Protein AF-A0A023GCU2-F1 (afdb_monomer_lite)

Sequence (514 aa):
MPEIIQLCDRLMASGQPPDRYVIPALQAIVEDLFLLPSANRTDSRKELETQREVVVSVLLRLIQYPEVLELLLAVVHHSYQEGEDRWKKFSRQLIDVILPLMSRTQVHLDTRHSLCVLQRLFDSVSPSVFRPVDILLKALFVCPMDPASAEPQTGFRAERWMCLVLMSLRVLLAYTKEEVVLSRLADLMLPLRVPHALAPEALYDPLDIDSLGDNMEKAVARYLIQVVNVYGKHLCKILLQSPPAGTDTVFPFQQMSSLLLYLTHMFQSAAMQAVHAESSIGTEVCGIEEINQHFLSLAYSYPTLSVQWCNILALLNYGEQGFWSRVLWPSIGSSIGTAGMARRNLNTPSYSCNFELVSQAGLILLCDYLCENIYDAEPMTWLIVNHVSEIIRLSSEPPVFDFISVIHRNPAASGLFVQAVLTRCETKSSQPSFVSKLLRCLEGIHPAQSAALLALLVEKILVTPHLSLARTCEALAQRQLELILTEPGFAARSPQLYRTWPAFRNSCALRSCT

Structure (mmCIF, N/CA/C/O backbone):
data_AF-A0A023GCU2-F1
#
_entry.id   AF-A0A023GCU2-F1
#
loop_
_atom_site.group_PDB
_atom_site.id
_atom_site.type_symbol
_atom_site.label_atom_id
_atom_site.label_alt_id
_atom_site.label_comp_id
_atom_site.label_asym_id
_atom_site.label_entity_id
_atom_site.label_seq_id
_atom_site.pdbx_PDB_ins_code
_atom_site.Cartn_x
_atom_site.Cartn_y
_atom_site.Cartn_z
_atom_site.occupancy
_atom_site.B_iso_or_equiv
_atom_site.auth_seq_id
_atom_site.auth_comp_id
_atom_site.auth_asym_id
_atom_site.auth_atom_id
_atom_site.pdbx_PDB_model_num
ATOM 1 N N . MET A 1 1 ? -25.555 14.404 40.056 1.00 83.62 1 MET A N 1
ATOM 2 C CA . MET A 1 1 ? -24.937 13.471 39.086 1.00 83.62 1 MET A CA 1
ATOM 3 C C . MET A 1 1 ? -25.495 12.043 39.171 1.00 83.62 1 MET A C 1
ATOM 5 O O . MET A 1 1 ? -25.919 11.549 38.133 1.00 83.62 1 MET A O 1
ATOM 9 N N . PRO A 1 2 ? -25.585 11.378 40.342 1.00 84.25 2 PRO A N 1
ATOM 10 C CA . PRO A 1 2 ? -26.049 9.982 40.422 1.00 84.25 2 PRO A CA 1
ATOM 11 C C . PRO A 1 2 ? -27.431 9.726 39.797 1.00 84.25 2 PRO A C 1
ATOM 13 O O . PRO A 1 2 ? -27.610 8.747 39.078 1.00 84.25 2 PRO A O 1
ATOM 16 N N . GLU A 1 3 ? -28.391 10.634 39.996 1.00 87.69 3 GLU A N 1
ATOM 17 C CA . GLU A 1 3 ? -29.721 10.544 39.372 1.00 87.69 3 GLU A CA 1
ATOM 18 C C . GLU A 1 3 ? -29.666 10.635 37.839 1.00 87.69 3 GLU A C 1
ATOM 20 O O . GLU A 1 3 ? -30.407 9.939 37.152 1.00 87.69 3 GLU A O 1
ATOM 25 N N . ILE A 1 4 ? -28.756 11.445 37.289 1.00 87.75 4 ILE A N 1
ATOM 26 C CA . ILE A 1 4 ? -28.585 11.615 35.837 1.00 87.75 4 ILE A CA 1
ATOM 27 C C . ILE A 1 4 ? -28.060 10.315 35.216 1.00 87.75 4 ILE A C 1
ATOM 29 O O . ILE A 1 4 ? -28.576 9.868 34.191 1.00 87.75 4 ILE A O 1
ATOM 33 N N . ILE A 1 5 ? -27.085 9.672 35.869 1.00 86.50 5 ILE A N 1
ATOM 34 C CA . ILE A 1 5 ? -26.557 8.367 35.446 1.00 86.50 5 ILE A CA 1
ATOM 35 C C . ILE A 1 5 ? -27.676 7.314 35.476 1.00 86.50 5 ILE A C 1
ATOM 37 O O . ILE A 1 5 ? -27.867 6.597 34.497 1.00 86.50 5 ILE A O 1
ATOM 41 N N . GLN A 1 6 ? -28.491 7.282 36.538 1.00 87.88 6 GLN A N 1
ATOM 42 C CA . GLN A 1 6 ? -29.637 6.367 36.623 1.00 87.88 6 GLN A CA 1
ATOM 43 C C . GLN A 1 6 ? -30.682 6.606 35.524 1.00 87.88 6 GLN A C 1
ATOM 45 O O . GLN A 1 6 ? -31.276 5.651 35.023 1.00 87.88 6 GLN A O 1
ATOM 50 N N . LEU A 1 7 ? -30.933 7.860 35.137 1.00 89.38 7 LEU A N 1
ATOM 51 C CA . LEU A 1 7 ? -31.829 8.177 34.022 1.00 89.38 7 LEU A CA 1
ATOM 52 C C . LEU A 1 7 ? -31.268 7.668 32.687 1.00 89.38 7 LEU A C 1
ATOM 54 O O . LEU A 1 7 ? -32.028 7.118 31.889 1.00 89.38 7 LEU A O 1
ATOM 58 N N . CYS A 1 8 ? -29.955 7.779 32.467 1.00 87.44 8 CYS A N 1
ATOM 59 C CA . CYS A 1 8 ? -29.300 7.220 31.282 1.00 87.44 8 CYS A CA 1
ATOM 60 C C . CYS A 1 8 ? -29.357 5.687 31.255 1.00 87.44 8 CYS A C 1
ATOM 62 O O . CYS A 1 8 ? -29.653 5.110 30.210 1.00 87.44 8 CYS A O 1
ATOM 64 N N . ASP A 1 9 ? -29.175 5.023 32.399 1.00 85.94 9 ASP A N 1
ATOM 65 C CA . ASP A 1 9 ? -29.329 3.566 32.499 1.00 85.94 9 ASP A CA 1
ATOM 66 C C . ASP A 1 9 ? -30.762 3.118 32.188 1.00 85.94 9 ASP A C 1
ATOM 68 O O . ASP A 1 9 ? -30.969 2.138 31.470 1.00 85.94 9 ASP A O 1
ATOM 72 N N . ARG A 1 10 ? -31.774 3.855 32.669 1.00 86.94 10 ARG A N 1
ATOM 73 C CA . ARG A 1 10 ? -33.184 3.590 32.329 1.00 86.94 10 ARG A CA 1
ATOM 74 C C . ARG A 1 10 ? -33.460 3.794 30.842 1.00 86.94 10 ARG A C 1
ATOM 76 O O . ARG A 1 10 ? -34.207 3.016 30.254 1.00 86.94 10 ARG A O 1
ATOM 83 N N . LEU A 1 11 ? -32.853 4.811 30.232 1.00 87.38 11 LEU A N 1
ATOM 84 C CA . LEU A 1 11 ? -32.959 5.058 28.796 1.00 87.38 11 LEU A CA 1
ATOM 85 C C . LEU A 1 11 ? -32.330 3.911 27.996 1.00 87.38 11 LEU A C 1
ATOM 87 O O . LEU A 1 11 ? -32.946 3.420 27.056 1.00 87.38 11 LEU A O 1
ATOM 91 N N . MET A 1 12 ? -31.166 3.413 28.414 1.00 86.19 12 MET A N 1
ATOM 92 C CA . MET A 1 12 ? -30.532 2.241 27.806 1.00 86.19 12 MET A CA 1
ATOM 93 C C . MET A 1 12 ? -31.386 0.973 27.971 1.00 86.19 12 MET A C 1
ATOM 95 O O . MET A 1 12 ? -31.547 0.208 27.023 1.00 86.19 12 MET A O 1
ATOM 99 N N . ALA A 1 13 ? -31.994 0.769 29.143 1.00 86.75 13 ALA A N 1
ATOM 100 C CA . ALA A 1 13 ? -32.881 -0.366 29.406 1.00 86.75 13 ALA A CA 1
ATOM 101 C C . ALA A 1 13 ? -34.220 -0.300 28.645 1.00 86.75 13 ALA A C 1
ATOM 103 O O . ALA A 1 13 ? -34.907 -1.312 28.530 1.00 86.75 13 ALA A O 1
ATOM 104 N N . SER A 1 14 ? -34.597 0.867 28.112 1.00 86.62 14 SER A N 1
ATOM 105 C CA . SER A 1 14 ? -35.867 1.064 27.399 1.00 86.62 14 SER A CA 1
ATOM 106 C C . SER A 1 14 ? -35.906 0.460 25.987 1.00 86.62 14 SER A C 1
ATOM 108 O O . SER A 1 14 ? -36.969 0.433 25.369 1.00 86.62 14 SER A O 1
ATOM 110 N N . GLY A 1 15 ? -34.768 -0.012 25.461 1.00 81.19 15 GLY A N 1
ATOM 111 C CA . GLY A 1 15 ? -34.665 -0.600 24.119 1.00 81.19 15 GLY A CA 1
ATOM 112 C C . GLY A 1 15 ? -34.673 0.415 22.968 1.00 81.19 15 GLY A C 1
ATOM 113 O O . GLY A 1 15 ? -34.721 0.018 21.806 1.00 81.19 15 GLY A O 1
ATOM 114 N N . GLN A 1 16 ? -34.627 1.717 23.270 1.00 87.12 16 GLN A N 1
ATOM 115 C CA . GLN A 1 16 ? -34.468 2.777 22.271 1.00 87.12 16 GLN A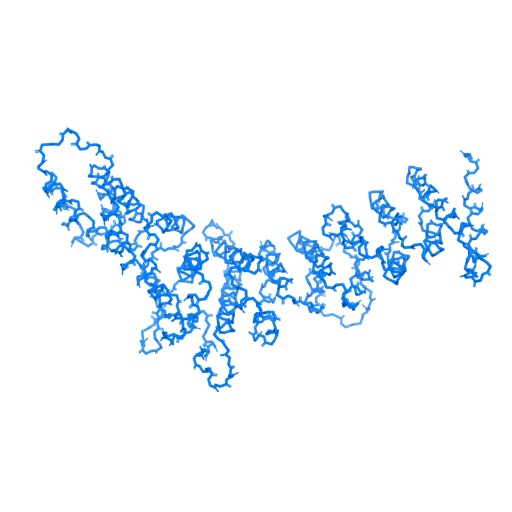 CA 1
ATOM 116 C C . GLN A 1 16 ? -33.089 2.698 21.587 1.00 87.12 16 GLN A C 1
ATOM 118 O O . GLN A 1 16 ? -32.131 2.226 22.205 1.00 87.12 16 GLN A O 1
ATOM 123 N N . PRO A 1 17 ? -32.959 3.178 20.333 1.00 86.62 17 PRO A N 1
ATOM 124 C CA . PRO A 1 17 ? -31.705 3.115 19.587 1.00 86.62 17 PRO A CA 1
ATOM 125 C C . PRO A 1 17 ? -30.579 3.866 20.333 1.00 86.62 17 PRO A C 1
ATOM 127 O O . PRO A 1 17 ? -30.714 5.073 20.586 1.00 86.62 17 PRO A O 1
ATOM 130 N N . PRO A 1 18 ? -29.486 3.175 20.724 1.00 88.31 18 PRO A N 1
ATOM 131 C CA . PRO A 1 18 ? -28.433 3.765 21.551 1.00 88.31 18 PRO A CA 1
ATOM 132 C C . PRO A 1 18 ? -27.716 4.943 20.889 1.00 88.31 18 PRO A C 1
ATOM 134 O O . PRO A 1 18 ? -27.410 5.920 21.568 1.00 88.31 18 PRO A O 1
ATOM 137 N N . ASP A 1 19 ? -27.507 4.875 19.576 1.00 87.56 19 ASP A N 1
ATOM 138 C CA . ASP A 1 19 ? -26.888 5.895 18.722 1.00 87.56 19 ASP A CA 1
ATOM 139 C C . ASP A 1 19 ? -27.613 7.240 18.783 1.00 87.56 19 ASP A C 1
ATOM 141 O O . ASP A 1 19 ? -26.979 8.291 18.835 1.00 87.56 19 ASP A O 1
ATOM 145 N N . ARG A 1 20 ? -28.946 7.221 18.848 1.00 88.56 20 ARG A N 1
ATOM 146 C CA . ARG A 1 20 ? -29.745 8.448 18.801 1.00 88.56 20 ARG A CA 1
ATOM 147 C C . ARG A 1 20 ? -30.021 9.061 20.169 1.00 88.56 20 ARG A C 1
ATOM 149 O O . ARG A 1 20 ? -30.195 10.274 20.261 1.00 88.56 20 ARG A O 1
ATOM 156 N N . TYR A 1 21 ? -30.120 8.240 21.212 1.00 89.25 21 TYR A N 1
ATOM 157 C CA . TYR A 1 21 ? -30.626 8.687 22.513 1.00 89.25 21 TYR A CA 1
ATOM 158 C C . TYR A 1 21 ? -29.620 8.507 23.650 1.00 89.25 21 TYR A C 1
ATOM 160 O O . TYR A 1 21 ? -29.412 9.431 24.432 1.00 89.25 21 TYR A O 1
ATOM 168 N N . VAL A 1 22 ? -28.988 7.336 23.749 1.00 90.69 22 VAL A N 1
ATOM 169 C CA . VAL A 1 22 ? -28.135 6.987 24.897 1.00 90.69 22 VAL A CA 1
ATOM 170 C C . VAL A 1 22 ? -26.744 7.600 24.752 1.00 90.69 22 VAL A C 1
ATOM 172 O O . VAL A 1 22 ? -26.248 8.224 25.685 1.00 90.69 22 VAL A O 1
ATOM 175 N N . ILE A 1 23 ? -26.126 7.472 23.579 1.00 92.38 23 ILE A N 1
ATOM 176 C CA . ILE A 1 23 ? -24.767 7.953 23.309 1.00 92.38 23 ILE A CA 1
ATOM 177 C C . ILE A 1 23 ? -24.663 9.485 23.424 1.00 92.38 23 ILE A C 1
ATOM 179 O O . ILE A 1 23 ? -23.769 9.945 24.137 1.00 92.38 23 ILE A O 1
ATOM 183 N N . PRO A 1 24 ? -25.581 10.293 22.853 1.00 92.75 24 PRO A N 1
ATOM 184 C CA . PRO A 1 24 ? -25.549 11.745 23.044 1.00 92.75 24 PRO A CA 1
ATOM 185 C C . PRO A 1 24 ? -25.721 12.167 24.510 1.00 92.75 24 PRO A C 1
ATOM 187 O O . PRO A 1 24 ? -25.099 13.128 24.958 1.00 92.75 24 PRO A O 1
ATOM 190 N N . ALA A 1 25 ? -26.533 11.438 25.285 1.00 91.19 25 ALA A N 1
ATOM 191 C CA . ALA A 1 25 ? -26.680 11.697 26.716 1.00 91.19 25 ALA A CA 1
ATOM 192 C C . ALA A 1 25 ? -25.388 11.367 27.487 1.00 91.19 25 ALA A C 1
ATOM 194 O O . ALA A 1 25 ? -24.966 12.136 28.353 1.00 91.19 25 ALA A O 1
ATOM 195 N N . LEU A 1 26 ? -24.723 10.260 27.135 1.00 92.31 26 LEU A N 1
ATOM 196 C CA . LEU A 1 26 ? -23.427 9.885 27.703 1.00 92.31 26 LEU A CA 1
ATOM 197 C C . LEU A 1 26 ? -22.326 10.887 27.353 1.00 92.31 26 LEU A C 1
ATOM 199 O O . LEU A 1 26 ? -21.468 11.128 28.196 1.00 92.31 26 LEU A O 1
ATOM 203 N N . GLN A 1 27 ? -22.358 11.504 26.170 1.00 92.94 27 GLN A N 1
ATOM 204 C CA . GLN A 1 27 ? -21.379 12.522 25.785 1.00 92.94 27 GLN A CA 1
ATOM 205 C C . GLN A 1 27 ? -21.349 13.684 26.787 1.00 92.94 27 GLN A C 1
ATOM 207 O O . GLN A 1 27 ? -20.284 14.006 27.309 1.00 92.94 27 GLN A O 1
ATOM 212 N N . ALA A 1 28 ? -22.511 14.245 27.137 1.00 90.56 28 ALA A N 1
ATOM 213 C CA . ALA A 1 28 ? -22.595 15.330 28.117 1.00 90.56 28 ALA A CA 1
ATOM 214 C C . ALA A 1 28 ? -22.064 14.912 29.504 1.00 90.56 28 ALA A C 1
ATOM 216 O O . ALA A 1 28 ? -21.393 15.688 30.184 1.00 90.56 28 ALA A O 1
ATOM 217 N N . ILE A 1 29 ? -22.325 13.665 29.916 1.00 92.00 29 ILE A N 1
ATOM 218 C CA . ILE A 1 29 ? -21.827 13.117 31.187 1.00 92.00 29 ILE A CA 1
ATOM 219 C C . ILE A 1 29 ? -20.303 12.945 31.150 1.00 92.00 29 ILE A C 1
ATOM 221 O O . ILE A 1 29 ? -19.625 13.254 32.130 1.00 92.00 29 ILE A O 1
ATOM 225 N N . VAL A 1 30 ? -19.751 12.458 30.036 1.00 92.88 30 VAL A N 1
ATOM 226 C CA . VAL A 1 30 ? -18.307 12.254 29.871 1.00 92.88 30 VAL A CA 1
ATOM 227 C C . VAL A 1 30 ? -17.565 13.589 29.863 1.00 92.88 30 VAL A C 1
ATOM 229 O O . VAL A 1 30 ? -16.548 13.718 30.546 1.00 92.88 30 VAL A O 1
ATOM 232 N N . GLU A 1 31 ? -18.087 14.593 29.158 1.00 89.88 31 GLU A N 1
ATOM 233 C CA . GLU A 1 31 ? -17.524 15.945 29.148 1.00 89.88 31 GLU A CA 1
ATOM 234 C C . GLU A 1 31 ? -17.459 16.530 30.572 1.00 89.88 31 GLU A C 1
ATOM 236 O O . GLU A 1 31 ? -16.402 16.997 31.004 1.00 89.88 31 GLU A O 1
ATOM 241 N N . ASP A 1 32 ? -18.536 16.410 31.355 1.00 88.88 32 ASP A N 1
ATOM 242 C CA . ASP A 1 32 ? -18.575 16.919 32.730 1.00 88.88 32 ASP A CA 1
ATOM 243 C C . ASP A 1 32 ? -17.684 16.115 33.698 1.00 88.88 32 ASP A C 1
ATOM 245 O O . ASP A 1 32 ? -17.015 16.677 34.570 1.00 88.88 32 ASP A O 1
ATOM 249 N N . LEU A 1 33 ? -17.646 14.784 33.597 1.00 88.44 33 LEU A N 1
ATOM 250 C CA . LEU A 1 33 ? -16.910 13.936 34.547 1.00 88.44 33 LEU A CA 1
ATOM 251 C C . LEU A 1 33 ? -15.405 13.834 34.268 1.00 88.44 33 LEU A C 1
ATOM 253 O O . LEU A 1 33 ? -14.636 13.656 35.223 1.00 88.44 33 LEU A O 1
ATOM 257 N N . PHE A 1 34 ? -14.987 13.921 33.004 1.00 88.00 34 PHE A N 1
ATOM 258 C CA . PHE A 1 34 ? -13.610 13.636 32.584 1.00 88.00 34 PHE A CA 1
ATOM 259 C C . PHE A 1 34 ? -12.884 14.824 31.944 1.00 88.00 34 PHE A C 1
ATOM 261 O O . PHE A 1 34 ? -11.658 14.833 31.979 1.00 88.00 34 PHE A O 1
ATOM 268 N N . LEU A 1 35 ? -13.575 15.818 31.371 1.00 85.00 35 LEU A N 1
ATOM 269 C CA . LEU A 1 35 ? -12.906 16.945 30.697 1.00 85.00 35 LEU A CA 1
ATOM 270 C C . LEU A 1 35 ? -12.920 18.239 31.517 1.00 85.00 35 LEU A C 1
ATOM 272 O O . LEU A 1 35 ? -11.964 19.013 31.443 1.00 85.00 35 LEU A O 1
ATOM 276 N N . LEU A 1 36 ? -13.970 18.487 32.305 1.00 82.00 36 LEU A N 1
ATOM 277 C CA . LEU A 1 36 ? -14.058 19.697 33.124 1.00 82.00 36 LEU A CA 1
ATOM 278 C C . LEU A 1 36 ? -13.219 19.600 34.417 1.00 82.00 36 LEU A C 1
ATOM 280 O O . LEU A 1 36 ? -13.223 18.561 35.084 1.00 82.00 36 LEU A O 1
ATOM 284 N N . PRO A 1 37 ? -12.524 20.684 34.826 1.00 68.06 37 PRO A N 1
ATOM 285 C CA . PRO A 1 37 ? -11.742 20.700 36.060 1.00 68.06 37 PRO A CA 1
ATOM 286 C C . PRO A 1 37 ? -12.601 20.448 37.308 1.00 68.06 37 PRO A C 1
ATOM 288 O O . PRO A 1 37 ? -13.554 21.175 37.583 1.00 68.06 37 PRO A O 1
ATOM 291 N N . SER A 1 38 ? -12.198 19.484 38.141 1.00 65.50 38 SER A N 1
ATOM 292 C CA . SER A 1 38 ? -12.896 19.119 39.388 1.00 65.50 38 SER A CA 1
ATOM 293 C C . SER A 1 38 ? -12.826 20.171 40.509 1.00 65.50 38 SER A C 1
ATOM 295 O O . SER A 1 38 ? -13.328 19.924 41.602 1.00 65.50 38 SER A O 1
ATOM 297 N N . ALA A 1 39 ? -12.213 21.336 40.273 1.00 56.91 39 ALA A N 1
ATOM 298 C CA . ALA A 1 39 ? -11.900 22.337 41.299 1.00 56.91 39 ALA A CA 1
ATOM 299 C C . ALA A 1 39 ? -13.133 22.934 42.011 1.00 56.91 39 ALA A C 1
ATOM 301 O O . ALA A 1 39 ? -13.003 23.416 43.132 1.00 56.91 39 ALA A O 1
ATOM 302 N N . ASN A 1 40 ? -14.321 22.860 41.397 1.00 54.50 40 ASN A N 1
ATOM 303 C CA . ASN A 1 40 ? -15.569 23.419 41.936 1.00 54.50 40 ASN A CA 1
ATOM 304 C C . ASN A 1 40 ? -16.565 22.357 42.441 1.00 54.50 40 ASN A C 1
ATOM 306 O O . ASN A 1 40 ? -17.725 22.680 42.696 1.00 54.50 40 ASN A O 1
ATOM 310 N N . ARG A 1 41 ? -16.158 21.086 42.555 1.00 65.88 41 ARG A N 1
ATOM 311 C CA . ARG A 1 41 ? -17.066 19.994 42.934 1.00 65.88 41 ARG A CA 1
ATOM 312 C C . ARG A 1 41 ? -17.125 19.805 44.448 1.00 65.88 41 ARG A C 1
ATOM 314 O O . ARG A 1 41 ? -16.099 19.672 45.105 1.00 65.88 41 ARG A O 1
ATOM 321 N N . THR A 1 42 ? -18.344 19.754 44.984 1.00 63.03 42 THR A N 1
ATOM 322 C CA . THR A 1 42 ? -18.633 19.447 46.396 1.00 63.03 42 THR A CA 1
ATOM 323 C C . THR A 1 42 ? -18.548 17.953 46.718 1.00 63.03 42 THR A C 1
ATOM 325 O O . THR A 1 42 ? -18.543 17.584 47.891 1.00 63.03 42 THR A O 1
ATOM 328 N N . ASP A 1 43 ? -18.500 17.101 45.692 1.00 67.69 43 ASP A N 1
ATOM 329 C CA . ASP A 1 43 ? -18.496 15.646 45.831 1.00 67.69 43 ASP A CA 1
ATOM 330 C C . ASP A 1 43 ? -17.167 15.146 46.404 1.00 67.69 43 ASP A C 1
ATOM 332 O O . ASP A 1 43 ? -16.080 15.628 46.066 1.00 67.69 43 ASP A O 1
ATOM 336 N N . SER A 1 44 ? -17.239 14.128 47.262 1.00 77.12 44 SER A N 1
ATOM 337 C CA . SER A 1 44 ? -16.027 13.498 47.778 1.00 77.12 44 SER A CA 1
ATOM 338 C C . SER A 1 44 ? -15.247 12.830 46.637 1.00 77.12 44 SER A C 1
ATOM 340 O O . SER A 1 44 ? -15.827 12.244 45.723 1.00 77.12 44 SER A O 1
ATOM 342 N N . ARG A 1 45 ? -13.908 12.847 46.702 1.00 80.00 45 ARG A N 1
ATOM 343 C CA . ARG A 1 45 ? -13.046 12.213 45.683 1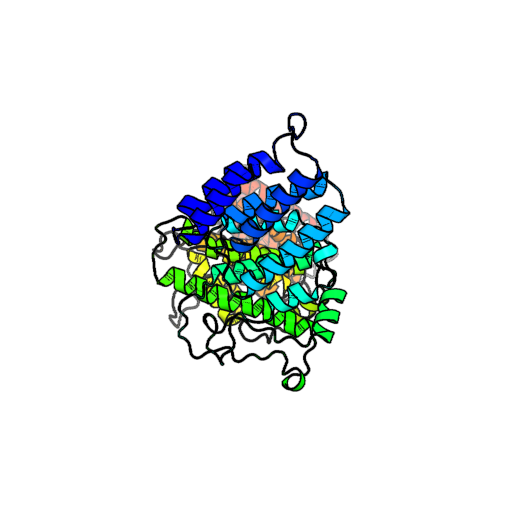.00 80.00 45 ARG A CA 1
ATOM 344 C C . ARG A 1 45 ? -13.430 10.754 45.399 1.00 80.00 45 ARG A C 1
ATOM 346 O O . ARG A 1 45 ? -13.415 10.336 44.249 1.00 80.00 45 ARG A O 1
ATOM 353 N N . LYS A 1 46 ? -13.801 10.002 46.442 1.00 82.56 46 LYS A N 1
ATOM 354 C CA . LYS A 1 46 ? -14.240 8.602 46.325 1.00 82.56 46 LYS A CA 1
ATOM 355 C C . LYS A 1 46 ? -15.557 8.467 45.564 1.00 82.56 46 LYS A C 1
ATOM 357 O O . LYS A 1 46 ? -15.720 7.538 44.789 1.00 82.56 46 LYS A O 1
ATOM 362 N N . GLU A 1 47 ? -16.495 9.382 45.778 1.00 84.56 47 GLU A N 1
ATOM 363 C CA . GLU A 1 47 ? -17.786 9.365 45.091 1.00 84.56 47 GLU A CA 1
ATOM 364 C C . GLU A 1 47 ? -17.638 9.683 43.600 1.00 84.56 47 GLU A C 1
ATOM 366 O O . GLU A 1 47 ? -18.237 9.001 42.772 1.00 84.56 47 GLU A O 1
ATOM 371 N N . LEU A 1 48 ? -16.770 10.638 43.247 1.00 86.00 48 LEU A N 1
ATOM 372 C CA . LEU A 1 48 ? -16.436 10.936 41.850 1.00 86.00 48 LEU A CA 1
ATOM 373 C C . LEU A 1 48 ? -15.765 9.752 41.144 1.00 86.00 48 LEU A C 1
ATOM 375 O O . LEU A 1 48 ? -16.058 9.489 39.980 1.00 86.00 48 LEU A O 1
ATOM 379 N N . GLU A 1 49 ? -14.886 9.022 41.834 1.00 86.44 49 GLU A N 1
ATOM 380 C CA . GLU A 1 49 ? -14.277 7.799 41.296 1.00 86.44 49 GLU A CA 1
ATOM 381 C C . GLU A 1 49 ? -15.337 6.724 41.019 1.00 86.44 49 GLU A C 1
ATOM 383 O O . GLU A 1 49 ? -15.386 6.206 39.905 1.00 86.44 49 GLU A O 1
ATOM 388 N N . THR A 1 50 ? -16.260 6.481 41.955 1.00 89.69 50 THR A N 1
ATOM 389 C CA . THR A 1 50 ? -17.379 5.546 41.751 1.00 89.69 50 THR A CA 1
ATOM 390 C C . THR A 1 50 ? -18.265 5.959 40.572 1.00 89.69 50 THR A C 1
ATOM 392 O O . THR A 1 50 ? -18.628 5.126 39.744 1.00 89.69 50 THR A O 1
ATOM 395 N N . GLN A 1 51 ? -18.605 7.248 40.455 1.00 89.94 51 GLN A N 1
ATOM 396 C CA . GLN A 1 51 ? -19.404 7.757 39.333 1.00 89.94 51 GLN A CA 1
ATOM 397 C C . GLN A 1 51 ? -18.694 7.529 37.988 1.00 89.94 51 GLN A C 1
ATOM 399 O O . GLN A 1 51 ? -19.318 7.072 37.029 1.00 89.94 51 GLN A O 1
ATOM 404 N N . ARG A 1 52 ? -17.381 7.792 37.920 1.00 91.00 52 ARG A N 1
ATOM 405 C CA . ARG A 1 52 ? -16.559 7.559 36.722 1.00 91.00 52 ARG A CA 1
ATOM 406 C C . ARG A 1 52 ? -16.510 6.077 36.344 1.00 91.00 52 ARG A C 1
ATOM 408 O O . ARG A 1 52 ? -16.679 5.760 35.171 1.00 91.00 52 ARG A O 1
ATOM 415 N N . GLU A 1 53 ? -16.331 5.173 37.308 1.00 91.81 53 GLU A N 1
ATOM 416 C CA . GLU A 1 53 ? -16.314 3.722 37.061 1.00 91.81 53 GLU A CA 1
ATOM 417 C C . GLU A 1 53 ? -17.640 3.206 36.484 1.00 91.81 53 GLU A C 1
ATOM 419 O O . GLU A 1 53 ? -17.635 2.408 35.541 1.00 91.81 53 GLU A O 1
ATOM 424 N N . VAL A 1 54 ? -18.780 3.696 36.989 1.00 91.69 54 VAL A N 1
ATOM 425 C CA . VAL A 1 54 ? -20.106 3.339 36.455 1.00 91.69 54 VAL A CA 1
ATOM 426 C C . VAL A 1 54 ? -20.239 3.783 35.000 1.00 91.69 54 VAL A C 1
ATOM 428 O O . VAL A 1 54 ? -20.623 2.982 34.149 1.00 91.69 54 VAL A O 1
ATOM 431 N N . VAL A 1 55 ? -19.861 5.025 34.686 1.00 93.00 55 VAL A N 1
ATOM 432 C CA . VAL A 1 55 ? -19.934 5.548 33.313 1.00 93.00 55 VAL A CA 1
ATOM 433 C C . VAL A 1 55 ? -19.013 4.770 32.375 1.00 93.00 55 VAL A C 1
ATOM 435 O O . VAL A 1 55 ? -19.437 4.391 31.286 1.00 93.00 55 VAL A O 1
ATOM 438 N N . VAL A 1 56 ? -17.791 4.443 32.806 1.00 94.38 56 VAL A N 1
ATOM 439 C CA . VAL A 1 56 ? -16.870 3.596 32.032 1.00 94.38 56 VAL A CA 1
ATOM 440 C C . VAL A 1 56 ? -17.476 2.223 31.741 1.00 94.38 56 VAL A C 1
ATOM 442 O O . VAL A 1 56 ? -17.401 1.754 30.608 1.00 94.38 56 VAL A O 1
ATOM 445 N N . SER A 1 57 ? -18.123 1.590 32.721 1.00 93.12 57 SER A N 1
ATOM 446 C CA . SER A 1 57 ? -18.803 0.301 32.532 1.00 93.12 57 SER A CA 1
ATOM 447 C C . SER A 1 57 ? -19.917 0.371 31.478 1.00 93.12 57 SER A C 1
ATOM 449 O O . SER A 1 57 ? -20.051 -0.534 30.650 1.00 93.12 57 SER A O 1
ATOM 451 N N . VAL A 1 58 ? -20.690 1.463 31.457 1.00 91.81 58 VAL A N 1
ATOM 452 C CA . VAL A 1 58 ? -21.727 1.694 30.438 1.00 91.81 58 VAL A CA 1
ATOM 453 C C . VAL A 1 58 ? -21.103 1.924 29.058 1.00 91.81 58 VAL A C 1
ATOM 455 O O . VAL A 1 58 ? -21.541 1.307 28.087 1.00 91.81 58 VAL A O 1
ATOM 458 N N . LEU A 1 59 ? -20.045 2.738 28.961 1.00 94.94 59 LEU A N 1
ATOM 459 C CA . LEU A 1 59 ? -19.331 2.973 27.700 1.00 94.94 59 LEU A CA 1
ATOM 460 C C . LEU A 1 59 ? -18.749 1.672 27.129 1.00 94.94 59 LEU A C 1
ATOM 462 O O . LEU A 1 59 ? -18.934 1.384 25.952 1.00 94.94 59 LEU A O 1
ATOM 466 N N . LEU A 1 60 ? -18.113 0.836 27.955 1.00 94.88 60 LEU A N 1
ATOM 467 C CA . LEU A 1 60 ? -17.570 -0.453 27.510 1.00 94.88 60 LEU A CA 1
ATOM 468 C C . LEU A 1 60 ? -18.661 -1.412 27.007 1.00 94.88 60 LEU A C 1
ATOM 470 O O . LEU A 1 60 ? -18.405 -2.205 26.105 1.00 94.88 60 LEU A O 1
ATOM 474 N N . ARG A 1 61 ? -19.891 -1.319 27.528 1.00 92.44 61 ARG A N 1
ATOM 475 C CA . ARG A 1 61 ? -21.044 -2.093 27.034 1.00 92.44 61 ARG A CA 1
ATOM 476 C C . ARG A 1 61 ? -21.519 -1.638 25.652 1.00 92.44 61 ARG A C 1
ATOM 478 O O . ARG A 1 61 ? -22.083 -2.435 24.911 1.00 92.44 61 ARG A O 1
ATOM 485 N N . LEU A 1 62 ? -21.291 -0.371 25.312 1.00 93.50 62 LEU A N 1
ATOM 486 C CA . LEU A 1 62 ? -21.683 0.253 24.044 1.00 93.50 62 LEU A CA 1
ATOM 487 C C . LEU A 1 62 ? -20.493 0.462 23.094 1.00 93.50 62 LEU A C 1
ATOM 489 O O . LEU A 1 62 ? -20.612 1.162 22.094 1.00 93.50 62 LEU A O 1
ATOM 493 N N . ILE A 1 63 ? -19.349 -0.168 23.364 1.00 94.62 63 ILE A N 1
ATOM 494 C CA . ILE A 1 63 ? -18.095 0.025 22.617 1.00 94.62 63 ILE A CA 1
ATOM 495 C C . ILE A 1 63 ? -18.189 -0.323 21.121 1.00 94.62 63 ILE A C 1
ATOM 497 O O . ILE A 1 63 ? -17.336 0.067 20.331 1.00 94.62 63 ILE A O 1
ATOM 501 N N . GLN A 1 64 ? -19.230 -1.052 20.715 1.00 92.56 64 GLN A N 1
ATOM 502 C CA . GLN A 1 64 ? -19.505 -1.372 19.315 1.00 92.56 64 GLN A CA 1
ATOM 503 C C . GLN A 1 64 ? -19.809 -0.136 18.446 1.00 92.56 64 GLN A C 1
ATOM 505 O O . GLN A 1 64 ? -19.685 -0.224 17.225 1.00 92.56 64 GLN A O 1
ATOM 510 N N . TYR A 1 65 ? -20.183 0.999 19.048 1.00 93.75 65 TYR A N 1
ATOM 511 C CA . TYR A 1 65 ? -20.502 2.244 18.343 1.00 93.75 65 TYR A CA 1
ATOM 512 C C . TYR A 1 65 ? -19.269 3.166 18.212 1.00 93.75 65 TYR A C 1
ATOM 514 O O . TYR A 1 65 ? -18.583 3.396 19.211 1.00 93.75 65 TYR A O 1
ATOM 522 N N . PRO A 1 66 ? -18.975 3.738 17.026 1.00 91.62 66 PRO A N 1
ATOM 523 C CA . PRO A 1 66 ? -17.793 4.579 16.806 1.00 91.62 66 PRO A CA 1
ATOM 524 C C . PRO A 1 66 ? -17.745 5.832 17.679 1.00 91.62 66 PRO A C 1
ATOM 526 O O . PRO A 1 66 ? -16.677 6.221 18.138 1.00 91.62 66 PRO A O 1
ATOM 529 N N . GLU A 1 67 ? -18.896 6.437 17.953 1.00 93.81 67 GLU A N 1
ATOM 530 C CA . GLU A 1 67 ? -19.028 7.616 18.810 1.00 93.81 67 GLU A CA 1
ATOM 531 C C . GLU A 1 67 ? -18.570 7.302 20.241 1.00 93.81 67 GLU A C 1
ATOM 533 O O . GLU A 1 67 ? -17.927 8.113 20.901 1.00 93.81 67 GLU A O 1
ATOM 538 N N . VAL A 1 68 ? -18.825 6.079 20.714 1.00 96.12 68 VAL A N 1
ATOM 539 C CA . VAL A 1 68 ? -18.364 5.620 22.029 1.00 96.12 68 VAL A CA 1
ATOM 540 C C . VAL A 1 68 ? -16.846 5.446 22.051 1.00 96.12 68 VAL A C 1
ATOM 542 O O . VAL A 1 68 ? -16.229 5.711 23.080 1.00 96.12 68 VAL A O 1
ATOM 545 N N . LEU A 1 69 ? -16.217 5.075 20.931 1.00 95.12 69 LEU A N 1
ATOM 546 C CA . LEU A 1 69 ? -14.753 5.028 20.832 1.00 95.12 69 LEU A CA 1
ATOM 547 C C . LEU A 1 69 ? -14.129 6.423 21.005 1.00 95.12 69 LEU A C 1
ATOM 549 O O . LEU A 1 69 ? -13.073 6.539 21.626 1.00 95.12 69 LEU A O 1
ATOM 553 N N . GLU A 1 70 ? -14.788 7.484 20.525 1.00 94.38 70 GLU A N 1
ATOM 554 C CA . GLU A 1 70 ? -14.351 8.869 20.761 1.00 94.38 70 GLU A CA 1
ATOM 555 C C . GLU A 1 70 ? -14.478 9.269 22.233 1.00 94.38 70 GLU A C 1
ATOM 557 O O . GLU A 1 70 ? -13.558 9.864 22.800 1.00 94.38 70 GLU A O 1
ATOM 562 N N . LEU A 1 71 ? -15.583 8.893 22.884 1.00 95.50 71 LEU A N 1
ATOM 563 C CA . LEU A 1 71 ? -15.756 9.121 24.321 1.00 95.50 71 LEU A CA 1
ATOM 564 C C . LEU A 1 71 ? -14.703 8.356 25.133 1.00 95.50 71 LEU A C 1
ATOM 566 O O . LEU A 1 71 ? -14.097 8.910 26.050 1.00 95.50 71 LEU A O 1
ATOM 570 N N . LEU A 1 72 ? -14.420 7.103 24.769 1.00 96.56 72 LEU A N 1
ATOM 571 C CA . LEU A 1 72 ? -13.386 6.292 25.410 1.00 96.56 72 LEU A CA 1
ATOM 572 C C . LEU A 1 72 ? -11.987 6.879 25.195 1.00 96.56 72 LEU A C 1
ATOM 574 O O . LEU A 1 72 ? -11.174 6.820 26.113 1.00 96.56 72 LEU A O 1
ATOM 578 N N . LEU A 1 73 ? -11.711 7.519 24.054 1.00 95.12 73 LEU A N 1
ATOM 579 C CA . LEU A 1 73 ? -10.456 8.244 23.827 1.00 95.12 73 LEU A CA 1
ATOM 580 C C . LEU A 1 73 ? -10.263 9.381 24.848 1.00 95.12 73 LEU A C 1
ATOM 582 O O . LEU A 1 73 ? -9.163 9.548 25.380 1.00 95.12 73 LEU A O 1
ATOM 586 N N . ALA A 1 74 ? -11.321 10.132 25.174 1.00 93.62 74 ALA A N 1
ATOM 587 C CA . ALA A 1 74 ? -11.274 11.138 26.239 1.00 93.62 74 ALA A CA 1
ATOM 588 C C . ALA A 1 74 ? -10.986 10.503 27.611 1.00 93.62 74 ALA A C 1
ATOM 590 O O . ALA A 1 74 ? -10.147 11.007 28.363 1.00 93.62 74 ALA A O 1
ATOM 591 N N . VAL A 1 75 ? -11.610 9.358 27.911 1.00 95.06 75 VAL A N 1
ATOM 592 C CA . VAL A 1 75 ? -11.363 8.609 29.156 1.00 95.06 75 VAL A CA 1
ATOM 593 C C . VAL A 1 75 ? -9.916 8.107 29.234 1.00 95.06 75 VAL A C 1
ATOM 595 O O . VAL A 1 75 ? -9.296 8.224 30.292 1.00 95.06 75 VAL A O 1
ATOM 598 N N . VAL A 1 76 ? -9.337 7.605 28.134 1.00 95.50 76 VAL A N 1
ATOM 599 C CA . VAL A 1 76 ? -7.926 7.175 28.095 1.00 95.50 76 VAL A CA 1
ATOM 600 C C . VAL A 1 76 ? -7.006 8.354 28.416 1.00 95.50 76 VAL A C 1
ATOM 602 O O . VAL A 1 76 ? -6.156 8.228 29.300 1.00 95.50 76 VAL A O 1
ATOM 605 N N . HIS A 1 77 ? -7.200 9.514 27.782 1.00 93.50 77 HIS A N 1
ATOM 606 C CA . HIS A 1 77 ? -6.388 10.703 28.065 1.00 93.50 77 HIS A CA 1
ATOM 607 C C . HIS A 1 77 ? -6.522 11.181 29.513 1.00 93.50 77 HIS A C 1
ATOM 609 O O . HIS A 1 77 ? -5.518 11.500 30.148 1.00 93.50 77 HIS A O 1
ATOM 615 N N . HIS A 1 78 ? -7.733 11.177 30.066 1.00 92.19 78 HIS A N 1
ATOM 616 C CA . HIS A 1 78 ? -7.936 11.510 31.471 1.00 92.19 78 HIS A CA 1
ATOM 617 C C . HIS A 1 78 ? -7.240 10.494 32.399 1.00 92.19 78 HIS A C 1
ATOM 619 O O . HIS A 1 78 ? -6.581 10.876 33.365 1.00 92.19 78 HIS A O 1
ATOM 625 N N . SER A 1 79 ? -7.313 9.192 32.094 1.00 93.31 79 SER A N 1
ATOM 626 C CA . SER A 1 79 ? -6.625 8.153 32.877 1.00 93.31 79 SER A CA 1
ATOM 627 C C . SER A 1 79 ? -5.100 8.314 32.866 1.00 93.31 79 SER A C 1
ATOM 629 O O . SER A 1 79 ? -4.457 8.051 33.880 1.00 93.31 79 SER A O 1
ATOM 631 N N . TYR A 1 80 ? -4.536 8.802 31.755 1.00 92.88 80 TYR A N 1
ATOM 632 C CA . TYR A 1 80 ? -3.117 9.141 31.628 1.00 92.88 80 TYR A CA 1
ATOM 633 C C . TYR A 1 80 ? -2.716 10.302 32.543 1.00 92.88 80 TYR A C 1
ATOM 635 O O . TYR A 1 80 ? -1.687 10.227 33.210 1.00 92.88 80 TYR A O 1
ATOM 643 N N . GLN A 1 81 ? -3.551 11.341 32.636 1.00 91.19 81 GLN A N 1
ATOM 644 C CA . GLN A 1 81 ? -3.313 12.489 33.520 1.00 91.19 81 GLN A CA 1
ATOM 645 C C . GLN A 1 81 ? -3.415 12.131 35.011 1.00 91.19 81 GLN A C 1
ATOM 647 O O . GLN A 1 81 ? -2.704 12.704 35.832 1.00 91.19 81 GLN A O 1
ATOM 652 N N . GLU A 1 82 ? -4.280 11.182 35.368 1.00 88.81 82 GLU A N 1
ATOM 653 C CA . GLU A 1 82 ? -4.468 10.730 36.754 1.00 88.81 82 GLU A CA 1
ATOM 654 C C . GLU A 1 82 ? -3.319 9.849 37.274 1.00 88.81 82 GLU A C 1
ATOM 656 O O . GLU A 1 82 ? -3.111 9.763 38.487 1.00 88.81 82 GLU A O 1
ATOM 661 N N . GLY A 1 83 ? -2.582 9.180 36.383 1.00 91.56 83 GLY A N 1
ATOM 662 C CA . GLY A 1 83 ? -1.380 8.422 36.727 1.00 91.56 83 GLY A CA 1
ATOM 663 C C . GLY A 1 83 ? -1.171 7.160 35.890 1.00 91.56 83 GLY A C 1
ATOM 664 O O . GLY A 1 83 ? -2.114 6.523 35.418 1.00 91.56 83 GLY A O 1
ATOM 665 N N . GLU A 1 84 ? 0.094 6.752 35.767 1.00 94.38 84 GLU A N 1
ATOM 666 C CA . GLU A 1 84 ? 0.524 5.652 34.895 1.00 94.38 84 GLU A CA 1
ATOM 667 C C . GLU A 1 84 ? -0.171 4.314 35.215 1.00 94.38 84 GLU A C 1
ATOM 669 O O . GLU A 1 84 ? -0.585 3.595 34.304 1.00 94.38 84 GLU A O 1
ATOM 674 N N . ASP A 1 85 ? -0.368 3.994 36.497 1.00 94.06 85 ASP A N 1
ATOM 675 C CA . ASP A 1 85 ? -1.023 2.748 36.914 1.00 94.06 85 ASP A CA 1
ATOM 676 C C . ASP A 1 85 ? -2.503 2.695 36.515 1.00 94.06 85 ASP A C 1
ATOM 678 O O . ASP A 1 85 ? -3.002 1.641 36.110 1.00 94.06 85 ASP A O 1
ATOM 682 N N . ARG A 1 86 ? -3.219 3.825 36.611 1.00 92.69 86 ARG A N 1
ATOM 683 C CA . ARG A 1 86 ? -4.627 3.916 36.188 1.00 92.69 86 ARG A CA 1
ATOM 684 C C . ARG A 1 86 ? -4.728 3.794 34.675 1.00 92.69 86 ARG A C 1
ATOM 686 O O . ARG A 1 86 ? -5.541 3.011 34.187 1.00 92.69 86 ARG A O 1
ATOM 693 N N . TRP A 1 87 ? -3.858 4.494 33.951 1.00 96.50 87 TRP A N 1
ATOM 694 C CA . TRP A 1 87 ? -3.782 4.417 32.496 1.00 96.50 87 TRP A CA 1
ATOM 695 C C . TRP A 1 87 ? -3.509 3.003 31.990 1.00 96.50 87 TRP A C 1
ATOM 697 O O . TRP A 1 87 ? -4.220 2.532 31.104 1.00 96.50 87 TRP A O 1
ATOM 707 N N . LYS A 1 88 ? -2.544 2.282 32.576 1.00 96.25 88 LYS A N 1
ATOM 708 C CA . LYS A 1 88 ? -2.249 0.885 32.213 1.00 96.25 88 LYS A CA 1
ATOM 709 C C . LYS A 1 88 ? -3.437 -0.041 32.464 1.00 96.25 88 LYS A C 1
ATOM 711 O O . LYS A 1 88 ? -3.793 -0.824 31.584 1.00 96.25 88 LYS A O 1
ATOM 716 N N . LYS A 1 89 ? -4.075 0.063 33.637 1.00 95.50 89 LYS A N 1
ATOM 717 C CA . LYS A 1 89 ? -5.245 -0.759 33.993 1.00 95.50 89 LYS A CA 1
ATOM 718 C C . LYS A 1 89 ? -6.417 -0.518 33.047 1.00 95.50 89 LYS A C 1
ATOM 720 O O . LYS A 1 89 ? -6.978 -1.479 32.528 1.00 95.50 89 LYS A O 1
ATOM 725 N N . PHE A 1 90 ? -6.747 0.747 32.789 1.00 96.38 90 PHE A N 1
ATOM 726 C CA . PHE A 1 90 ? -7.845 1.089 31.891 1.00 96.38 90 PHE A CA 1
ATOM 727 C C . PHE A 1 90 ? -7.538 0.706 30.441 1.00 96.38 90 PHE A C 1
ATOM 729 O O . PHE A 1 90 ? -8.379 0.108 29.777 1.00 96.38 90 PHE A O 1
ATOM 736 N N . SER A 1 91 ? -6.310 0.952 29.975 1.00 96.62 91 SER A N 1
ATOM 737 C CA . SER A 1 91 ? -5.850 0.506 28.655 1.00 96.62 91 SER A CA 1
ATOM 738 C C . SER A 1 91 ? -6.044 -1.001 28.478 1.00 96.62 91 SER A C 1
ATOM 740 O O . SER A 1 91 ? -6.532 -1.442 27.441 1.00 96.62 91 SER A O 1
ATOM 742 N N . ARG A 1 92 ? -5.692 -1.804 29.492 1.00 95.81 92 ARG A N 1
ATOM 743 C CA . ARG A 1 92 ? -5.855 -3.261 29.441 1.00 95.81 92 ARG A CA 1
ATOM 744 C C . ARG A 1 92 ? -7.327 -3.657 29.388 1.00 95.81 92 ARG A C 1
ATOM 746 O O . ARG A 1 92 ? -7.704 -4.421 28.509 1.00 95.81 92 ARG A O 1
ATOM 753 N N . GLN A 1 93 ? -8.150 -3.081 30.264 1.00 95.69 93 GLN A N 1
ATOM 754 C CA . GLN A 1 93 ? -9.596 -3.312 30.280 1.00 95.69 93 GLN A CA 1
ATOM 755 C C . GLN A 1 93 ? -10.244 -2.984 28.927 1.00 95.69 93 GLN A C 1
ATOM 757 O O . GLN A 1 93 ? -11.062 -3.752 28.433 1.00 95.69 93 GLN A O 1
ATOM 762 N N . LEU A 1 94 ? -9.862 -1.861 28.318 1.00 96.44 94 LEU A N 1
ATOM 763 C CA . LEU A 1 94 ? -10.365 -1.433 27.019 1.00 96.44 94 LEU A CA 1
ATOM 764 C C . LEU A 1 94 ? -10.010 -2.440 25.915 1.00 96.44 94 LEU A C 1
ATOM 766 O O . LEU A 1 94 ? -10.893 -2.858 25.165 1.00 96.44 94 LEU A O 1
ATOM 770 N N . ILE A 1 95 ? -8.737 -2.842 25.826 1.00 94.94 95 ILE A N 1
ATOM 771 C CA . ILE A 1 95 ? -8.260 -3.778 24.797 1.00 94.94 95 ILE A CA 1
ATOM 772 C C . ILE A 1 95 ? -8.872 -5.173 24.974 1.00 94.94 95 ILE A C 1
ATOM 774 O O . ILE A 1 95 ? -9.303 -5.772 23.988 1.00 94.94 95 ILE A O 1
ATOM 778 N N . ASP A 1 96 ? -8.992 -5.651 26.214 1.00 93.69 96 ASP A N 1
ATOM 779 C CA . ASP A 1 96 ? -9.588 -6.954 26.530 1.00 93.69 96 ASP A CA 1
ATOM 780 C C . ASP A 1 96 ? -11.080 -7.028 26.137 1.00 93.69 96 ASP A C 1
ATOM 782 O O . ASP A 1 96 ? -11.591 -8.117 25.877 1.00 93.69 96 ASP A O 1
ATOM 786 N N . VAL A 1 97 ? -11.778 -5.887 26.044 1.00 94.38 97 VAL A N 1
ATOM 787 C CA . VAL A 1 97 ? -13.183 -5.811 25.605 1.00 94.38 97 VAL A CA 1
ATOM 788 C C . VAL A 1 97 ? -13.308 -5.581 24.096 1.00 94.38 97 VAL A C 1
ATOM 790 O O . VAL A 1 97 ? -14.085 -6.269 23.435 1.00 94.38 97 VAL A O 1
ATOM 793 N N . ILE A 1 98 ? -12.571 -4.621 23.527 1.00 94.56 98 ILE A N 1
ATOM 794 C CA . ILE A 1 98 ? -12.751 -4.234 22.118 1.00 94.56 98 ILE A CA 1
ATOM 795 C C . ILE A 1 98 ? -12.241 -5.303 21.151 1.00 94.56 98 ILE A C 1
ATOM 797 O O . ILE A 1 98 ? -12.866 -5.557 20.121 1.00 94.56 98 ILE A O 1
ATOM 801 N N . LEU A 1 99 ? -11.121 -5.953 21.472 1.00 92.38 99 LEU A N 1
ATOM 802 C CA . LEU A 1 99 ? -10.433 -6.830 20.533 1.00 92.38 99 LEU A CA 1
ATOM 803 C C . LEU A 1 99 ? -11.237 -8.108 20.214 1.00 92.38 99 LEU A C 1
ATOM 805 O O . LEU A 1 99 ? -11.362 -8.432 19.031 1.00 92.38 99 LEU A O 1
ATOM 809 N N . PRO A 1 100 ? -11.880 -8.783 21.193 1.00 90.25 100 PRO A N 1
ATOM 810 C CA . PRO A 1 100 ? -12.805 -9.884 20.905 1.00 90.25 100 PRO A CA 1
ATOM 811 C C . PRO A 1 100 ? -14.053 -9.465 20.111 1.00 90.25 100 PRO A C 1
ATOM 813 O O . PRO A 1 100 ? -14.593 -10.253 19.336 1.00 90.25 100 PRO A O 1
ATOM 816 N N . LEU A 1 101 ? -14.540 -8.233 20.285 1.00 90.56 101 LEU A N 1
ATOM 817 C CA . LEU A 1 101 ? -15.678 -7.726 19.507 1.00 90.56 101 LEU A CA 1
ATOM 818 C C . LEU A 1 101 ? -15.272 -7.436 18.059 1.00 90.56 101 LEU A C 1
ATOM 820 O O . LEU A 1 101 ? -16.040 -7.701 17.131 1.00 90.56 101 LEU A O 1
ATOM 824 N N . MET A 1 102 ? -14.051 -6.937 17.850 1.00 90.94 102 MET A N 1
ATOM 825 C CA . MET A 1 102 ? -13.479 -6.757 16.518 1.00 90.94 102 MET A CA 1
ATOM 826 C C . MET A 1 102 ? -13.253 -8.096 15.811 1.00 90.94 102 MET A C 1
ATOM 828 O O . MET A 1 102 ? -13.607 -8.207 14.638 1.00 90.94 102 MET A O 1
ATOM 832 N N . SER A 1 103 ? -12.744 -9.122 16.508 1.00 88.12 103 SER A N 1
ATOM 833 C CA . SER A 1 103 ? -12.567 -10.461 15.922 1.00 88.12 103 SER A CA 1
ATOM 834 C C . SER A 1 103 ? -13.886 -11.110 15.514 1.00 88.12 103 SER A C 1
ATOM 836 O O . SER A 1 103 ? -13.909 -11.883 14.569 1.00 88.12 103 SER A O 1
ATOM 838 N N . ARG A 1 104 ? -15.006 -10.735 16.141 1.00 86.81 104 ARG A N 1
ATOM 839 C CA . ARG A 1 104 ? -16.364 -11.148 15.743 1.00 86.81 104 ARG A CA 1
ATOM 840 C C . ARG A 1 104 ? -17.036 -10.199 14.748 1.00 86.81 104 ARG A C 1
ATOM 842 O O . ARG A 1 104 ? -18.201 -10.392 14.412 1.00 86.81 104 ARG A O 1
ATOM 849 N N . THR A 1 105 ? -16.343 -9.163 14.273 1.00 88.00 105 THR A N 1
ATOM 850 C CA . THR A 1 105 ? -16.873 -8.114 13.372 1.00 88.00 105 THR A CA 1
ATOM 851 C C . THR A 1 105 ? -18.086 -7.338 13.924 1.00 88.00 105 THR A C 1
ATOM 853 O O . THR A 1 105 ? -18.880 -6.768 13.171 1.00 88.00 105 THR A O 1
ATOM 856 N N . GLN A 1 106 ? -18.225 -7.281 15.253 1.00 89.19 106 GLN A N 1
ATOM 857 C CA . GLN A 1 106 ? -19.369 -6.666 15.943 1.00 89.19 106 GLN A CA 1
ATOM 858 C C . GLN A 1 106 ? -19.226 -5.149 16.133 1.00 89.19 106 GLN A C 1
ATOM 860 O O . GLN A 1 106 ? -20.223 -4.465 16.332 1.00 89.19 106 GLN A O 1
ATOM 865 N N . VAL A 1 107 ? -18.012 -4.601 16.025 1.00 91.81 107 VAL A N 1
ATOM 866 C CA . VAL A 1 107 ? -17.774 -3.148 16.090 1.00 91.81 107 VAL A CA 1
ATOM 867 C C . VAL A 1 107 ? -18.128 -2.500 14.747 1.00 91.81 107 VAL A C 1
ATOM 869 O O . VAL A 1 107 ? -17.682 -2.968 13.698 1.00 91.81 107 VAL A O 1
ATOM 872 N N . HIS A 1 108 ? -18.918 -1.424 14.761 1.00 91.56 108 HIS A N 1
ATOM 873 C CA . HIS A 1 108 ? -19.452 -0.744 13.573 1.00 91.56 108 HIS A CA 1
ATOM 874 C C . HIS A 1 108 ? -18.397 0.119 12.852 1.00 91.56 108 HIS A C 1
ATOM 876 O O . HIS A 1 108 ? -18.474 1.343 12.800 1.00 91.56 108 HIS A O 1
ATOM 882 N N . LEU A 1 109 ? -17.380 -0.532 12.289 1.00 90.56 109 LEU A N 1
ATOM 883 C CA . LEU A 1 109 ? -16.244 0.097 11.607 1.00 90.56 109 LEU A CA 1
ATOM 884 C C . LEU A 1 109 ? -16.475 0.196 10.092 1.00 90.56 109 LEU A C 1
ATOM 886 O O . LEU A 1 109 ? -15.684 -0.313 9.302 1.00 90.56 109 LEU A O 1
ATOM 890 N N . ASP A 1 110 ? -17.584 0.821 9.698 1.00 88.75 110 ASP A N 1
ATOM 891 C CA . ASP A 1 110 ? -18.032 0.865 8.297 1.00 88.75 110 ASP A CA 1
ATOM 892 C C . ASP A 1 110 ? -17.529 2.101 7.528 1.00 88.75 110 ASP A C 1
ATOM 894 O O . ASP A 1 110 ? -17.737 2.206 6.323 1.00 88.75 110 ASP A O 1
ATOM 898 N N . THR A 1 111 ? -16.873 3.048 8.209 1.00 90.69 111 THR A N 1
ATOM 899 C CA . THR A 1 111 ? -16.426 4.311 7.606 1.00 90.69 111 THR A CA 1
ATOM 900 C C . THR A 1 111 ? -14.955 4.606 7.883 1.00 90.69 111 THR A C 1
ATOM 902 O O . THR A 1 111 ? -14.367 4.150 8.870 1.00 90.69 111 THR A O 1
ATOM 905 N N . ARG A 1 112 ? -14.370 5.477 7.048 1.00 91.00 112 ARG A N 1
ATOM 906 C CA . ARG A 1 112 ? -13.009 6.000 7.249 1.00 91.00 112 ARG A CA 1
ATOM 907 C C . ARG A 1 112 ? -12.857 6.712 8.591 1.00 91.00 112 ARG A C 1
ATOM 909 O O . ARG A 1 112 ? -11.811 6.603 9.228 1.00 91.00 112 ARG A O 1
ATOM 916 N N . HIS A 1 113 ? -13.889 7.444 9.007 1.00 91.31 113 HIS A N 1
ATOM 917 C CA . HIS A 1 113 ? -13.895 8.159 10.279 1.00 91.31 113 HIS A CA 1
ATOM 918 C C . HIS A 1 113 ? -13.784 7.184 11.453 1.00 91.31 113 HIS A C 1
ATOM 920 O O . HIS A 1 113 ? -12.883 7.322 12.277 1.00 91.31 113 HIS A O 1
ATOM 926 N N . SER A 1 114 ? -14.600 6.127 11.457 1.00 92.50 114 SER A N 1
ATOM 927 C CA . SER A 1 114 ? -14.573 5.082 12.489 1.00 92.50 114 SER A CA 1
ATOM 928 C C . SER A 1 114 ? -13.198 4.411 12.603 1.00 92.50 114 SER A C 1
ATOM 930 O O . SER A 1 114 ? -12.698 4.214 13.709 1.00 92.50 114 SER A O 1
ATOM 932 N N . LEU A 1 115 ? -12.544 4.113 11.471 1.00 93.75 115 LEU A N 1
ATOM 933 C CA . LEU A 1 115 ? -11.179 3.574 11.465 1.00 93.75 115 LEU A CA 1
ATOM 934 C C . LEU A 1 115 ? -10.156 4.577 12.028 1.00 93.75 115 LEU A C 1
ATOM 936 O O . LEU A 1 115 ? -9.270 4.183 12.780 1.00 93.75 115 LEU A O 1
ATOM 940 N N . CYS A 1 116 ? -10.274 5.866 11.702 1.00 94.25 116 CYS A N 1
ATOM 941 C CA . CYS A 1 116 ? -9.392 6.912 12.231 1.00 94.25 116 CYS A CA 1
ATOM 942 C C . CYS A 1 116 ? -9.517 7.048 13.758 1.00 94.25 116 CYS A C 1
ATOM 944 O O . CYS A 1 116 ? -8.510 7.112 14.464 1.00 94.25 116 CYS A O 1
ATOM 946 N N . VAL A 1 117 ? -10.745 7.042 14.284 1.00 94.69 117 VAL A N 1
ATOM 947 C CA . VAL A 1 117 ? -10.999 7.071 15.733 1.00 94.69 117 VAL A CA 1
ATOM 948 C C . VAL A 1 117 ? -10.389 5.847 16.411 1.00 94.69 117 VAL A C 1
ATOM 950 O O . VAL A 1 117 ? -9.689 5.987 17.413 1.00 94.69 117 VAL A O 1
ATOM 953 N N . LEU A 1 118 ? -10.587 4.659 15.837 1.00 95.44 118 LEU A N 1
ATOM 954 C CA . LEU A 1 118 ? -10.010 3.419 16.349 1.00 95.44 118 LEU A CA 1
ATOM 955 C C . LEU A 1 118 ? -8.476 3.456 16.365 1.00 95.44 118 LEU A C 1
ATOM 957 O O . LEU A 1 118 ? -7.860 3.054 17.349 1.00 95.44 118 LEU A O 1
ATOM 961 N N . GLN A 1 119 ? -7.860 3.976 15.302 1.00 94.94 119 GLN A N 1
ATOM 962 C CA . GLN A 1 119 ? -6.412 4.168 15.228 1.00 94.94 119 GLN A CA 1
ATOM 963 C C . GLN A 1 119 ? -5.908 5.069 16.353 1.00 94.94 119 GLN A C 1
ATOM 965 O O . GLN A 1 119 ? -5.003 4.679 17.084 1.00 94.94 119 GLN A O 1
ATOM 970 N N . ARG A 1 120 ? -6.549 6.226 16.548 1.00 95.56 120 ARG A N 1
ATOM 971 C CA . ARG A 1 120 ? -6.206 7.156 17.632 1.00 95.56 120 ARG A CA 1
ATOM 972 C C . ARG A 1 120 ? -6.372 6.516 19.007 1.00 95.56 120 ARG A C 1
ATOM 974 O O . ARG A 1 120 ? -5.535 6.726 19.874 1.00 95.56 120 ARG A O 1
ATOM 981 N N . LEU A 1 121 ? -7.423 5.720 19.205 1.00 95.56 121 LEU A N 1
ATOM 982 C CA . LEU A 1 121 ? -7.649 5.000 20.456 1.00 95.56 121 LEU A CA 1
ATOM 983 C C . LEU A 1 121 ? -6.506 4.023 20.760 1.00 95.56 121 LEU A C 1
ATOM 985 O O . LEU A 1 121 ? -5.996 4.016 21.877 1.00 95.56 121 LEU A O 1
ATOM 989 N N . PHE A 1 122 ? -6.072 3.246 19.766 1.00 94.62 122 PHE A N 1
ATOM 990 C CA . PHE A 1 122 ? -4.953 2.310 19.905 1.00 94.62 122 PHE A CA 1
ATOM 991 C C . PHE A 1 122 ? -3.597 3.011 20.078 1.00 94.62 122 PHE A C 1
ATOM 993 O O . PHE A 1 122 ? -2.741 2.492 20.787 1.00 94.62 122 PHE A O 1
ATOM 1000 N N . ASP A 1 123 ? -3.404 4.186 19.478 1.00 93.81 123 ASP A N 1
ATOM 1001 C CA . ASP A 1 123 ? -2.194 4.990 19.685 1.00 93.81 123 ASP A CA 1
ATOM 1002 C C . ASP A 1 123 ? -2.134 5.586 21.111 1.00 93.81 123 ASP A C 1
ATOM 1004 O O . ASP A 1 123 ? -1.047 5.808 21.645 1.00 93.81 123 ASP A O 1
ATOM 1008 N N . SER A 1 124 ? -3.288 5.845 21.741 1.00 94.81 124 SER A N 1
ATOM 1009 C CA . SER A 1 124 ? -3.383 6.459 23.078 1.00 94.81 124 SER A CA 1
ATOM 1010 C C . SER A 1 124 ? -3.298 5.466 24.249 1.00 94.81 124 SER A C 1
ATOM 1012 O O . SER A 1 124 ? -3.079 5.886 25.392 1.00 94.81 124 SER A O 1
ATOM 1014 N N . VAL A 1 125 ? -3.499 4.163 24.025 1.00 95.44 125 VAL A N 1
ATOM 1015 C CA . VAL A 1 125 ? -3.392 3.147 25.091 1.00 95.44 125 VAL A CA 1
ATOM 1016 C C . VAL A 1 125 ? -1.939 2.826 25.438 1.00 95.44 125 VAL A C 1
ATOM 1018 O O . VAL A 1 125 ? -1.021 3.013 24.645 1.00 95.44 125 VAL A O 1
ATOM 1021 N N . SER A 1 126 ? -1.714 2.291 26.640 1.00 94.62 126 SER A N 1
ATOM 1022 C CA . SER A 1 126 ? -0.378 1.846 27.044 1.00 94.62 126 SER A CA 1
ATOM 1023 C C . SER A 1 126 ? 0.128 0.705 26.153 1.00 94.62 126 SER A C 1
ATOM 1025 O O . SER A 1 126 ? -0.513 -0.342 26.128 1.00 94.62 126 SER A O 1
ATOM 1027 N N . PRO A 1 127 ? 1.322 0.802 25.531 1.00 91.50 127 PRO A N 1
ATOM 1028 C CA . PRO A 1 127 ? 1.878 -0.279 24.705 1.00 91.50 127 PRO A CA 1
ATOM 1029 C C . PRO A 1 127 ? 2.076 -1.603 25.458 1.00 91.50 127 PRO A C 1
ATOM 1031 O O . PRO A 1 127 ? 2.153 -2.672 24.854 1.00 91.50 127 PRO A O 1
ATOM 1034 N N . SER A 1 128 ? 2.147 -1.545 26.795 1.00 91.94 128 SER A N 1
ATOM 1035 C CA . SER A 1 128 ? 2.267 -2.725 27.657 1.00 91.94 128 SER A CA 1
ATOM 1036 C C . SER A 1 128 ? 1.093 -3.701 27.526 1.00 91.94 128 SER A C 1
ATOM 1038 O O . SER A 1 128 ? 1.276 -4.891 27.761 1.00 91.94 128 SER A O 1
ATOM 1040 N N . VAL A 1 129 ? -0.083 -3.238 27.087 1.00 92.12 129 VAL A N 1
ATOM 1041 C CA . VAL A 1 129 ? -1.275 -4.088 26.922 1.00 92.12 129 VAL A CA 1
ATOM 1042 C C . VAL A 1 129 ? -1.127 -5.126 25.815 1.00 92.12 129 VAL A C 1
ATOM 1044 O O . VAL A 1 129 ? -1.805 -6.148 25.859 1.00 92.12 129 VAL A O 1
ATOM 1047 N N . PHE A 1 130 ? -0.224 -4.895 24.860 1.00 89.81 130 PHE A N 1
ATOM 1048 C CA . PHE A 1 130 ? 0.071 -5.817 23.764 1.00 89.81 130 PHE A CA 1
ATOM 1049 C C . PHE A 1 130 ? 1.187 -6.811 24.117 1.00 89.81 130 PHE A C 1
ATOM 1051 O O . PHE A 1 130 ? 1.682 -7.523 23.248 1.00 89.81 130 PHE A O 1
ATOM 1058 N N . ARG A 1 131 ? 1.610 -6.865 25.389 1.00 89.00 131 ARG A N 1
ATOM 1059 C CA . ARG A 1 131 ? 2.579 -7.838 25.902 1.00 89.00 131 ARG A CA 1
ATOM 1060 C C . ARG A 1 131 ? 1.909 -8.702 26.983 1.00 89.00 131 ARG A C 1
ATOM 1062 O O . ARG A 1 131 ? 1.537 -8.166 28.025 1.00 89.00 131 ARG A O 1
ATOM 1069 N N . PRO A 1 132 ? 1.749 -10.023 26.776 1.00 86.75 132 PRO A N 1
ATOM 1070 C CA . PRO A 1 132 ? 2.121 -10.792 25.584 1.00 86.75 132 PRO A CA 1
ATOM 1071 C C . PRO A 1 132 ? 1.233 -10.473 24.366 1.00 86.75 132 PRO A C 1
ATOM 1073 O O . PRO A 1 132 ? 0.078 -10.074 24.518 1.00 86.75 132 PRO A O 1
ATOM 1076 N N . VAL A 1 133 ? 1.779 -10.674 23.163 1.00 90.44 133 VAL A N 1
ATOM 1077 C CA . VAL A 1 133 ? 1.123 -10.363 21.873 1.00 90.44 133 VAL A CA 1
ATOM 1078 C C . VAL A 1 133 ? -0.012 -11.337 21.523 1.00 90.44 133 VAL A C 1
ATOM 1080 O O . VAL A 1 133 ? -0.819 -11.081 20.635 1.00 90.44 133 VAL A O 1
ATOM 1083 N N . ASP A 1 134 ? -0.136 -12.428 22.275 1.00 90.94 134 ASP A N 1
ATOM 1084 C CA . ASP A 1 134 ? -1.094 -13.515 22.084 1.00 90.94 134 ASP A CA 1
ATOM 1085 C C . ASP A 1 134 ? -2.537 -13.067 21.857 1.00 90.94 134 ASP A C 1
ATOM 1087 O O . ASP A 1 134 ? -3.224 -13.646 21.020 1.00 90.94 134 ASP A O 1
ATOM 1091 N N . ILE A 1 135 ? -3.021 -12.068 22.606 1.00 87.94 135 ILE A N 1
ATOM 1092 C CA . ILE A 1 135 ? -4.409 -11.602 22.481 1.00 87.94 135 ILE A CA 1
ATOM 1093 C C . ILE A 1 135 ? -4.662 -11.013 21.086 1.00 87.94 135 ILE A C 1
ATOM 1095 O O . ILE A 1 135 ? -5.716 -11.247 20.499 1.00 87.94 135 ILE A O 1
ATOM 1099 N N . LEU A 1 136 ? -3.656 -10.334 20.525 1.00 91.06 136 LEU A N 1
ATOM 1100 C CA . LEU A 1 136 ? -3.691 -9.754 19.190 1.00 91.06 136 LEU A CA 1
ATOM 1101 C C . LEU A 1 136 ? -3.569 -10.819 18.105 1.00 91.06 136 LEU A C 1
ATOM 1103 O O . LEU A 1 136 ? -4.350 -10.797 17.160 1.00 91.06 136 LEU A O 1
ATOM 1107 N N . LEU A 1 137 ? -2.653 -11.780 18.264 1.00 90.31 137 LEU A N 1
ATOM 1108 C CA . LEU A 1 137 ? -2.509 -12.887 17.310 1.00 90.31 137 LEU A CA 1
ATOM 1109 C C . LEU A 1 137 ? -3.776 -13.745 17.267 1.00 90.31 137 LEU A C 1
ATOM 1111 O O . LEU A 1 137 ? -4.263 -14.072 16.190 1.00 90.31 137 LEU A O 1
ATOM 1115 N N . LYS A 1 138 ? -4.361 -14.049 18.431 1.00 88.75 138 LYS A N 1
ATOM 1116 C CA . LYS A 1 138 ? -5.637 -14.766 18.513 1.00 88.75 138 LYS A CA 1
ATOM 1117 C C . LYS A 1 138 ? -6.748 -13.983 17.831 1.00 88.75 138 LYS A C 1
ATOM 1119 O O . LYS A 1 138 ? -7.475 -14.562 17.043 1.00 88.75 138 LYS A O 1
ATOM 1124 N N . ALA A 1 139 ? -6.866 -12.681 18.081 1.00 87.75 139 ALA A N 1
ATOM 1125 C CA . ALA A 1 139 ? -7.885 -11.877 17.417 1.00 87.75 139 ALA A CA 1
ATOM 1126 C C . ALA A 1 139 ? -7.694 -11.816 15.893 1.00 87.75 139 ALA A C 1
ATOM 1128 O O . ALA A 1 139 ? -8.678 -11.893 15.167 1.00 87.75 139 ALA A O 1
ATOM 1129 N N . LEU A 1 140 ? -6.451 -11.693 15.416 1.00 87.69 140 LEU A N 1
ATOM 1130 C CA . LEU A 1 140 ? -6.126 -11.583 13.994 1.00 87.69 140 LEU A CA 1
ATOM 1131 C C . LEU A 1 140 ? -6.353 -12.894 13.228 1.00 87.69 140 LEU A C 1
ATOM 1133 O O . LEU A 1 140 ? -6.912 -12.860 12.136 1.00 87.69 140 LEU A O 1
ATOM 1137 N N . PHE A 1 141 ? -5.898 -14.023 13.779 1.00 82.25 141 PHE A N 1
ATOM 1138 C CA . PHE A 1 141 ? -5.860 -15.306 13.067 1.00 82.25 141 PHE A CA 1
ATOM 1139 C C . PHE A 1 141 ? -7.039 -16.227 13.385 1.00 82.25 141 PHE A C 1
ATOM 1141 O O . PHE A 1 141 ? -7.422 -17.037 12.542 1.00 82.25 141 PHE A O 1
ATOM 1148 N N . VAL A 1 142 ? -7.656 -16.111 14.567 1.00 71.00 142 VAL A N 1
ATOM 1149 C CA . VAL A 1 142 ? -8.864 -16.884 14.881 1.00 71.00 142 VAL A CA 1
ATOM 1150 C C . VAL A 1 142 ? -10.033 -16.246 14.140 1.00 71.00 142 VAL A C 1
ATOM 1152 O O . VAL A 1 142 ? -10.571 -15.214 14.542 1.00 71.00 142 VAL A O 1
ATOM 1155 N N . CYS A 1 143 ? -10.378 -16.861 13.010 1.00 63.47 143 CYS A N 1
ATOM 1156 C CA . CYS A 1 143 ? -11.432 -16.408 12.116 1.00 63.47 143 CYS A CA 1
ATOM 1157 C C . CYS A 1 143 ? -12.768 -16.218 12.872 1.00 63.47 143 CYS A C 1
ATOM 1159 O O . CYS A 1 143 ? -13.132 -17.081 13.672 1.00 63.47 143 CYS A O 1
ATOM 1161 N N . PRO A 1 144 ? -13.526 -15.137 12.587 1.00 55.84 144 PRO A N 1
ATOM 1162 C CA . PRO A 1 144 ? -14.770 -14.793 13.274 1.00 55.84 144 PRO A CA 1
ATOM 1163 C C . PRO A 1 144 ? -15.846 -15.881 13.370 1.00 55.84 144 PRO A C 1
ATOM 1165 O O . PRO A 1 144 ? -16.765 -15.702 14.160 1.00 55.84 144 PRO A O 1
ATOM 1168 N N . MET A 1 145 ? -15.809 -16.951 12.571 1.00 54.50 145 MET A N 1
ATOM 1169 C CA . MET A 1 145 ? -16.895 -17.930 12.506 1.00 54.50 145 MET A CA 1
ATOM 1170 C C . MET A 1 145 ? -16.355 -19.325 12.184 1.00 54.50 145 MET A C 1
ATOM 1172 O O . MET A 1 145 ? -15.769 -19.538 11.120 1.00 54.50 145 MET A O 1
ATOM 1176 N N . ASP A 1 146 ? -16.574 -20.259 13.107 1.00 47.22 146 ASP A N 1
ATOM 1177 C CA . ASP A 1 146 ? -16.397 -21.693 12.886 1.00 47.22 146 ASP A CA 1
ATOM 1178 C C . ASP A 1 146 ? -17.400 -22.189 11.823 1.00 47.22 146 ASP A C 1
ATOM 1180 O O . ASP A 1 146 ? -18.562 -21.776 11.838 1.00 47.22 146 ASP A O 1
ATOM 1184 N N . PRO A 1 147 ? -17.032 -23.146 10.955 1.00 46.00 147 PRO A N 1
ATOM 1185 C CA . PRO A 1 147 ? -17.966 -23.797 10.029 1.00 46.00 147 PRO A CA 1
ATOM 1186 C C . PRO A 1 147 ? -19.059 -24.628 10.736 1.00 46.00 147 PRO A C 1
ATOM 1188 O O . PRO A 1 147 ? -19.962 -25.141 10.079 1.00 46.00 147 PRO A O 1
ATOM 1191 N N . ALA A 1 148 ? -18.988 -24.777 12.065 1.00 46.66 148 ALA A N 1
ATOM 1192 C CA . ALA A 1 148 ? -19.925 -25.559 12.871 1.00 46.66 148 ALA A CA 1
ATOM 1193 C C . ALA A 1 148 ? -21.214 -24.801 13.248 1.00 46.66 148 ALA A C 1
ATOM 1195 O O . ALA A 1 148 ? -22.200 -25.431 13.634 1.00 46.66 148 ALA A O 1
ATOM 1196 N N . SER A 1 149 ? -21.247 -23.467 13.135 1.00 42.59 149 SER A N 1
ATOM 1197 C CA . SER A 1 149 ? -22.472 -22.690 13.348 1.00 42.59 149 SER A CA 1
ATOM 1198 C C . SER A 1 149 ? -23.290 -22.640 12.056 1.00 42.59 149 SER A C 1
ATOM 1200 O O . SER A 1 149 ? -23.058 -21.797 11.193 1.00 42.59 149 SER A O 1
ATOM 1202 N N . ALA A 1 150 ? -24.254 -23.551 11.923 1.00 38.12 150 ALA A N 1
ATOM 1203 C CA . ALA A 1 150 ? -25.178 -23.671 10.791 1.00 38.12 150 ALA A CA 1
ATOM 1204 C C . ALA A 1 150 ? -26.225 -22.533 10.705 1.00 38.12 150 ALA A C 1
ATOM 1206 O O . ALA A 1 150 ? -27.360 -22.769 10.290 1.00 38.12 150 ALA A O 1
ATOM 1207 N N . GLU A 1 151 ? -25.877 -21.306 11.103 1.00 40.12 151 GLU A N 1
ATOM 1208 C CA . GLU A 1 151 ? -26.747 -20.140 10.936 1.00 40.12 151 GLU A CA 1
ATOM 1209 C C . GLU A 1 151 ? -26.321 -19.318 9.706 1.00 40.12 151 GLU A C 1
ATOM 1211 O O . GLU A 1 151 ? -25.128 -19.077 9.495 1.00 40.12 151 GLU A O 1
ATOM 1216 N N . PRO A 1 152 ? -27.275 -18.909 8.848 1.00 41.31 152 PRO A N 1
ATOM 1217 C CA . PRO A 1 152 ? -26.985 -18.158 7.633 1.00 41.31 152 PRO A CA 1
ATOM 1218 C C . PRO A 1 152 ? -26.254 -16.846 7.948 1.00 41.31 152 PRO A C 1
ATOM 1220 O O . PRO A 1 152 ? -26.557 -16.161 8.919 1.00 41.31 152 PRO A O 1
ATOM 1223 N N . GLN A 1 153 ? -25.293 -16.508 7.082 1.00 52.09 153 GLN A N 1
ATOM 1224 C CA . GLN A 1 153 ? -24.305 -15.421 7.164 1.00 52.09 153 GLN A CA 1
ATOM 1225 C C . GLN A 1 153 ? -24.903 -13.995 7.123 1.00 52.09 153 GLN A C 1
ATOM 1227 O O . GLN A 1 153 ? -24.487 -13.143 6.338 1.00 52.09 153 GLN A O 1
ATOM 1232 N N . THR A 1 154 ? -25.886 -13.688 7.961 1.00 46.16 154 THR A N 1
ATOM 1233 C CA . THR A 1 154 ? -26.489 -12.358 8.063 1.00 46.16 154 THR A CA 1
ATOM 1234 C C . THR A 1 154 ? -25.682 -11.495 9.031 1.00 46.16 154 THR A C 1
ATOM 1236 O O . THR A 1 154 ? -26.024 -11.385 10.203 1.00 46.16 154 THR A O 1
ATOM 1239 N N . GLY A 1 155 ? -24.583 -10.893 8.565 1.00 62.72 155 GLY A N 1
ATOM 1240 C CA . GLY A 1 155 ? -23.884 -9.864 9.352 1.00 62.72 155 GLY A CA 1
ATOM 1241 C C . GLY A 1 155 ? -22.394 -9.668 9.085 1.00 62.72 155 GLY A C 1
ATOM 1242 O O . GLY A 1 155 ? -21.854 -8.645 9.502 1.00 62.72 155 GLY A O 1
ATOM 1243 N N . PHE A 1 156 ? -21.723 -10.588 8.383 1.00 78.62 156 PHE A N 1
ATOM 1244 C CA . PHE A 1 156 ? -20.305 -10.411 8.060 1.00 78.62 156 PHE A CA 1
ATOM 1245 C C . PHE A 1 156 ? -20.111 -9.230 7.098 1.00 78.62 156 PHE A C 1
ATOM 1247 O O . PHE A 1 156 ? -20.733 -9.174 6.036 1.00 78.62 156 PHE A O 1
ATOM 1254 N N . ARG A 1 157 ? -19.217 -8.305 7.460 1.00 85.56 157 ARG A N 1
ATOM 1255 C CA . ARG A 1 157 ? -18.791 -7.188 6.608 1.00 85.56 157 ARG A CA 1
ATOM 1256 C C . ARG A 1 157 ? -17.282 -7.218 6.417 1.00 85.56 157 ARG A C 1
ATOM 1258 O O . ARG A 1 157 ? -16.530 -7.219 7.395 1.00 85.56 157 ARG A O 1
ATOM 1265 N N . ALA A 1 158 ? -16.857 -7.233 5.157 1.00 89.31 158 ALA A N 1
ATOM 1266 C CA . ALA A 1 158 ? -15.455 -7.355 4.771 1.00 89.31 158 ALA A CA 1
ATOM 1267 C C . ALA A 1 158 ? -14.618 -6.186 5.304 1.00 89.31 158 ALA A C 1
ATOM 1269 O O . ALA A 1 158 ? -13.497 -6.377 5.769 1.00 89.31 158 ALA A O 1
ATOM 1270 N N . GLU A 1 159 ? -15.196 -4.989 5.295 1.00 91.25 159 GLU A N 1
ATOM 1271 C CA . GLU A 1 159 ? -14.586 -3.736 5.721 1.00 91.25 159 GLU A CA 1
ATOM 1272 C C . GLU A 1 159 ? -14.272 -3.753 7.221 1.00 91.25 159 GLU A C 1
ATOM 1274 O O . GLU A 1 159 ? -13.202 -3.312 7.643 1.00 91.25 159 GLU A O 1
ATOM 1279 N N . ARG A 1 160 ? -15.164 -4.322 8.043 1.00 92.25 160 ARG A N 1
ATOM 1280 C CA . ARG A 1 160 ? -14.960 -4.443 9.497 1.00 92.25 160 ARG A CA 1
ATOM 1281 C C . ARG A 1 160 ? -13.846 -5.429 9.830 1.00 92.25 160 ARG A C 1
ATOM 1283 O O . ARG A 1 160 ? -13.010 -5.141 10.685 1.00 92.25 160 ARG A O 1
ATOM 1290 N N . TRP A 1 161 ? -13.805 -6.566 9.134 1.00 92.69 161 TRP A N 1
ATOM 1291 C CA . TRP A 1 161 ? -12.699 -7.518 9.254 1.00 92.69 161 TRP A CA 1
ATOM 1292 C C . TRP A 1 161 ? -11.373 -6.891 8.804 1.00 92.69 161 TRP A C 1
ATOM 1294 O O . TRP A 1 161 ? -10.367 -7.001 9.501 1.00 92.69 161 TRP A O 1
ATOM 1304 N N . MET A 1 162 ? -11.376 -6.148 7.697 1.00 94.38 162 MET A N 1
ATOM 1305 C CA . MET A 1 162 ? -10.180 -5.465 7.214 1.00 94.38 162 MET A CA 1
ATOM 1306 C C . MET A 1 162 ? -9.675 -4.409 8.209 1.00 94.38 162 MET A C 1
ATOM 1308 O O . MET A 1 162 ? -8.467 -4.271 8.389 1.00 94.38 162 MET A O 1
ATOM 1312 N N . CYS A 1 163 ? -10.561 -3.711 8.930 1.00 94.88 163 CYS A N 1
ATOM 1313 C CA . CYS A 1 163 ? -10.157 -2.828 10.030 1.00 94.88 163 CYS A CA 1
ATOM 1314 C C . CYS A 1 163 ? -9.371 -3.574 11.121 1.00 94.88 163 CYS A C 1
ATOM 1316 O O . CYS A 1 163 ? -8.361 -3.056 11.592 1.00 94.88 163 CYS A O 1
ATOM 1318 N N . LEU A 1 164 ? -9.783 -4.788 11.501 1.00 94.12 164 LEU A N 1
ATOM 1319 C CA . LEU A 1 164 ? -9.036 -5.615 12.456 1.00 94.12 164 LEU A CA 1
ATOM 1320 C C . LEU A 1 164 ? -7.655 -5.996 11.924 1.00 94.12 164 LEU A C 1
ATOM 1322 O O . LEU A 1 164 ? -6.676 -5.883 12.664 1.00 94.12 164 LEU A O 1
ATOM 1326 N N . VAL A 1 165 ? -7.564 -6.403 10.656 1.00 94.56 165 VAL A N 1
ATOM 1327 C CA . VAL A 1 165 ? -6.283 -6.734 10.017 1.00 94.56 165 VAL A CA 1
ATOM 1328 C C . VAL A 1 165 ? -5.351 -5.524 10.027 1.00 94.56 165 VAL A C 1
ATOM 1330 O O . VAL A 1 165 ? -4.230 -5.617 10.522 1.00 94.56 165 VAL A O 1
ATOM 1333 N N . LEU A 1 166 ? -5.828 -4.369 9.556 1.00 95.69 166 LEU A N 1
ATOM 1334 C CA . LEU A 1 166 ? -5.050 -3.130 9.512 1.00 95.69 166 LEU A CA 1
ATOM 1335 C C . LEU A 1 166 ? -4.578 -2.701 10.904 1.00 95.69 166 LEU A C 1
ATOM 1337 O O . LEU A 1 166 ? -3.402 -2.385 11.081 1.00 95.69 166 LEU A O 1
ATOM 1341 N N . MET A 1 167 ? -5.470 -2.712 11.896 1.00 94.50 167 MET A N 1
ATOM 1342 C CA . MET A 1 167 ? -5.119 -2.340 13.266 1.00 94.50 167 MET A CA 1
ATOM 1343 C C . MET A 1 167 ? -4.101 -3.294 13.877 1.00 94.50 167 MET A C 1
ATOM 1345 O O . MET A 1 167 ? -3.135 -2.845 14.490 1.00 94.50 167 MET A O 1
ATOM 1349 N N . SER A 1 168 ? -4.279 -4.598 13.671 1.00 93.31 168 SER A N 1
ATOM 1350 C CA . SER A 1 168 ? -3.363 -5.602 14.208 1.00 93.31 168 SER A CA 1
ATOM 1351 C C . SER A 1 168 ? -1.984 -5.481 13.575 1.00 93.31 168 SER A C 1
ATOM 1353 O O . SER A 1 168 ? -0.996 -5.397 14.297 1.00 93.31 168 SER A O 1
ATOM 1355 N N . LEU A 1 169 ? -1.902 -5.377 12.245 1.00 93.44 169 LEU A N 1
ATOM 1356 C CA . LEU A 1 169 ? -0.628 -5.194 11.548 1.00 93.44 169 LEU A CA 1
ATOM 1357 C C . LEU A 1 169 ? 0.074 -3.906 11.970 1.00 93.44 169 LEU A C 1
ATOM 1359 O O . LEU A 1 169 ? 1.275 -3.926 12.219 1.00 93.44 169 LEU A O 1
ATOM 1363 N N . ARG A 1 170 ? -0.664 -2.803 12.123 1.00 92.94 170 ARG A N 1
ATOM 1364 C CA . ARG A 1 170 ? -0.095 -1.539 12.597 1.00 92.94 170 ARG A CA 1
ATOM 1365 C C . ARG A 1 170 ? 0.512 -1.674 13.996 1.00 92.94 170 ARG A C 1
ATOM 1367 O O . ARG A 1 170 ? 1.628 -1.213 14.210 1.00 92.94 170 ARG A O 1
ATOM 1374 N N . VAL A 1 171 ? -0.188 -2.318 14.932 1.00 92.44 171 VAL A N 1
ATOM 1375 C CA . VAL A 1 171 ? 0.318 -2.550 16.298 1.00 92.44 171 VAL A CA 1
ATOM 1376 C C . VAL A 1 171 ? 1.535 -3.477 16.292 1.00 92.44 171 VAL A C 1
ATOM 1378 O O . VAL A 1 171 ? 2.514 -3.201 16.988 1.00 92.44 171 VAL A O 1
ATOM 1381 N N . LEU A 1 172 ? 1.496 -4.553 15.499 1.00 91.31 172 LEU A N 1
ATOM 1382 C CA . LEU A 1 172 ? 2.611 -5.492 15.366 1.00 91.31 172 LEU A CA 1
ATOM 1383 C C . LEU A 1 172 ? 3.860 -4.784 14.833 1.00 91.31 172 LEU A C 1
ATOM 1385 O O . LEU A 1 172 ? 4.909 -4.887 15.460 1.00 91.31 172 LEU A O 1
ATOM 1389 N N . LEU A 1 173 ? 3.722 -4.003 13.756 1.00 90.25 173 LEU A N 1
ATOM 1390 C CA . LEU A 1 173 ? 4.818 -3.245 13.145 1.00 90.25 173 LEU A CA 1
ATOM 1391 C C . LEU A 1 173 ? 5.363 -2.130 14.052 1.00 90.25 173 LEU A C 1
ATOM 1393 O O . LEU A 1 173 ? 6.553 -1.837 14.001 1.00 90.25 173 LEU A O 1
ATOM 1397 N N . ALA A 1 174 ? 4.517 -1.495 14.869 1.00 88.94 174 ALA A N 1
ATOM 1398 C CA . ALA A 1 174 ? 4.926 -0.361 15.701 1.00 88.94 174 ALA A CA 1
ATOM 1399 C C . ALA A 1 174 ? 5.558 -0.767 17.044 1.00 88.94 174 ALA A C 1
ATOM 1401 O O . ALA A 1 174 ? 6.459 -0.082 17.530 1.00 88.94 174 ALA A O 1
ATOM 1402 N N . TYR A 1 175 ? 5.081 -1.847 17.676 1.00 87.38 175 TYR A N 1
ATOM 1403 C CA . TYR A 1 175 ? 5.389 -2.134 19.087 1.00 87.38 175 TYR A CA 1
ATOM 1404 C C . TYR A 1 175 ? 6.030 -3.503 19.351 1.00 87.38 175 TYR A C 1
ATOM 1406 O O . TYR A 1 175 ? 6.462 -3.762 20.486 1.00 87.38 175 TYR A O 1
ATOM 1414 N N . THR A 1 176 ? 6.106 -4.376 18.341 1.00 86.75 176 THR A N 1
ATOM 1415 C CA . THR A 1 176 ? 6.583 -5.759 18.489 1.00 86.75 176 THR A CA 1
ATOM 1416 C C . THR A 1 176 ? 7.717 -6.047 17.506 1.00 86.75 176 THR A C 1
ATOM 1418 O O . THR A 1 176 ? 7.734 -5.536 16.395 1.00 86.75 176 THR A O 1
ATOM 1421 N N . LYS A 1 177 ? 8.696 -6.856 17.925 1.00 88.25 177 LYS A N 1
ATOM 1422 C CA . LYS A 1 177 ? 9.759 -7.351 17.037 1.00 88.25 177 LYS A CA 1
ATOM 1423 C C . LYS A 1 177 ? 9.298 -8.621 16.326 1.00 88.25 177 LYS A C 1
ATOM 1425 O O . LYS A 1 177 ? 8.610 -9.426 16.952 1.00 88.25 177 LYS A O 1
ATOM 1430 N N . GLU A 1 178 ? 9.746 -8.834 15.092 1.00 87.88 178 GLU A N 1
ATOM 1431 C CA . GLU A 1 178 ? 9.446 -10.033 14.292 1.00 87.88 178 GLU A CA 1
ATOM 1432 C C . GLU A 1 178 ? 9.674 -11.340 15.069 1.00 87.88 178 GLU A C 1
ATOM 1434 O O . GLU A 1 178 ? 8.751 -12.139 15.199 1.00 87.88 178 GLU A O 1
ATOM 1439 N N . GLU A 1 179 ? 10.847 -11.512 15.686 1.00 88.44 179 GLU A N 1
ATOM 1440 C CA . GLU A 1 179 ? 11.207 -12.716 16.457 1.00 88.44 179 GLU A CA 1
ATOM 1441 C C . GLU A 1 179 ? 10.192 -13.049 17.566 1.00 88.44 179 GLU A C 1
ATOM 1443 O O . GLU A 1 179 ? 9.898 -14.212 17.847 1.00 88.44 179 GLU A O 1
ATOM 1448 N N . VAL A 1 180 ? 9.617 -12.020 18.198 1.00 89.94 180 VAL A N 1
ATOM 1449 C CA . VAL A 1 180 ? 8.605 -12.185 19.251 1.00 89.94 180 VAL A CA 1
ATOM 1450 C C . VAL A 1 180 ? 7.269 -12.617 18.650 1.00 89.94 180 VAL A C 1
ATOM 1452 O O . VAL A 1 180 ? 6.569 -13.431 19.242 1.00 89.94 180 VAL A O 1
ATOM 1455 N N . VAL A 1 181 ? 6.905 -12.094 17.478 1.00 88.81 181 VAL A N 1
ATOM 1456 C CA . VAL A 1 181 ? 5.676 -12.496 16.781 1.00 88.81 181 VAL A CA 1
ATOM 1457 C C . VAL A 1 181 ? 5.772 -13.953 16.338 1.00 88.81 181 VAL A C 1
ATOM 1459 O O . VAL A 1 181 ? 4.872 -14.734 16.641 1.00 88.81 181 VAL A O 1
ATOM 1462 N N . LEU A 1 182 ? 6.875 -14.322 15.681 1.00 88.12 182 LEU A N 1
ATOM 1463 C CA . LEU A 1 182 ? 7.102 -15.671 15.165 1.00 88.12 182 LEU A CA 1
ATOM 1464 C C . LEU A 1 182 ? 7.194 -16.698 16.298 1.00 88.12 182 LEU A C 1
ATOM 1466 O O . LEU A 1 182 ? 6.493 -17.700 16.264 1.00 88.12 182 LEU A O 1
ATOM 1470 N N . SER A 1 183 ? 7.960 -16.429 17.360 1.00 89.19 183 SER A N 1
ATOM 1471 C CA . SER A 1 183 ? 8.050 -17.353 18.506 1.00 89.19 183 SER A CA 1
ATOM 1472 C C . SER A 1 183 ? 6.704 -17.590 19.194 1.00 89.19 183 SER A C 1
ATOM 1474 O O . SER A 1 183 ? 6.363 -18.724 19.515 1.00 89.19 183 SER A O 1
ATOM 1476 N N . ARG A 1 184 ? 5.891 -16.544 19.389 1.00 89.81 184 ARG A N 1
ATOM 1477 C CA . ARG A 1 184 ? 4.564 -16.706 20.001 1.00 89.81 184 ARG A CA 1
ATOM 1478 C C . ARG A 1 184 ? 3.575 -17.410 19.083 1.00 89.81 184 ARG A C 1
ATOM 1480 O O . ARG A 1 184 ? 2.728 -18.143 19.581 1.00 89.81 184 ARG A O 1
ATOM 1487 N N . LEU A 1 185 ? 3.666 -17.215 17.770 1.00 86.56 185 LEU A N 1
ATOM 1488 C CA . LEU A 1 185 ? 2.844 -17.952 16.811 1.00 86.56 185 LEU A CA 1
ATOM 1489 C C . LEU A 1 185 ? 3.249 -19.447 16.791 1.00 86.56 185 LEU A C 1
ATOM 1491 O O . LEU A 1 185 ? 2.356 -20.293 16.835 1.00 86.56 185 LEU A O 1
ATOM 1495 N N . ALA A 1 186 ? 4.560 -19.717 16.914 1.00 85.56 186 ALA A N 1
ATOM 1496 C CA . ALA A 1 186 ? 5.244 -20.920 17.416 1.00 85.56 186 ALA A CA 1
ATOM 1497 C C . ALA A 1 186 ? 4.418 -21.694 18.431 1.00 85.56 186 ALA A C 1
ATOM 1499 O O . ALA A 1 186 ? 3.894 -22.783 18.206 1.00 85.56 186 ALA A O 1
ATOM 1500 N N . ASP A 1 187 ? 4.310 -21.047 19.582 1.00 86.62 187 ASP A N 1
ATOM 1501 C CA . ASP A 1 187 ? 3.759 -21.636 20.788 1.00 86.62 187 ASP A CA 1
ATOM 1502 C C . ASP A 1 187 ? 2.236 -21.795 20.732 1.00 86.62 187 ASP A C 1
ATOM 1504 O O . ASP A 1 187 ? 1.677 -22.696 21.358 1.00 86.62 187 ASP A O 1
ATOM 1508 N N . LEU A 1 188 ? 1.542 -20.885 20.042 1.00 84.19 188 LEU A N 1
ATOM 1509 C CA . LEU A 1 188 ? 0.081 -20.840 20.044 1.00 84.19 188 LEU A CA 1
ATOM 1510 C C . LEU A 1 188 ? -0.560 -21.802 19.042 1.00 84.19 188 LEU A C 1
ATOM 1512 O O . LEU A 1 188 ? -1.738 -22.106 19.227 1.00 84.19 188 LEU A O 1
ATOM 1516 N N . MET A 1 189 ? 0.171 -22.241 18.007 1.00 80.12 189 MET A N 1
ATOM 1517 C CA . MET A 1 189 ? -0.332 -23.131 16.949 1.00 80.12 189 MET A CA 1
ATOM 1518 C C . MET A 1 189 ? -1.701 -22.666 16.428 1.00 80.12 189 MET A C 1
ATOM 1520 O O . MET A 1 189 ? -2.688 -23.399 16.455 1.00 80.12 189 MET A O 1
ATOM 1524 N N . LEU A 1 190 ? -1.787 -21.389 16.039 1.00 77.06 190 LEU A N 1
ATOM 1525 C CA . LEU A 1 190 ? -3.030 -20.797 15.543 1.00 77.06 190 LEU A CA 1
ATOM 1526 C C . LEU A 1 190 ? -3.233 -21.131 14.064 1.00 77.06 190 LEU A C 1
ATOM 1528 O O . LEU A 1 190 ? -2.268 -21.103 13.305 1.00 77.06 190 LEU A O 1
ATOM 1532 N N . PRO A 1 191 ? -4.475 -21.355 13.613 1.00 72.75 191 PRO A N 1
ATOM 1533 C CA . PRO A 1 191 ? -4.747 -21.492 12.193 1.00 72.75 191 PRO A CA 1
ATOM 1534 C C . PRO A 1 191 ? -4.803 -20.104 11.540 1.00 72.75 191 PRO A C 1
ATOM 1536 O O . PRO A 1 191 ? -5.709 -19.325 11.825 1.00 72.75 191 PRO A O 1
ATOM 1539 N N . LEU A 1 192 ? -3.862 -19.769 10.654 1.00 79.00 192 LEU A N 1
ATOM 1540 C CA . LEU A 1 192 ? -3.875 -18.505 9.902 1.00 79.00 192 LEU A CA 1
ATOM 1541 C C . LEU A 1 192 ? -4.941 -18.542 8.788 1.00 79.00 192 LEU A C 1
ATOM 1543 O O . LEU A 1 192 ? -4.641 -18.763 7.616 1.00 79.00 192 LEU A O 1
ATOM 1547 N N . ARG A 1 193 ? -6.211 -18.332 9.147 1.00 74.81 193 ARG A N 1
ATOM 1548 C CA . ARG A 1 193 ? -7.343 -18.407 8.210 1.00 74.81 193 ARG A CA 1
ATOM 1549 C C . ARG A 1 193 ? -7.882 -17.037 7.827 1.00 74.81 193 ARG A C 1
ATOM 1551 O O . ARG A 1 193 ? -8.023 -16.143 8.656 1.00 74.81 193 ARG A O 1
ATOM 1558 N N . VAL A 1 194 ? -8.264 -16.911 6.561 1.00 80.31 194 VAL A N 1
ATOM 1559 C CA . VAL A 1 194 ? -9.095 -15.807 6.066 1.00 80.31 194 VAL A CA 1
ATOM 1560 C C . VAL A 1 194 ? -10.585 -16.157 6.210 1.00 80.31 194 VAL A C 1
ATOM 1562 O O . VAL A 1 194 ? -10.932 -17.340 6.184 1.00 80.31 194 VAL A O 1
ATOM 1565 N N . PRO A 1 195 ? -11.494 -15.171 6.335 1.00 81.19 195 PRO A N 1
ATOM 1566 C CA . PRO A 1 195 ? -12.923 -15.439 6.465 1.00 81.19 195 PRO A CA 1
ATOM 1567 C C . PRO A 1 195 ? -13.495 -16.233 5.286 1.00 81.19 195 PRO A C 1
ATOM 1569 O O . PRO A 1 195 ? -13.415 -15.797 4.135 1.00 81.19 195 PRO A O 1
ATOM 1572 N N . HIS A 1 196 ? -14.164 -17.351 5.583 1.00 74.94 196 HIS A N 1
ATOM 1573 C CA . HIS A 1 196 ? -14.792 -18.214 4.574 1.00 74.94 196 HIS A CA 1
ATOM 1574 C C . HIS A 1 196 ? -15.801 -17.459 3.690 1.00 74.94 196 HIS A C 1
ATOM 1576 O O . HIS A 1 196 ? -15.903 -17.725 2.498 1.00 74.94 196 HIS A O 1
ATOM 1582 N N . ALA A 1 197 ? -16.497 -16.453 4.233 1.00 75.75 197 ALA A N 1
ATOM 1583 C CA . ALA A 1 197 ? -17.417 -15.607 3.466 1.00 75.75 197 ALA A CA 1
ATOM 1584 C C . ALA A 1 197 ? -16.740 -14.874 2.287 1.00 75.75 197 ALA A C 1
ATOM 1586 O O . ALA A 1 197 ? -17.379 -14.600 1.271 1.00 75.75 197 ALA A O 1
ATOM 1587 N N . LEU A 1 198 ? -15.445 -14.559 2.402 1.00 76.00 198 LEU A N 1
ATOM 1588 C CA . LEU A 1 198 ? -14.678 -13.923 1.331 1.00 76.00 198 LEU A CA 1
ATOM 1589 C C . LEU A 1 198 ? -13.932 -14.941 0.458 1.00 76.00 198 LEU A C 1
ATOM 1591 O O . LEU A 1 198 ? -13.700 -14.680 -0.726 1.00 76.00 198 LEU A O 1
ATOM 1595 N N . ALA A 1 199 ? -13.598 -16.100 1.023 1.00 73.56 199 ALA A N 1
ATOM 1596 C CA . ALA A 1 199 ? -12.858 -17.165 0.362 1.00 73.56 199 ALA A CA 1
ATOM 1597 C C . ALA A 1 199 ? -13.516 -18.542 0.598 1.00 73.56 199 ALA A C 1
ATOM 1599 O O . ALA A 1 199 ? -12.961 -19.369 1.319 1.00 73.56 199 ALA A O 1
ATOM 1600 N N . PRO A 1 200 ? -14.688 -18.814 -0.010 1.00 63.28 200 PRO A N 1
ATOM 1601 C CA . PRO A 1 200 ? -15.417 -20.066 0.212 1.00 63.28 200 PRO A CA 1
ATOM 1602 C C . PRO A 1 200 ? -14.680 -21.296 -0.338 1.00 63.28 200 PRO A C 1
ATOM 1604 O O . PRO A 1 200 ? -14.891 -22.412 0.124 1.00 63.28 200 PRO A O 1
ATOM 1607 N N . GLU A 1 201 ? -13.786 -21.078 -1.302 1.00 63.12 201 GLU A N 1
ATOM 1608 C CA . GLU A 1 201 ? -12.949 -22.107 -1.928 1.00 63.12 201 GLU A CA 1
ATOM 1609 C C . GLU A 1 201 ? -11.624 -22.329 -1.177 1.00 63.12 201 GLU A C 1
ATOM 1611 O O . GLU A 1 201 ? -10.928 -23.311 -1.423 1.00 63.12 201 GLU A O 1
ATOM 1616 N N . ALA A 1 202 ? -11.264 -21.439 -0.243 1.00 58.31 202 ALA A N 1
ATOM 1617 C CA . ALA A 1 202 ? -10.017 -21.541 0.503 1.00 58.31 202 ALA A CA 1
ATOM 1618 C C . ALA A 1 202 ? -10.180 -22.503 1.689 1.00 58.31 202 ALA A C 1
ATOM 1620 O O . ALA A 1 202 ? -10.539 -22.105 2.795 1.00 58.31 202 ALA A O 1
ATOM 1621 N N . LEU A 1 203 ? -9.873 -23.778 1.460 1.00 50.97 203 LEU A N 1
ATOM 1622 C CA . LEU A 1 203 ? -9.716 -24.805 2.497 1.00 50.97 203 LEU A CA 1
ATOM 1623 C C . LEU A 1 203 ? -8.286 -24.816 3.067 1.00 50.97 203 LEU A C 1
ATOM 1625 O O . LEU A 1 203 ? -7.713 -25.877 3.286 1.00 50.97 203 LEU A O 1
ATOM 1629 N N . TYR A 1 204 ? -7.668 -23.650 3.265 1.00 51.72 204 TYR A N 1
ATOM 1630 C CA . TYR A 1 204 ? -6.286 -23.608 3.744 1.00 51.72 204 TYR A CA 1
ATOM 1631 C C . TYR A 1 204 ? -6.253 -23.719 5.275 1.00 51.72 204 TYR A C 1
ATOM 1633 O O . TYR A 1 204 ? -6.722 -22.821 5.981 1.00 51.72 204 TYR A O 1
ATOM 1641 N N . ASP A 1 205 ? -5.719 -24.830 5.788 1.00 50.84 205 ASP A N 1
ATOM 1642 C CA . ASP A 1 205 ? -5.220 -24.931 7.158 1.00 50.84 205 ASP A CA 1
ATOM 1643 C C . ASP A 1 205 ? -3.692 -24.806 7.127 1.00 50.84 205 ASP A C 1
ATOM 1645 O O . ASP A 1 205 ? -3.006 -25.761 6.774 1.00 50.84 205 ASP A O 1
ATOM 1649 N N . PRO A 1 206 ? -3.120 -23.642 7.452 1.00 48.41 206 PRO A N 1
ATOM 1650 C CA . PRO A 1 206 ? -1.671 -23.485 7.480 1.00 48.41 206 PRO A CA 1
ATOM 1651 C C . PRO A 1 206 ? -1.006 -24.219 8.652 1.00 48.41 206 PRO A C 1
ATOM 1653 O O . PRO A 1 206 ? 0.216 -24.187 8.729 1.00 48.41 206 PRO A O 1
ATOM 1656 N N . LEU A 1 207 ? -1.773 -24.875 9.539 1.00 44.94 207 LEU A N 1
ATOM 1657 C CA . LEU A 1 207 ? -1.251 -25.852 10.500 1.00 44.94 207 LEU A CA 1
ATOM 1658 C C . LEU A 1 207 ? -1.090 -27.257 9.912 1.00 44.94 207 LEU A C 1
ATOM 1660 O O . LEU A 1 207 ? -0.560 -28.124 10.602 1.00 44.94 207 LEU A O 1
ATOM 1664 N N . ASP A 1 208 ? -1.428 -27.483 8.639 1.00 51.62 208 ASP A N 1
ATOM 1665 C CA . ASP A 1 208 ? -0.951 -28.655 7.897 1.00 51.62 208 ASP A CA 1
ATOM 1666 C C . ASP A 1 208 ? 0.543 -28.474 7.530 1.00 51.62 208 ASP A C 1
ATOM 1668 O O . ASP A 1 208 ? 0.978 -28.695 6.401 1.00 51.62 208 ASP A O 1
ATOM 1672 N N . ILE A 1 209 ? 1.337 -28.006 8.503 1.00 51.34 209 ILE A N 1
ATOM 1673 C CA . ILE A 1 209 ? 2.793 -27.809 8.454 1.00 51.34 209 ILE A CA 1
ATOM 1674 C C . ILE A 1 209 ? 3.468 -29.142 8.108 1.00 51.34 209 ILE A C 1
ATOM 1676 O O . ILE A 1 209 ? 4.466 -29.161 7.390 1.00 51.34 209 ILE A O 1
ATOM 1680 N N . ASP A 1 210 ? 2.862 -30.257 8.526 1.00 47.34 210 ASP A N 1
ATOM 1681 C CA . ASP A 1 210 ? 3.298 -31.616 8.206 1.00 47.34 210 ASP A CA 1
ATOM 1682 C C . ASP A 1 210 ? 3.078 -31.993 6.728 1.00 47.34 210 ASP A C 1
ATOM 1684 O O . ASP A 1 210 ? 3.812 -32.828 6.200 1.00 47.34 210 ASP A O 1
ATOM 1688 N N . SER A 1 211 ? 2.119 -31.371 6.028 1.00 47.38 211 SER A N 1
ATOM 1689 C CA . SER A 1 211 ? 1.870 -31.651 4.604 1.00 47.38 211 SER A CA 1
ATOM 1690 C C . SER A 1 211 ? 2.874 -30.979 3.661 1.00 47.38 211 SER A C 1
ATOM 1692 O O . SER A 1 211 ? 3.074 -31.469 2.548 1.00 47.38 211 SER A O 1
ATOM 1694 N N . LEU A 1 212 ? 3.527 -29.887 4.097 1.00 48.03 212 LEU A N 1
ATOM 1695 C CA . LEU A 1 212 ? 4.388 -29.066 3.232 1.00 48.03 212 LEU A CA 1
ATOM 1696 C C . LEU A 1 212 ? 5.776 -28.715 3.802 1.00 48.03 212 LEU A C 1
ATOM 1698 O O . LEU A 1 212 ? 6.579 -28.125 3.082 1.00 48.03 212 LEU A O 1
ATOM 1702 N N . GLY A 1 213 ? 6.085 -29.065 5.057 1.00 53.75 213 GLY A N 1
ATOM 1703 C CA . GLY A 1 213 ? 7.381 -28.772 5.686 1.00 53.75 213 GLY A CA 1
ATOM 1704 C C . GLY A 1 213 ? 7.683 -27.274 5.812 1.00 53.75 213 GLY A C 1
ATOM 1705 O O . GLY A 1 213 ? 8.842 -26.871 5.735 1.00 53.75 213 GLY A O 1
ATOM 1706 N N . ASP A 1 214 ? 6.649 -26.439 5.933 1.00 63.28 214 ASP A N 1
ATOM 1707 C CA . ASP A 1 214 ? 6.784 -24.985 5.870 1.00 63.28 214 ASP A CA 1
ATOM 1708 C C . ASP A 1 214 ? 7.165 -24.354 7.213 1.00 63.28 214 ASP A C 1
ATOM 1710 O O . ASP A 1 214 ? 6.572 -24.641 8.253 1.00 63.28 214 ASP A O 1
ATOM 1714 N N . ASN A 1 215 ? 8.093 -23.399 7.164 1.00 77.19 215 ASN A N 1
ATOM 1715 C CA . ASN A 1 215 ? 8.421 -22.557 8.307 1.00 77.19 215 ASN A CA 1
ATOM 1716 C C . ASN A 1 215 ? 7.309 -21.526 8.584 1.00 77.19 215 ASN A C 1
ATOM 1718 O O . ASN A 1 215 ? 6.498 -21.174 7.719 1.00 77.19 215 ASN A O 1
ATOM 1722 N N . MET A 1 216 ? 7.285 -21.004 9.806 1.00 81.56 216 MET A N 1
ATOM 1723 C CA . MET A 1 216 ? 6.253 -20.081 10.276 1.00 81.56 216 MET A CA 1
ATOM 1724 C C . MET A 1 216 ? 6.216 -18.760 9.506 1.00 81.56 216 MET A C 1
ATOM 1726 O O . MET A 1 216 ? 5.153 -18.202 9.237 1.00 81.56 216 MET A O 1
ATOM 1730 N N . GLU A 1 217 ? 7.388 -18.279 9.128 1.00 84.56 217 GLU A N 1
ATOM 1731 C CA . GLU A 1 217 ? 7.623 -17.107 8.303 1.00 84.56 217 GLU A CA 1
ATOM 1732 C C . GLU A 1 217 ? 6.864 -17.220 6.980 1.00 84.56 217 GLU A C 1
ATOM 1734 O O . GLU A 1 217 ? 6.130 -16.310 6.586 1.00 84.56 217 GLU A O 1
ATOM 1739 N N . LYS A 1 218 ? 6.960 -18.390 6.342 1.00 79.75 218 LYS A N 1
ATOM 1740 C CA . LYS A 1 218 ? 6.282 -18.706 5.087 1.00 79.75 218 LYS A CA 1
ATOM 1741 C C . LYS A 1 218 ? 4.769 -18.797 5.273 1.00 79.75 218 LYS A C 1
ATOM 1743 O O . LYS A 1 218 ? 4.017 -18.334 4.416 1.00 79.75 218 LYS A O 1
ATOM 1748 N N . ALA A 1 219 ? 4.295 -19.327 6.402 1.00 80.44 219 ALA A N 1
ATOM 1749 C CA . ALA A 1 219 ? 2.869 -19.331 6.734 1.00 80.44 219 ALA A CA 1
ATOM 1750 C C . ALA A 1 219 ? 2.310 -17.902 6.882 1.00 80.44 219 ALA A C 1
ATOM 1752 O O . ALA A 1 219 ? 1.266 -17.586 6.304 1.00 80.44 219 ALA A O 1
ATOM 1753 N N . VAL A 1 220 ? 3.025 -17.017 7.588 1.00 85.56 220 VAL A N 1
ATOM 1754 C CA . VAL A 1 220 ? 2.647 -15.601 7.743 1.00 85.56 220 VAL A CA 1
ATOM 1755 C C . VAL A 1 220 ? 2.678 -14.874 6.398 1.00 85.56 220 VAL A C 1
ATOM 1757 O O . VAL A 1 220 ? 1.718 -14.176 6.067 1.00 85.56 220 VAL A O 1
ATOM 1760 N N . ALA A 1 221 ? 3.722 -15.078 5.589 1.00 85.00 221 ALA A N 1
ATOM 1761 C CA . ALA A 1 221 ? 3.827 -14.509 4.247 1.00 85.00 221 ALA A CA 1
ATOM 1762 C C . ALA A 1 221 ? 2.625 -14.898 3.375 1.00 85.00 221 ALA A C 1
ATOM 1764 O O . ALA A 1 221 ? 1.948 -14.030 2.818 1.00 85.00 221 ALA A O 1
ATOM 1765 N N . ARG A 1 222 ? 2.290 -16.194 3.316 1.00 81.25 222 ARG A N 1
ATOM 1766 C CA . ARG A 1 222 ? 1.124 -16.674 2.561 1.00 81.25 222 ARG A CA 1
ATOM 1767 C C . ARG A 1 222 ? -0.186 -16.106 3.085 1.00 81.25 222 ARG A C 1
ATOM 1769 O O . ARG A 1 222 ? -1.028 -15.720 2.280 1.00 81.25 222 ARG A O 1
ATOM 1776 N N . TYR A 1 223 ? -0.358 -16.011 4.404 1.00 85.81 223 TYR A N 1
ATOM 1777 C CA . TYR A 1 223 ? -1.542 -15.385 4.987 1.00 85.81 223 TYR A CA 1
ATOM 1778 C C . TYR A 1 223 ? -1.702 -13.936 4.508 1.00 85.81 223 TYR A C 1
ATOM 1780 O O . TYR A 1 223 ? -2.779 -13.563 4.047 1.00 85.81 223 TYR A O 1
ATOM 1788 N N . LEU A 1 224 ? -0.638 -13.128 4.552 1.00 89.56 224 LEU A N 1
ATOM 1789 C CA . LEU A 1 224 ? -0.681 -11.730 4.113 1.00 89.56 224 LEU A CA 1
ATOM 1790 C C . LEU A 1 224 ? -1.015 -11.601 2.620 1.00 89.56 224 LEU A C 1
ATOM 1792 O O . LEU A 1 224 ? -1.859 -10.783 2.250 1.00 89.56 224 LEU A O 1
ATOM 1796 N N . ILE A 1 225 ? -0.410 -12.435 1.770 1.00 87.31 225 ILE A N 1
ATOM 1797 C CA . ILE A 1 225 ? -0.722 -12.479 0.334 1.00 87.31 225 ILE A CA 1
ATOM 1798 C C . ILE A 1 225 ? -2.177 -12.910 0.103 1.00 87.31 225 ILE A C 1
ATOM 1800 O O . ILE A 1 225 ? -2.882 -12.309 -0.710 1.00 87.31 225 ILE A O 1
ATOM 1804 N N . GLN A 1 226 ? -2.678 -13.879 0.870 1.00 86.94 226 GLN A N 1
ATOM 1805 C CA . GLN A 1 226 ? -4.061 -14.333 0.768 1.00 86.94 226 GLN A CA 1
ATOM 1806 C C . GLN A 1 226 ? -5.063 -13.264 1.223 1.00 86.94 226 GLN A C 1
ATOM 1808 O O . GLN A 1 226 ? -6.111 -13.110 0.596 1.00 86.94 226 GLN A O 1
ATOM 1813 N N . VAL A 1 227 ? -4.747 -12.477 2.257 1.00 90.94 227 VAL A N 1
ATOM 1814 C CA . VAL A 1 227 ? -5.548 -11.304 2.650 1.00 90.94 227 VAL A CA 1
ATOM 1815 C C . VAL A 1 227 ? -5.671 -10.330 1.474 1.00 90.94 227 VAL A C 1
ATOM 1817 O O . VAL A 1 227 ? -6.781 -9.889 1.165 1.00 90.94 227 VAL A O 1
ATOM 1820 N N . VAL A 1 228 ? -4.563 -10.033 0.781 1.00 93.38 228 VAL A N 1
ATOM 1821 C CA . VAL A 1 228 ? -4.572 -9.173 -0.415 1.00 93.38 228 VAL A CA 1
ATOM 1822 C C . VAL A 1 228 ? -5.425 -9.787 -1.528 1.00 93.38 228 VAL A C 1
ATOM 1824 O O . VAL A 1 228 ? -6.241 -9.076 -2.114 1.00 93.38 228 VAL A O 1
ATOM 1827 N N . ASN A 1 229 ? -5.302 -11.092 -1.795 1.00 90.62 229 ASN A N 1
ATOM 1828 C CA . ASN A 1 229 ? -6.084 -11.770 -2.835 1.00 90.62 229 ASN A CA 1
ATOM 1829 C C . ASN A 1 229 ? -7.586 -11.675 -2.582 1.00 90.62 229 ASN A C 1
ATOM 1831 O O . ASN A 1 229 ? -8.361 -11.187 -3.406 1.00 90.62 229 ASN A O 1
ATOM 1835 N N . VAL A 1 230 ? -7.993 -12.105 -1.397 1.00 90.06 230 VAL A N 1
ATOM 1836 C CA . VAL A 1 230 ? -9.391 -12.241 -1.014 1.00 90.06 230 VAL A CA 1
ATOM 1837 C C . VAL A 1 230 ? -10.076 -10.878 -0.937 1.00 90.06 230 VAL A C 1
ATOM 1839 O O . VAL A 1 230 ? -11.205 -10.711 -1.411 1.00 90.06 230 VAL A O 1
ATOM 1842 N N . TYR A 1 231 ? -9.372 -9.873 -0.416 1.00 93.31 231 TYR A N 1
ATOM 1843 C CA . TYR A 1 231 ? -9.879 -8.511 -0.392 1.00 93.31 231 TYR A CA 1
ATOM 1844 C C . TYR A 1 231 ? -9.858 -7.861 -1.786 1.00 93.31 231 TYR A C 1
ATOM 1846 O O . TYR A 1 231 ? -10.810 -7.182 -2.157 1.00 93.31 231 TYR A O 1
ATOM 1854 N N . GLY A 1 232 ? -8.846 -8.134 -2.616 1.00 93.00 232 GLY A N 1
ATOM 1855 C CA . GLY A 1 232 ? -8.789 -7.697 -4.016 1.00 93.00 232 GLY A CA 1
ATOM 1856 C C . GLY A 1 232 ? -9.956 -8.239 -4.847 1.00 93.00 232 GLY A C 1
ATOM 1857 O O . GLY A 1 232 ? -10.620 -7.477 -5.555 1.00 93.00 232 GLY A O 1
ATOM 1858 N N . LYS A 1 233 ? -10.293 -9.524 -4.680 1.00 91.06 233 LYS A N 1
ATOM 1859 C CA . LYS A 1 233 ? -11.484 -10.159 -5.267 1.00 91.06 233 LYS A CA 1
ATOM 1860 C C . LYS A 1 233 ? -12.770 -9.464 -4.817 1.00 91.06 233 LYS A C 1
ATOM 1862 O O . LYS A 1 233 ? -13.669 -9.239 -5.627 1.00 91.06 233 LYS A O 1
ATOM 1867 N N . HIS A 1 234 ? -12.866 -9.102 -3.537 1.00 91.25 234 HIS A N 1
ATOM 1868 C CA . HIS A 1 234 ? -14.001 -8.348 -3.003 1.00 91.25 234 HIS A CA 1
ATOM 1869 C C . HIS A 1 234 ? -14.122 -6.950 -3.635 1.00 91.25 234 HIS A C 1
ATOM 1871 O O . HIS A 1 234 ? -15.208 -6.591 -4.087 1.00 91.25 234 HIS A O 1
ATOM 1877 N N . LEU A 1 235 ? -13.019 -6.208 -3.782 1.00 92.50 235 LEU A N 1
ATOM 1878 C CA . LEU A 1 235 ? -13.016 -4.907 -4.466 1.00 92.50 235 LEU A CA 1
ATOM 1879 C C . LEU A 1 235 ? -13.461 -5.010 -5.930 1.00 92.50 235 LEU A C 1
ATOM 1881 O O . LEU A 1 235 ? -14.233 -4.178 -6.405 1.00 92.50 235 LEU A O 1
ATOM 1885 N N . CYS A 1 236 ? -13.027 -6.055 -6.639 1.00 90.75 236 CYS A N 1
ATOM 1886 C CA . CYS A 1 236 ? -13.469 -6.306 -8.011 1.00 90.75 236 CYS A CA 1
ATOM 1887 C C . CYS A 1 236 ? -14.984 -6.559 -8.076 1.00 90.75 236 CYS A C 1
ATOM 1889 O O . CYS A 1 236 ? -15.654 -6.055 -8.975 1.00 90.75 236 CYS A O 1
ATOM 1891 N N . LYS A 1 237 ? -15.557 -7.283 -7.101 1.00 89.25 237 LYS A N 1
ATOM 1892 C CA . LYS A 1 237 ? -17.016 -7.466 -7.002 1.00 89.25 237 LYS A CA 1
ATOM 1893 C C . LYS A 1 237 ? -17.744 -6.138 -6.780 1.00 89.25 237 LYS A C 1
ATOM 1895 O O . LYS A 1 237 ? -18.758 -5.916 -7.434 1.00 89.25 237 LYS A O 1
ATOM 1900 N N . ILE A 1 238 ? -17.222 -5.256 -5.921 1.00 88.56 238 ILE A N 1
ATOM 1901 C CA . ILE A 1 238 ? -17.792 -3.913 -5.700 1.00 88.56 238 ILE A CA 1
ATOM 1902 C C . ILE A 1 238 ? -17.825 -3.125 -7.016 1.00 88.56 238 ILE A C 1
ATOM 1904 O O . ILE A 1 238 ? -18.867 -2.574 -7.366 1.00 88.56 238 ILE A O 1
ATOM 1908 N N . LEU A 1 239 ? -16.722 -3.130 -7.775 1.00 85.44 239 LEU A N 1
ATOM 1909 C CA . LEU A 1 239 ? -16.644 -2.455 -9.076 1.00 85.44 239 LEU A CA 1
ATOM 1910 C C . LEU A 1 239 ? -17.669 -2.975 -10.093 1.00 85.44 239 LEU A C 1
ATOM 1912 O O . LEU A 1 239 ? -18.194 -2.198 -10.887 1.00 85.44 239 LEU A O 1
ATOM 1916 N N . LEU A 1 2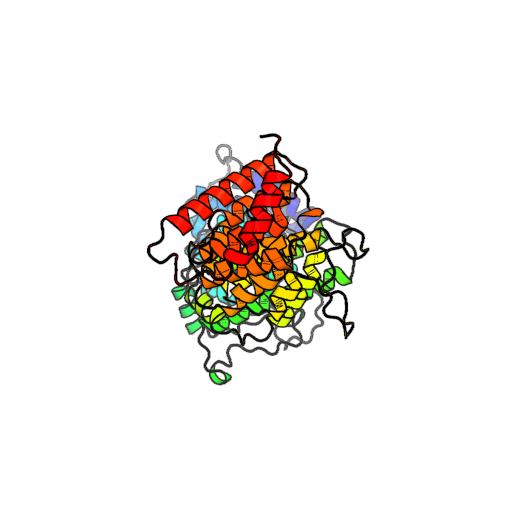40 ? -17.952 -4.280 -10.081 1.00 83.31 240 LEU A N 1
ATOM 1917 C CA . LEU A 1 240 ? -18.902 -4.908 -11.003 1.00 83.31 240 LEU A CA 1
ATOM 1918 C C . LEU A 1 240 ? -20.371 -4.660 -10.623 1.00 83.31 240 LEU A C 1
ATOM 1920 O O . LEU A 1 240 ? -21.238 -4.740 -11.490 1.00 83.31 240 LEU A O 1
ATOM 1924 N N . GLN A 1 241 ? -20.666 -4.395 -9.347 1.00 78.75 241 GLN A N 1
ATOM 1925 C CA . GLN A 1 241 ? -22.037 -4.332 -8.825 1.00 78.75 241 GLN A CA 1
ATOM 1926 C C . GLN A 1 241 ? -22.656 -2.920 -8.825 1.00 78.75 241 GLN A C 1
ATOM 1928 O O . GLN A 1 241 ? -23.881 -2.821 -8.786 1.00 78.75 241 GLN A O 1
ATOM 1933 N N . SER A 1 242 ? -21.879 -1.828 -8.900 1.00 59.22 242 SER A N 1
ATOM 1934 C CA . SER A 1 242 ? -22.423 -0.457 -8.991 1.00 59.22 242 SER A CA 1
ATOM 1935 C C . SER A 1 242 ? -21.394 0.567 -9.496 1.00 59.22 242 SER A C 1
ATOM 1937 O O . SER A 1 242 ? -20.244 0.524 -9.061 1.00 59.22 242 SER A O 1
ATOM 1939 N N . PRO A 1 243 ? -21.785 1.578 -10.302 1.00 54.41 243 PRO A N 1
ATOM 1940 C CA . PRO A 1 243 ? -20.996 2.802 -10.423 1.00 54.41 243 PRO A CA 1
ATOM 1941 C C . PRO A 1 243 ? -20.967 3.553 -9.069 1.00 54.41 243 PRO A C 1
ATOM 1943 O O . PRO A 1 243 ? -21.977 3.565 -8.356 1.00 54.41 243 PRO A O 1
ATOM 1946 N N . PRO A 1 244 ? -19.835 4.166 -8.675 1.00 54.66 244 PRO A N 1
ATOM 1947 C CA . PRO A 1 244 ? -19.674 4.793 -7.363 1.00 54.66 244 PRO A CA 1
ATOM 1948 C C . PRO A 1 244 ? -20.448 6.117 -7.295 1.00 54.66 244 PRO A C 1
ATOM 1950 O O . PRO A 1 244 ? -20.000 7.136 -7.812 1.00 54.66 244 PRO A O 1
ATOM 1953 N N . ALA A 1 245 ? -21.621 6.115 -6.659 1.00 48.16 245 ALA A N 1
ATOM 1954 C CA . ALA A 1 245 ? -22.452 7.313 -6.486 1.00 48.16 245 ALA A CA 1
ATOM 1955 C C . ALA A 1 245 ? -22.319 7.979 -5.094 1.00 48.16 245 ALA A C 1
ATOM 1957 O O . ALA A 1 245 ? -23.078 8.895 -4.786 1.00 48.16 245 ALA A O 1
ATOM 1958 N N . GLY A 1 246 ? -21.366 7.563 -4.245 1.00 54.28 246 GLY A N 1
ATOM 1959 C CA . GLY A 1 246 ? -21.192 8.129 -2.897 1.00 54.28 246 GLY A CA 1
ATOM 1960 C C . GLY A 1 246 ? -19.799 7.933 -2.287 1.00 54.28 246 GLY A C 1
ATOM 1961 O O . GLY A 1 246 ? -19.060 7.030 -2.679 1.00 54.28 246 GLY A O 1
ATOM 1962 N N . THR A 1 247 ? -19.446 8.772 -1.307 1.00 54.91 247 THR A N 1
ATOM 1963 C CA . THR A 1 247 ? -18.146 8.781 -0.599 1.00 54.91 247 THR A CA 1
ATOM 1964 C C . THR A 1 247 ? -17.830 7.475 0.130 1.00 54.91 247 THR A C 1
ATOM 1966 O O . THR A 1 247 ? -16.662 7.103 0.233 1.00 54.91 247 THR A O 1
ATOM 1969 N N . ASP A 1 248 ? -18.856 6.745 0.567 1.00 58.16 248 ASP A N 1
ATOM 1970 C CA . ASP A 1 248 ? -18.702 5.486 1.307 1.00 58.16 248 ASP A CA 1
ATOM 1971 C C . ASP A 1 248 ? -18.205 4.336 0.420 1.00 58.16 248 ASP A C 1
ATOM 1973 O O . ASP A 1 248 ? -17.572 3.402 0.904 1.00 58.16 248 ASP A O 1
ATOM 1977 N N . THR A 1 249 ? -18.375 4.443 -0.904 1.00 70.94 249 THR A N 1
ATOM 1978 C CA . THR A 1 249 ? -17.870 3.440 -1.859 1.00 70.94 249 THR A CA 1
ATOM 1979 C C . THR A 1 249 ? -16.344 3.435 -1.981 1.00 70.94 249 THR A C 1
ATOM 1981 O O . THR A 1 249 ? -15.769 2.462 -2.455 1.00 70.94 249 THR A O 1
ATOM 1984 N N . VAL A 1 250 ? -15.666 4.499 -1.533 1.00 86.69 250 VAL A N 1
ATOM 1985 C CA . VAL A 1 250 ? -14.202 4.638 -1.624 1.00 86.69 250 VAL A CA 1
ATOM 1986 C C . VAL A 1 250 ? -13.490 3.993 -0.429 1.00 86.69 250 VAL A C 1
ATOM 1988 O O . VAL A 1 250 ? -12.310 3.650 -0.526 1.00 86.69 250 VAL A O 1
ATOM 1991 N N . PHE A 1 251 ? -14.185 3.805 0.696 1.00 91.81 251 PHE A N 1
ATOM 1992 C CA . PHE A 1 251 ? -13.580 3.317 1.936 1.00 91.81 251 PHE A CA 1
ATOM 1993 C C . PHE A 1 251 ? -12.885 1.948 1.788 1.00 91.81 251 PHE A C 1
ATOM 1995 O O . PHE A 1 251 ? -11.710 1.862 2.163 1.00 91.81 251 PHE A O 1
ATOM 2002 N N . PRO A 1 252 ? -13.487 0.925 1.147 1.00 93.00 252 PRO A N 1
ATOM 2003 C CA . PRO A 1 252 ? -12.818 -0.359 0.938 1.00 93.00 252 PRO A CA 1
ATOM 2004 C C . PRO A 1 252 ? -11.496 -0.228 0.168 1.00 93.00 252 PRO A C 1
ATOM 2006 O O . PRO A 1 252 ? -10.489 -0.838 0.530 1.00 93.00 252 PRO A O 1
ATOM 2009 N N . PHE A 1 253 ? -11.449 0.632 -0.852 1.00 94.19 253 PHE A N 1
ATOM 2010 C CA . PHE A 1 253 ? -10.236 0.886 -1.636 1.00 94.19 253 PHE A CA 1
ATOM 2011 C C . PHE A 1 253 ? -9.146 1.583 -0.805 1.00 94.19 253 PHE A C 1
ATOM 2013 O O . PHE A 1 253 ? -7.967 1.257 -0.932 1.00 94.19 253 PHE A O 1
ATOM 2020 N N . GLN A 1 254 ? -9.518 2.493 0.102 1.00 94.00 254 GLN A N 1
ATOM 2021 C CA . GLN A 1 254 ? -8.575 3.121 1.040 1.00 94.00 254 GLN A CA 1
ATOM 2022 C C . GLN A 1 254 ? -8.002 2.123 2.053 1.00 94.00 254 GLN A C 1
ATOM 2024 O O . GLN A 1 254 ? -6.828 2.225 2.421 1.00 94.00 254 GLN A O 1
ATOM 2029 N N . GLN A 1 255 ? -8.803 1.148 2.489 1.00 95.56 255 GLN A N 1
ATOM 2030 C CA . GLN A 1 255 ? -8.337 0.075 3.366 1.00 95.56 255 GLN A CA 1
ATOM 2031 C C . GLN A 1 255 ? -7.302 -0.807 2.661 1.00 95.56 255 GLN A C 1
ATOM 2033 O O . GLN A 1 255 ? -6.250 -1.076 3.236 1.00 95.56 255 GLN A O 1
ATOM 2038 N N . MET A 1 256 ? -7.542 -1.172 1.395 1.00 96.81 256 MET A N 1
ATOM 2039 C CA . MET A 1 256 ? -6.541 -1.879 0.589 1.00 96.81 256 MET A CA 1
ATOM 2040 C C . MET A 1 256 ? -5.268 -1.048 0.427 1.00 96.81 256 MET A C 1
ATOM 2042 O O . MET A 1 256 ? -4.181 -1.561 0.660 1.00 96.81 256 MET A O 1
ATOM 2046 N N . SER A 1 257 ? -5.384 0.245 0.109 1.00 96.69 257 SER A N 1
ATOM 2047 C CA . SER A 1 257 ? -4.205 1.112 -0.011 1.00 96.69 257 SER A CA 1
ATOM 2048 C C . SER A 1 257 ? -3.377 1.135 1.277 1.00 96.69 257 SER A C 1
ATOM 2050 O O . SER A 1 257 ? -2.153 1.043 1.238 1.00 96.69 257 SER A O 1
ATOM 2052 N N . SER A 1 258 ? -4.050 1.191 2.430 1.00 96.56 258 SER A N 1
ATOM 2053 C CA . SER A 1 258 ? -3.395 1.169 3.742 1.00 96.56 258 SER A CA 1
ATOM 2054 C C . SER A 1 258 ? -2.683 -0.162 3.999 1.00 96.56 258 SER A C 1
ATOM 2056 O O . SER A 1 258 ? -1.557 -0.161 4.490 1.00 96.56 258 SER A O 1
ATOM 2058 N N . LEU A 1 259 ? -3.296 -1.288 3.612 1.00 97.06 259 LEU A N 1
ATOM 2059 C CA . LEU A 1 259 ? -2.670 -2.608 3.700 1.00 97.06 259 LEU A CA 1
ATOM 2060 C C . LEU A 1 259 ? -1.408 -2.680 2.834 1.00 97.06 259 LEU A C 1
ATOM 2062 O O . LEU A 1 259 ? -0.360 -3.086 3.328 1.00 97.06 259 LEU A O 1
ATOM 2066 N N . LEU A 1 260 ? -1.479 -2.249 1.570 1.00 96.75 260 LEU A N 1
ATOM 2067 C CA . LEU A 1 260 ? -0.328 -2.268 0.659 1.00 96.75 260 LEU A CA 1
ATOM 2068 C C . LEU A 1 260 ? 0.813 -1.368 1.158 1.00 96.75 260 LEU A C 1
ATOM 2070 O O . LEU A 1 260 ? 1.982 -1.721 1.015 1.00 96.75 260 LEU A O 1
ATOM 2074 N N . LEU A 1 261 ? 0.499 -0.237 1.796 1.00 95.50 261 LEU A N 1
ATOM 2075 C CA . LEU A 1 261 ? 1.504 0.608 2.446 1.00 95.50 261 LEU A CA 1
ATOM 2076 C C . LEU A 1 261 ? 2.158 -0.087 3.646 1.00 95.50 261 LEU A C 1
ATOM 2078 O O . LEU A 1 261 ? 3.373 0.010 3.808 1.00 95.50 261 LEU A O 1
ATOM 2082 N N . TYR A 1 262 ? 1.393 -0.819 4.462 1.00 94.50 262 TYR A N 1
ATOM 2083 C CA . TYR A 1 262 ? 1.957 -1.605 5.565 1.00 94.50 262 TYR A CA 1
ATOM 2084 C C . TYR A 1 262 ? 2.858 -2.732 5.061 1.00 94.50 262 TYR A C 1
ATOM 2086 O O . TYR A 1 262 ? 3.929 -2.934 5.625 1.00 94.50 262 TYR A O 1
ATOM 2094 N N . LEU A 1 263 ? 2.475 -3.416 3.979 1.00 93.19 263 LEU A N 1
ATOM 2095 C CA . LEU A 1 263 ? 3.313 -4.434 3.335 1.00 93.19 263 LEU A CA 1
ATOM 2096 C C . LEU A 1 263 ? 4.580 -3.825 2.722 1.00 93.19 263 LEU A C 1
ATOM 2098 O O . LEU A 1 263 ? 5.670 -4.346 2.921 1.00 93.19 263 LEU A O 1
ATOM 2102 N N . THR A 1 264 ? 4.461 -2.676 2.054 1.00 93.00 264 THR A N 1
ATOM 2103 C CA . THR A 1 264 ? 5.619 -1.941 1.518 1.00 93.00 264 THR A CA 1
ATOM 2104 C C . THR A 1 264 ? 6.595 -1.581 2.636 1.00 93.00 264 THR A C 1
ATOM 2106 O O . THR A 1 264 ? 7.783 -1.871 2.535 1.00 93.00 264 THR A O 1
ATOM 2109 N N . HIS A 1 265 ? 6.093 -1.013 3.738 1.00 91.12 265 HIS A N 1
ATOM 2110 C CA . HIS A 1 265 ? 6.916 -0.707 4.904 1.00 91.12 265 HIS A CA 1
ATOM 2111 C C . HIS A 1 265 ? 7.554 -1.972 5.481 1.00 91.12 265 HIS A C 1
ATOM 2113 O O . HIS A 1 265 ? 8.746 -1.969 5.763 1.00 91.12 265 HIS A O 1
ATOM 2119 N N . MET A 1 266 ? 6.797 -3.058 5.640 1.00 88.69 266 MET A N 1
ATOM 2120 C CA . MET A 1 266 ? 7.294 -4.335 6.159 1.00 88.69 266 MET A CA 1
ATOM 2121 C C . MET A 1 266 ? 8.482 -4.873 5.350 1.00 88.69 266 MET A C 1
ATOM 2123 O O . MET A 1 266 ? 9.479 -5.269 5.949 1.00 88.69 266 MET A O 1
ATOM 2127 N N . PHE A 1 267 ? 8.395 -4.823 4.018 1.00 85.75 267 PHE A N 1
ATOM 2128 C CA . PHE A 1 267 ? 9.423 -5.338 3.111 1.00 85.75 267 PHE A CA 1
ATOM 2129 C C . PHE A 1 267 ? 10.619 -4.389 2.938 1.00 85.75 267 PHE A C 1
ATOM 2131 O O . PHE A 1 267 ? 11.744 -4.854 2.816 1.00 85.75 267 PHE A O 1
ATOM 2138 N N . GLN A 1 268 ? 10.418 -3.068 2.995 1.00 84.94 268 GLN A N 1
ATOM 2139 C CA . GLN A 1 268 ? 11.516 -2.093 2.872 1.00 84.94 268 GLN A CA 1
ATOM 2140 C C . GLN A 1 268 ? 12.270 -1.847 4.185 1.00 84.94 268 GLN A C 1
ATOM 2142 O O . GLN A 1 268 ? 13.488 -1.701 4.191 1.00 84.94 268 GLN A O 1
ATOM 2147 N N . SER A 1 269 ? 11.556 -1.759 5.311 1.00 74.06 269 SER A N 1
ATOM 2148 C CA . SER A 1 269 ? 12.135 -1.361 6.607 1.00 74.06 269 SER A CA 1
ATOM 2149 C C . SER A 1 269 ? 12.807 -2.503 7.365 1.00 74.06 269 SER A C 1
ATOM 2151 O O . SER A 1 269 ? 13.294 -2.279 8.473 1.00 74.06 269 SER A O 1
ATOM 2153 N N . ALA A 1 270 ? 12.810 -3.721 6.808 1.00 65.12 270 ALA A N 1
ATOM 2154 C CA . ALA A 1 270 ? 13.280 -4.922 7.492 1.00 65.12 270 ALA A CA 1
ATOM 2155 C C . ALA A 1 270 ? 12.545 -5.212 8.825 1.00 65.12 270 ALA A C 1
ATOM 2157 O O . ALA A 1 270 ? 13.057 -5.924 9.684 1.00 65.12 270 ALA A O 1
ATOM 2158 N N . ALA A 1 271 ? 11.330 -4.681 9.015 1.00 58.62 271 ALA A N 1
ATOM 2159 C CA . ALA A 1 271 ? 10.540 -4.941 10.219 1.00 58.62 271 ALA A CA 1
ATOM 2160 C C . ALA A 1 271 ? 10.065 -6.403 10.313 1.00 58.62 271 ALA A C 1
ATOM 2162 O O . ALA A 1 271 ? 9.781 -6.860 11.420 1.00 58.62 271 ALA A O 1
ATOM 2163 N N . MET A 1 272 ? 9.989 -7.114 9.175 1.00 69.38 272 MET A N 1
ATOM 2164 C CA . MET A 1 272 ? 9.848 -8.573 9.111 1.00 69.38 272 MET A CA 1
ATOM 2165 C C . MET A 1 272 ? 10.707 -9.180 7.981 1.00 69.38 272 MET A C 1
ATOM 2167 O O . MET A 1 272 ? 10.205 -9.477 6.895 1.00 69.38 272 MET A O 1
ATOM 2171 N N . GLN A 1 273 ? 12.019 -9.292 8.206 1.00 74.50 273 GLN A N 1
ATOM 2172 C CA . GLN A 1 273 ? 12.982 -9.765 7.200 1.00 74.50 273 GLN A CA 1
ATOM 2173 C C . GLN A 1 273 ? 12.768 -11.228 6.826 1.00 74.50 273 GLN A C 1
ATOM 2175 O O . GLN A 1 273 ? 12.902 -11.588 5.659 1.00 74.50 273 GLN A O 1
ATOM 2180 N N . ALA A 1 274 ? 12.449 -12.075 7.800 1.00 70.56 274 ALA A N 1
ATOM 2181 C CA . ALA A 1 274 ? 12.313 -13.503 7.567 1.00 70.56 274 ALA A CA 1
ATOM 2182 C C . ALA A 1 274 ? 11.015 -13.795 6.793 1.00 70.56 274 ALA A C 1
ATOM 2184 O O . ALA A 1 274 ? 11.016 -14.567 5.834 1.00 70.56 274 ALA A O 1
ATOM 2185 N N . VAL A 1 275 ? 9.937 -13.067 7.110 1.00 71.31 275 VAL A N 1
ATOM 2186 C CA . VAL A 1 275 ? 8.695 -13.082 6.315 1.00 71.31 275 VAL A CA 1
ATOM 2187 C C . VAL A 1 275 ? 8.934 -12.577 4.883 1.00 71.31 275 VAL A C 1
ATOM 2189 O O . VAL A 1 275 ? 8.399 -13.159 3.942 1.00 71.31 275 VAL A O 1
ATOM 2192 N N . HIS A 1 276 ? 9.749 -11.530 4.698 1.00 74.75 276 HIS A N 1
ATOM 2193 C CA . HIS A 1 276 ? 10.113 -11.003 3.370 1.00 74.75 276 HIS A CA 1
ATOM 2194 C C . HIS A 1 276 ? 10.958 -11.982 2.539 1.00 74.75 276 HIS A C 1
ATOM 2196 O O . HIS A 1 276 ? 10.729 -12.156 1.338 1.00 74.75 276 HIS A O 1
ATOM 2202 N N . ALA A 1 277 ? 11.923 -12.653 3.169 1.00 71.69 277 ALA A N 1
ATOM 2203 C CA . ALA A 1 277 ? 12.751 -13.658 2.510 1.00 71.69 277 ALA A CA 1
ATOM 2204 C C . ALA A 1 277 ? 11.890 -14.823 1.997 1.00 71.69 277 ALA A C 1
ATOM 2206 O O . ALA A 1 277 ? 11.987 -15.204 0.833 1.00 71.69 277 ALA A O 1
ATOM 2207 N N . GLU A 1 278 ? 10.969 -15.329 2.817 1.00 75.94 278 GLU A N 1
ATOM 2208 C CA . GLU A 1 278 ? 10.064 -16.404 2.399 1.00 75.94 278 GLU A CA 1
ATOM 2209 C C . GLU A 1 278 ? 9.056 -15.953 1.332 1.00 75.94 278 GLU A C 1
ATOM 2211 O O . GLU A 1 278 ? 8.723 -16.727 0.432 1.00 75.94 278 GLU A O 1
ATOM 2216 N N . SER A 1 279 ? 8.594 -14.696 1.370 1.00 67.62 279 SER A N 1
ATOM 2217 C CA . SER A 1 279 ? 7.697 -14.173 0.332 1.00 67.62 279 SER A CA 1
ATOM 2218 C C . SER A 1 279 ? 8.386 -13.955 -1.017 1.00 67.62 279 SER A C 1
ATOM 2220 O O . SER A 1 279 ? 7.710 -14.001 -2.041 1.00 67.62 279 SER A O 1
ATOM 2222 N N . SER A 1 280 ? 9.702 -13.724 -1.033 1.00 65.94 280 SER A N 1
ATOM 2223 C CA . SER A 1 280 ? 10.491 -13.562 -2.265 1.00 65.94 280 SER A CA 1
ATOM 2224 C C . SER A 1 280 ? 10.988 -14.894 -2.843 1.00 65.94 280 SER A C 1
ATOM 2226 O O . SER A 1 280 ? 10.937 -15.089 -4.056 1.00 65.94 280 SER A O 1
ATOM 2228 N N . ILE A 1 281 ? 11.409 -15.840 -1.994 1.00 59.69 281 ILE A N 1
ATOM 2229 C CA . ILE A 1 281 ? 11.856 -17.183 -2.413 1.00 59.69 281 ILE A CA 1
ATOM 2230 C C . ILE A 1 281 ? 10.673 -18.036 -2.883 1.00 59.69 281 ILE A C 1
ATOM 2232 O O . ILE A 1 281 ? 10.791 -18.841 -3.805 1.00 59.69 281 ILE A O 1
ATOM 2236 N N . GLY A 1 282 ? 9.512 -17.862 -2.257 1.00 52.81 282 GLY A N 1
ATOM 2237 C CA . GLY A 1 282 ? 8.332 -18.668 -2.508 1.00 52.81 282 GLY A CA 1
ATOM 2238 C C . GLY A 1 282 ? 7.542 -18.274 -3.749 1.00 52.81 282 GLY A C 1
ATOM 2239 O O . GLY A 1 282 ? 6.332 -18.332 -3.664 1.00 52.81 282 GLY A O 1
ATOM 2240 N N . THR A 1 283 ? 8.131 -17.895 -4.888 1.00 50.59 283 THR A N 1
ATOM 2241 C CA . THR A 1 283 ? 7.383 -17.468 -6.100 1.00 50.59 283 THR A CA 1
ATOM 2242 C C . THR A 1 283 ? 6.375 -18.510 -6.629 1.00 50.59 283 THR A C 1
ATOM 2244 O O . THR A 1 283 ? 5.498 -18.176 -7.420 1.00 50.59 283 THR A O 1
ATOM 2247 N N . GLU A 1 284 ? 6.406 -19.739 -6.104 1.00 49.34 284 GLU A N 1
ATOM 2248 C CA . GLU A 1 284 ? 5.312 -20.722 -6.131 1.00 49.34 284 GLU A CA 1
ATOM 2249 C C . GLU A 1 284 ? 4.154 -20.402 -5.144 1.00 49.34 284 GLU A C 1
ATOM 2251 O O . GLU A 1 284 ? 3.417 -21.296 -4.718 1.00 49.34 284 GLU A O 1
ATOM 2256 N N . VAL A 1 285 ? 3.963 -19.141 -4.724 1.00 49.59 285 VAL A N 1
ATOM 2257 C CA . VAL A 1 285 ? 2.807 -18.745 -3.909 1.00 49.59 285 VAL A CA 1
ATOM 2258 C C . VAL A 1 285 ? 1.574 -18.833 -4.804 1.00 49.59 285 VAL A C 1
ATOM 2260 O O . VAL A 1 285 ? 1.306 -17.956 -5.629 1.00 49.59 285 VAL A O 1
ATOM 2263 N N . CYS A 1 286 ? 0.804 -19.901 -4.615 1.00 54.34 286 CYS A N 1
ATOM 2264 C CA . CYS A 1 286 ? -0.535 -20.060 -5.167 1.00 54.34 286 CYS A CA 1
ATOM 2265 C C . CYS A 1 286 ? -1.327 -18.741 -5.030 1.00 54.34 286 CYS A C 1
ATOM 2267 O O . CYS A 1 286 ? -1.551 -18.262 -3.919 1.00 54.34 286 CYS A O 1
ATOM 2269 N N . GLY A 1 287 ? -1.730 -18.141 -6.157 1.00 68.94 287 GLY A N 1
ATOM 2270 C CA . GLY A 1 287 ? -2.627 -16.978 -6.190 1.00 68.94 287 GLY A CA 1
ATOM 2271 C C . GLY A 1 287 ? -2.025 -15.630 -6.614 1.00 68.94 287 GLY A C 1
ATOM 2272 O O . GLY A 1 287 ? -2.805 -14.712 -6.856 1.00 68.94 287 GLY A O 1
ATOM 2273 N N . ILE A 1 288 ? -0.699 -15.470 -6.786 1.00 84.06 288 ILE A N 1
ATOM 2274 C CA . ILE A 1 288 ? -0.124 -14.188 -7.276 1.00 84.06 288 ILE A CA 1
ATOM 2275 C C . ILE A 1 288 ? -0.706 -13.796 -8.642 1.00 84.06 288 ILE A C 1
ATOM 2277 O O . ILE A 1 288 ? -1.036 -12.633 -8.866 1.00 84.06 288 ILE A O 1
ATOM 2281 N N . GLU A 1 289 ? -0.904 -14.758 -9.544 1.00 85.44 289 GLU A N 1
ATOM 2282 C CA . GLU A 1 289 ? -1.514 -14.492 -10.850 1.00 85.44 289 GLU A CA 1
ATOM 2283 C C . GLU A 1 289 ? -2.964 -13.999 -10.747 1.00 85.44 289 GLU A C 1
ATOM 2285 O O . GLU A 1 289 ? -3.362 -13.096 -11.486 1.00 85.44 289 GLU A O 1
ATOM 2290 N N . GLU A 1 290 ? -3.751 -14.544 -9.817 1.00 87.19 290 GLU A N 1
ATOM 2291 C CA . GLU A 1 290 ? -5.121 -14.087 -9.557 1.00 87.19 290 GLU A CA 1
ATOM 2292 C C . GLU A 1 290 ? -5.116 -12.657 -9.015 1.00 87.19 290 GLU A C 1
ATOM 2294 O O . GLU A 1 290 ? -5.851 -11.794 -9.501 1.00 87.19 290 GLU A O 1
ATOM 2299 N N . ILE A 1 291 ? -4.224 -12.373 -8.060 1.00 91.44 291 ILE A N 1
ATOM 2300 C CA . ILE A 1 291 ? -4.026 -11.029 -7.515 1.00 91.44 291 ILE A CA 1
ATOM 2301 C C . ILE A 1 291 ? -3.652 -10.052 -8.637 1.00 91.44 291 ILE A C 1
ATOM 2303 O O . ILE A 1 291 ? -4.242 -8.975 -8.751 1.00 91.44 291 ILE A O 1
ATOM 2307 N N . ASN A 1 292 ? -2.727 -10.444 -9.514 1.00 92.50 292 ASN A N 1
ATOM 2308 C CA . ASN A 1 292 ? -2.317 -9.657 -10.671 1.00 92.50 292 ASN A CA 1
ATOM 2309 C C . ASN A 1 292 ? -3.506 -9.331 -11.581 1.00 92.50 292 ASN A C 1
ATOM 2311 O O . ASN A 1 292 ? -3.636 -8.197 -12.043 1.00 92.50 292 ASN A O 1
ATOM 2315 N N . GLN A 1 293 ? -4.411 -10.284 -11.813 1.00 91.25 293 GLN A N 1
ATOM 2316 C CA . GLN A 1 293 ? -5.635 -10.034 -12.576 1.00 91.25 293 GLN A CA 1
ATOM 2317 C C . GLN A 1 293 ? -6.562 -9.040 -11.865 1.00 91.25 293 GLN A C 1
ATOM 2319 O O . GLN A 1 293 ? -7.062 -8.115 -12.514 1.00 91.25 293 GLN A O 1
ATOM 2324 N N . HIS A 1 294 ? -6.739 -9.168 -10.546 1.00 91.88 294 HIS A N 1
ATOM 2325 C CA . HIS A 1 294 ? -7.511 -8.211 -9.753 1.00 91.88 294 HIS A CA 1
ATOM 2326 C C . HIS A 1 294 ? -6.941 -6.789 -9.889 1.00 91.88 294 HIS A C 1
ATOM 2328 O O . HIS A 1 294 ? -7.675 -5.872 -10.259 1.00 91.88 294 HIS A O 1
ATOM 2334 N N . PHE A 1 295 ? -5.635 -6.585 -9.692 1.00 94.06 295 PHE A N 1
ATOM 2335 C CA . PHE A 1 295 ? -5.029 -5.249 -9.779 1.00 94.06 295 PHE A CA 1
ATOM 2336 C C . PHE A 1 295 ? -4.953 -4.687 -11.201 1.00 94.06 295 PHE A C 1
ATOM 2338 O O . PHE A 1 295 ? -5.052 -3.472 -11.373 1.00 94.06 295 PHE A O 1
ATOM 2345 N N . LEU A 1 296 ? -4.852 -5.531 -12.230 1.00 91.44 296 LEU A N 1
ATOM 2346 C CA . LEU A 1 296 ? -4.995 -5.082 -13.617 1.00 91.44 296 LEU A CA 1
ATOM 2347 C C . LEU A 1 296 ? -6.427 -4.618 -13.920 1.00 91.44 296 LEU A C 1
ATOM 2349 O O . LEU A 1 296 ? -6.604 -3.661 -14.670 1.00 91.44 296 LEU A O 1
ATOM 2353 N N . SER A 1 297 ? -7.447 -5.239 -13.319 1.00 89.50 297 SER A N 1
ATOM 2354 C CA . SER A 1 297 ? -8.829 -4.754 -13.436 1.00 89.50 297 SER A CA 1
ATOM 2355 C C . SER A 1 297 ? -9.036 -3.429 -12.688 1.00 89.50 297 SER A C 1
ATOM 2357 O O . SER A 1 297 ? -9.652 -2.503 -13.218 1.00 89.50 297 SER A O 1
ATOM 2359 N N . LEU A 1 298 ? -8.426 -3.291 -11.504 1.00 90.81 298 LEU A N 1
ATOM 2360 C CA . LEU A 1 298 ? -8.470 -2.075 -10.688 1.00 90.81 298 LEU A CA 1
ATOM 2361 C C . LEU A 1 298 ? -7.749 -0.894 -11.352 1.00 90.81 298 LEU A C 1
ATOM 2363 O O . LEU A 1 298 ? -8.130 0.247 -11.102 1.00 90.81 298 LEU A O 1
ATOM 2367 N N . ALA A 1 299 ? -6.772 -1.139 -12.232 1.00 90.81 299 ALA A N 1
ATOM 2368 C CA . ALA A 1 299 ? -5.958 -0.104 -12.880 1.00 90.81 299 ALA A CA 1
ATOM 2369 C C . ALA A 1 299 ? -6.784 0.955 -13.631 1.00 90.81 299 ALA A C 1
ATOM 2371 O O . ALA A 1 299 ? -6.375 2.111 -13.732 1.00 90.81 299 ALA A O 1
ATOM 2372 N N . TYR A 1 300 ? -7.964 0.583 -14.134 1.00 87.81 300 TYR A N 1
ATOM 2373 C CA . TYR A 1 300 ? -8.838 1.488 -14.881 1.00 87.81 300 TYR A CA 1
ATOM 2374 C C . TYR A 1 300 ? -9.621 2.463 -13.992 1.00 87.81 300 TYR A C 1
ATOM 2376 O O . TYR A 1 300 ? -9.986 3.538 -14.466 1.00 87.81 300 TYR A O 1
ATOM 2384 N N . SER A 1 301 ? -9.852 2.130 -12.719 1.00 87.62 301 SER A N 1
ATOM 2385 C CA . SER A 1 301 ? -10.666 2.935 -11.789 1.00 87.62 301 SER A CA 1
ATOM 2386 C C . SER A 1 301 ? -9.863 3.479 -10.604 1.00 87.62 301 SER A C 1
ATOM 2388 O O . SER A 1 301 ? -10.092 4.606 -10.177 1.00 87.62 301 SER A O 1
ATOM 2390 N N . TYR A 1 302 ? -8.898 2.707 -10.105 1.00 90.69 302 TYR A N 1
ATOM 2391 C CA . TYR A 1 302 ? -8.060 3.004 -8.942 1.00 90.69 302 TYR A CA 1
ATOM 2392 C C . TYR A 1 302 ? -6.579 2.726 -9.257 1.00 90.69 302 TYR A C 1
ATOM 2394 O O . TYR A 1 302 ? -5.985 1.799 -8.700 1.00 90.69 302 TYR A O 1
ATOM 2402 N N . PRO A 1 303 ? -5.948 3.534 -10.131 1.00 92.75 303 PRO A N 1
ATOM 2403 C CA . PRO A 1 303 ? -4.596 3.272 -10.629 1.00 92.75 303 PRO A CA 1
ATOM 2404 C C . PRO A 1 303 ? -3.533 3.245 -9.523 1.00 92.75 303 PRO A C 1
ATOM 2406 O O . PRO A 1 303 ? -2.594 2.457 -9.583 1.00 92.75 303 PRO A O 1
ATOM 2409 N N . THR A 1 304 ? -3.699 4.044 -8.465 1.00 93.88 304 THR A N 1
ATOM 2410 C CA . THR A 1 304 ? -2.769 4.085 -7.326 1.00 93.88 304 THR A CA 1
ATOM 2411 C C . THR A 1 304 ? -2.628 2.730 -6.630 1.00 93.88 304 THR A C 1
ATOM 2413 O O . THR A 1 304 ? -1.525 2.379 -6.223 1.00 93.88 304 THR A O 1
ATOM 2416 N N . LEU A 1 305 ? -3.708 1.946 -6.531 1.00 95.81 305 LEU A N 1
ATOM 2417 C CA . LEU A 1 305 ? -3.659 0.609 -5.933 1.00 95.81 305 LEU A CA 1
ATOM 2418 C C . LEU A 1 305 ? -2.817 -0.347 -6.779 1.00 95.81 305 LEU A C 1
ATOM 2420 O O . LEU A 1 305 ? -1.993 -1.084 -6.246 1.00 95.81 305 LEU A O 1
ATOM 2424 N N . SER A 1 306 ? -2.988 -0.302 -8.100 1.00 95.38 306 SER A N 1
ATOM 2425 C CA . SER A 1 306 ? -2.212 -1.121 -9.031 1.00 95.38 306 SER A CA 1
ATOM 2426 C C . SER A 1 306 ? -0.731 -0.750 -9.007 1.00 95.38 306 SER A C 1
ATOM 2428 O O . SER A 1 306 ? 0.110 -1.640 -9.035 1.00 95.38 306 SER A O 1
ATOM 2430 N N . VAL A 1 307 ? -0.400 0.541 -8.886 1.00 96.31 307 VAL A N 1
ATOM 2431 C CA . VAL A 1 307 ? 0.991 1.002 -8.724 1.00 96.31 307 VAL A CA 1
ATOM 2432 C C . VAL A 1 307 ? 1.591 0.515 -7.403 1.00 96.31 307 VAL A C 1
ATOM 2434 O O . VAL A 1 307 ? 2.705 0.001 -7.399 1.00 96.31 307 VAL A O 1
ATOM 2437 N N . GLN A 1 308 ? 0.854 0.616 -6.291 1.00 96.44 308 GLN A N 1
ATOM 2438 C CA . GLN A 1 308 ? 1.297 0.091 -4.992 1.00 96.44 308 GLN A CA 1
ATOM 2439 C C . GLN A 1 308 ? 1.540 -1.423 -5.044 1.00 96.44 308 GLN A C 1
ATOM 2441 O O . GLN A 1 308 ? 2.524 -1.904 -4.488 1.00 96.44 308 GLN A O 1
ATOM 2446 N N . TRP A 1 309 ? 0.685 -2.168 -5.749 1.00 95.75 309 TRP A N 1
ATOM 2447 C CA . TRP A 1 309 ? 0.893 -3.597 -5.968 1.00 95.75 309 TRP A CA 1
ATOM 2448 C C . TRP A 1 309 ? 2.130 -3.882 -6.828 1.00 95.75 309 TRP A C 1
ATOM 2450 O O . TRP A 1 309 ? 2.941 -4.721 -6.452 1.00 95.75 309 TRP A O 1
ATOM 2460 N N . CYS A 1 310 ? 2.338 -3.142 -7.924 1.00 95.06 310 CYS A N 1
ATOM 2461 C CA . CYS A 1 310 ? 3.554 -3.263 -8.740 1.00 95.06 310 CYS A CA 1
ATOM 2462 C C . CYS A 1 310 ? 4.825 -2.996 -7.918 1.00 95.06 310 CYS A C 1
ATOM 2464 O O . CYS A 1 310 ? 5.826 -3.678 -8.108 1.00 95.06 310 CYS A O 1
ATOM 2466 N N . ASN A 1 311 ? 4.779 -2.045 -6.979 1.00 94.75 311 ASN A N 1
ATOM 2467 C CA . ASN A 1 311 ? 5.892 -1.776 -6.070 1.00 94.75 311 ASN A CA 1
ATOM 2468 C C . ASN A 1 311 ? 6.164 -2.962 -5.131 1.00 94.75 311 ASN A C 1
ATOM 2470 O O . ASN A 1 311 ? 7.310 -3.352 -4.949 1.00 94.75 311 ASN A O 1
ATOM 2474 N N . ILE A 1 312 ? 5.119 -3.579 -4.572 1.00 92.69 312 ILE A N 1
ATOM 2475 C CA . ILE A 1 312 ? 5.276 -4.795 -3.759 1.00 92.69 312 ILE A CA 1
ATOM 2476 C C . ILE A 1 312 ? 5.864 -5.935 -4.593 1.00 92.69 312 ILE A C 1
ATOM 2478 O O . ILE A 1 312 ? 6.780 -6.600 -4.129 1.00 92.69 312 ILE A O 1
ATOM 2482 N N . LEU A 1 313 ? 5.393 -6.143 -5.825 1.00 91.31 313 LEU A N 1
ATOM 2483 C CA . LEU A 1 313 ? 5.947 -7.163 -6.719 1.00 91.31 313 LEU A CA 1
ATOM 2484 C C . LEU A 1 313 ? 7.439 -6.943 -6.995 1.00 91.31 313 LEU A C 1
ATOM 2486 O O . LEU A 1 313 ? 8.204 -7.902 -6.940 1.00 91.31 313 LEU A O 1
ATOM 2490 N N . ALA A 1 314 ? 7.859 -5.695 -7.224 1.00 89.94 314 ALA A N 1
ATOM 2491 C CA . ALA A 1 314 ? 9.272 -5.351 -7.363 1.00 89.94 314 ALA A CA 1
ATOM 2492 C C . ALA A 1 314 ? 10.073 -5.715 -6.096 1.00 89.94 314 ALA A C 1
ATOM 2494 O O . ALA A 1 314 ? 11.100 -6.378 -6.198 1.00 89.94 314 ALA A O 1
ATOM 2495 N N . LEU A 1 315 ? 9.558 -5.388 -4.903 1.00 89.19 315 LEU A N 1
ATOM 2496 C CA . LEU A 1 315 ? 10.185 -5.739 -3.616 1.00 89.19 315 LEU A CA 1
ATOM 2497 C C . LEU A 1 315 ? 10.234 -7.252 -3.342 1.00 89.19 315 LEU A C 1
ATOM 2499 O O . LEU A 1 315 ? 11.092 -7.715 -2.593 1.00 89.19 315 LEU A O 1
ATOM 2503 N N . LEU A 1 316 ? 9.309 -8.024 -3.914 1.00 86.62 316 LEU A N 1
ATOM 2504 C CA . LEU A 1 316 ? 9.276 -9.488 -3.832 1.00 86.62 316 LEU A CA 1
ATOM 2505 C C . LEU A 1 316 ? 10.133 -10.167 -4.911 1.00 86.62 316 LEU A C 1
ATOM 2507 O O . LEU A 1 316 ? 10.109 -11.388 -5.021 1.00 86.62 316 LEU A O 1
ATOM 2511 N N . ASN A 1 317 ? 10.880 -9.397 -5.707 1.00 85.94 317 ASN A N 1
ATOM 2512 C CA . ASN A 1 317 ? 11.645 -9.872 -6.858 1.00 85.94 317 ASN A CA 1
ATOM 2513 C C . ASN A 1 317 ? 10.805 -10.581 -7.937 1.00 85.94 317 ASN A C 1
ATOM 2515 O O . ASN A 1 317 ? 11.298 -11.452 -8.653 1.00 85.94 317 ASN A O 1
ATOM 2519 N N . TYR A 1 318 ? 9.539 -10.190 -8.099 1.00 85.19 318 TYR A N 1
ATOM 2520 C CA . TYR A 1 318 ? 8.661 -10.735 -9.132 1.00 85.19 318 TYR A CA 1
ATOM 2521 C C . TYR A 1 318 ? 8.924 -10.066 -10.493 1.00 85.19 318 TYR A C 1
ATOM 2523 O O . TYR A 1 318 ? 8.340 -9.035 -10.838 1.00 85.19 318 TYR A O 1
ATOM 2531 N N . GLY A 1 319 ? 9.813 -10.673 -11.280 1.00 79.19 319 GLY A N 1
ATOM 2532 C CA . GLY A 1 319 ? 10.255 -10.190 -12.595 1.00 79.19 319 GLY A CA 1
ATOM 2533 C C . GLY A 1 319 ? 9.489 -10.739 -13.807 1.00 79.19 319 GLY A C 1
ATOM 2534 O O . GLY A 1 319 ? 9.922 -10.516 -14.935 1.00 79.19 319 GLY A O 1
ATOM 2535 N N . GLU A 1 320 ? 8.370 -11.449 -13.619 1.00 85.12 320 GLU A N 1
ATOM 2536 C CA . GLU A 1 320 ? 7.678 -12.173 -14.700 1.00 85.12 320 GLU A CA 1
ATOM 2537 C C . GLU A 1 320 ? 7.267 -11.275 -15.878 1.00 85.12 320 GLU A C 1
ATOM 2539 O O . GLU A 1 320 ? 6.347 -10.446 -15.799 1.00 85.12 320 GLU A O 1
ATOM 2544 N N . GLN A 1 321 ? 7.919 -11.487 -17.022 1.00 84.62 321 GLN A N 1
ATOM 2545 C CA . GLN A 1 321 ? 7.749 -10.682 -18.231 1.00 84.62 321 GLN A CA 1
ATOM 2546 C C . GLN A 1 321 ? 6.294 -10.678 -18.732 1.00 84.62 321 GLN A C 1
ATOM 2548 O O . GLN A 1 321 ? 5.803 -9.666 -19.242 1.00 84.62 321 GLN A O 1
ATOM 2553 N N . GLY A 1 322 ? 5.571 -11.790 -18.558 1.00 85.81 322 GLY A N 1
ATOM 2554 C CA . GLY A 1 322 ? 4.166 -11.910 -18.947 1.00 85.81 322 GLY A CA 1
ATOM 2555 C C . GLY A 1 322 ? 3.263 -10.902 -18.231 1.00 85.81 322 GLY A C 1
ATOM 2556 O O . GLY A 1 322 ? 2.408 -10.279 -18.863 1.00 85.81 322 GLY A O 1
ATOM 2557 N N . PHE A 1 323 ? 3.486 -10.666 -16.938 1.00 89.19 323 PHE A N 1
ATOM 2558 C CA . PHE A 1 323 ? 2.740 -9.670 -16.173 1.00 89.19 323 PHE A CA 1
ATOM 2559 C C . PHE A 1 323 ? 3.169 -8.242 -16.525 1.00 89.19 323 PHE A C 1
ATOM 2561 O O . PHE A 1 323 ? 2.320 -7.416 -16.874 1.00 89.19 323 PHE A O 1
ATOM 2568 N N . TRP A 1 324 ? 4.474 -7.956 -16.502 1.00 91.00 324 TRP A N 1
ATOM 2569 C CA . TRP A 1 324 ? 4.994 -6.610 -16.767 1.00 91.00 324 TRP A CA 1
ATOM 2570 C C . TRP A 1 324 ? 4.654 -6.124 -18.176 1.00 91.00 324 TRP A C 1
ATOM 2572 O O . TRP A 1 324 ? 4.316 -4.957 -18.359 1.00 91.00 324 TRP A O 1
ATOM 2582 N N . SER A 1 325 ? 4.619 -7.020 -19.167 1.00 88.62 325 SER A N 1
ATOM 2583 C CA . SER A 1 325 ? 4.150 -6.676 -20.513 1.00 88.62 325 SER A CA 1
ATOM 2584 C C . SER A 1 325 ? 2.707 -6.161 -20.521 1.00 88.62 325 SER A C 1
ATOM 2586 O O . SER A 1 325 ? 2.423 -5.201 -21.231 1.00 88.62 325 SER A O 1
ATOM 2588 N N . ARG A 1 326 ? 1.821 -6.724 -19.685 1.00 88.81 326 ARG A N 1
ATOM 2589 C CA . ARG A 1 326 ? 0.415 -6.307 -19.552 1.00 88.81 326 ARG A CA 1
ATOM 2590 C C . ARG A 1 326 ? 0.258 -4.997 -18.786 1.00 88.81 326 ARG A C 1
ATOM 2592 O O . ARG A 1 326 ? -0.626 -4.223 -19.134 1.00 88.81 326 ARG A O 1
ATOM 2599 N N . VAL A 1 327 ? 1.080 -4.758 -17.759 1.00 89.19 327 VAL A N 1
ATOM 2600 C CA . VAL A 1 327 ? 1.107 -3.497 -16.985 1.00 89.19 327 VAL A CA 1
ATOM 2601 C C . VAL A 1 327 ? 1.553 -2.346 -17.868 1.00 89.19 327 VAL A C 1
ATOM 2603 O O . VAL A 1 327 ? 0.932 -1.287 -17.915 1.00 89.19 327 VAL A O 1
ATOM 2606 N N . LEU A 1 328 ? 2.648 -2.570 -18.582 1.00 86.06 328 LEU A N 1
ATOM 2607 C CA . LEU A 1 328 ? 3.232 -1.567 -19.433 1.00 86.06 328 LEU A CA 1
ATOM 2608 C C . LEU A 1 328 ? 2.295 -1.339 -20.652 1.00 86.06 328 LEU A C 1
ATOM 2610 O O . LEU A 1 328 ? 2.027 -0.192 -21.020 1.00 86.06 328 LEU A O 1
ATOM 2614 N N . TRP A 1 329 ? 1.820 -2.409 -21.307 1.00 76.69 329 TRP A N 1
ATOM 2615 C CA . TRP A 1 329 ? 0.996 -2.379 -22.525 1.00 76.69 329 TRP A CA 1
ATOM 2616 C C . TRP A 1 329 ? -0.286 -3.192 -22.276 1.00 76.69 329 TRP A C 1
ATOM 2618 O O . TRP A 1 329 ? -0.240 -4.424 -22.289 1.00 76.69 329 TRP A O 1
ATOM 2628 N N . PRO A 1 330 ? -1.459 -2.556 -22.115 1.00 62.84 330 PRO A N 1
ATOM 2629 C CA . PRO A 1 330 ? -2.695 -3.305 -21.973 1.00 62.84 330 PRO A CA 1
ATOM 2630 C C . PRO A 1 330 ? -2.963 -4.006 -23.308 1.00 62.84 330 PRO A C 1
ATOM 2632 O O . PRO A 1 330 ? -3.212 -3.359 -24.327 1.00 62.84 330 PRO A O 1
ATOM 2635 N N . SER A 1 331 ? -2.852 -5.335 -23.328 1.00 53.19 331 SER A N 1
ATOM 2636 C CA . SER A 1 331 ? -3.158 -6.120 -24.521 1.00 53.19 331 SER A CA 1
ATOM 2637 C C . SER A 1 331 ? -4.655 -5.990 -24.796 1.00 53.19 331 SER A C 1
ATOM 2639 O O . SER A 1 331 ? -5.488 -6.547 -24.079 1.00 53.19 331 SER A O 1
ATOM 2641 N N . ILE A 1 332 ? -5.010 -5.194 -25.803 1.00 48.44 332 ILE A N 1
ATOM 2642 C CA . ILE A 1 332 ? -6.371 -5.144 -26.326 1.00 48.44 332 ILE A CA 1
ATOM 2643 C C . ILE A 1 332 ? -6.580 -6.480 -27.032 1.00 48.44 332 ILE A C 1
ATOM 2645 O O . ILE A 1 332 ? -5.981 -6.692 -28.076 1.00 48.44 332 ILE A O 1
ATOM 2649 N N . GLY A 1 333 ? -7.369 -7.364 -26.414 1.00 38.47 333 GLY A N 1
ATOM 2650 C CA . GLY A 1 333 ? -8.001 -8.550 -26.998 1.00 38.47 333 GLY A CA 1
ATOM 2651 C C . GLY A 1 333 ? -7.219 -9.304 -28.079 1.00 38.47 333 GLY A C 1
ATOM 2652 O O . GLY A 1 333 ? -7.128 -8.853 -29.214 1.00 38.47 333 GLY A O 1
ATOM 2653 N N . SER A 1 334 ? -6.769 -10.514 -27.733 1.00 35.97 334 SER A N 1
ATOM 2654 C CA . SER A 1 334 ? -6.492 -11.632 -28.648 1.00 35.97 334 SER A CA 1
ATOM 2655 C C . SER A 1 334 ? -7.023 -11.428 -30.079 1.00 35.97 334 SER A C 1
ATOM 2657 O O . SER A 1 334 ? -8.194 -11.665 -30.375 1.00 35.97 334 SER A O 1
ATOM 2659 N N . SER A 1 335 ? -6.137 -11.015 -30.982 1.00 29.42 335 SER A N 1
ATOM 2660 C CA . SER A 1 335 ? -6.237 -11.370 -32.392 1.00 29.42 335 SER A CA 1
ATOM 2661 C C . SER A 1 335 ? -4.868 -11.869 -32.828 1.00 29.42 335 SER A C 1
ATOM 2663 O O . SER A 1 335 ? -3.869 -11.156 -32.890 1.00 29.42 335 SER A O 1
ATOM 2665 N N . ILE A 1 336 ? -4.834 -13.181 -33.014 1.00 38.03 336 ILE A N 1
ATOM 2666 C CA . ILE A 1 336 ? -3.739 -13.947 -33.586 1.00 38.03 336 ILE A CA 1
ATOM 2667 C C . ILE A 1 336 ? -3.344 -13.300 -34.918 1.00 38.03 336 ILE A C 1
ATOM 2669 O O . ILE A 1 336 ? -4.184 -13.119 -35.795 1.00 38.03 336 ILE A O 1
ATOM 2673 N N . GLY A 1 337 ? -2.054 -13.002 -35.075 1.00 33.94 337 GLY A N 1
ATOM 2674 C CA . GLY A 1 337 ? -1.464 -12.705 -36.377 1.00 33.94 337 GLY A CA 1
ATOM 2675 C C . GLY A 1 337 ? -1.375 -11.224 -36.728 1.00 33.94 337 GLY A C 1
ATOM 2676 O O . GLY A 1 337 ? -2.068 -10.746 -37.613 1.00 33.94 337 GLY A O 1
ATOM 2677 N N . THR A 1 338 ? -0.465 -10.502 -36.081 1.00 29.22 338 THR A N 1
ATOM 2678 C CA . THR A 1 338 ? 0.558 -9.654 -36.728 1.00 29.22 338 THR A CA 1
ATOM 2679 C C . THR A 1 338 ? 1.345 -8.952 -35.628 1.00 29.22 338 THR A C 1
ATOM 2681 O O . THR A 1 338 ? 0.800 -8.193 -34.835 1.00 29.22 338 THR A O 1
ATOM 2684 N N . ALA A 1 339 ? 2.654 -9.195 -35.576 1.00 32.75 339 ALA A N 1
ATOM 2685 C CA . ALA A 1 339 ? 3.606 -8.511 -34.701 1.00 32.75 339 ALA A CA 1
ATOM 2686 C C . ALA A 1 339 ? 3.845 -7.052 -35.155 1.00 32.75 339 ALA A C 1
ATOM 2688 O O . ALA A 1 339 ? 4.976 -6.615 -35.348 1.00 32.75 339 ALA A O 1
ATOM 2689 N N . GLY A 1 340 ? 2.763 -6.305 -35.377 1.00 35.03 340 GLY A N 1
ATOM 2690 C CA . GLY A 1 340 ? 2.748 -4.868 -35.602 1.00 35.03 340 GLY A CA 1
ATOM 2691 C C . GLY A 1 340 ? 2.249 -4.196 -34.335 1.00 35.03 340 GLY A C 1
ATOM 2692 O O . GLY A 1 340 ? 1.061 -3.932 -34.194 1.00 35.03 340 GLY A O 1
ATOM 2693 N N . MET A 1 341 ? 3.161 -3.976 -33.390 1.00 46.22 341 MET A N 1
ATOM 2694 C CA . MET A 1 341 ? 2.911 -3.330 -32.102 1.00 46.22 341 MET A CA 1
ATOM 2695 C C . MET A 1 341 ? 2.372 -1.913 -32.356 1.00 46.22 341 MET A C 1
ATOM 2697 O O . MET A 1 341 ? 3.123 -0.990 -32.677 1.00 46.22 341 MET A O 1
ATOM 2701 N N . ALA A 1 342 ? 1.046 -1.767 -32.315 1.00 38.94 342 ALA A N 1
ATOM 2702 C CA . ALA A 1 342 ? 0.367 -0.520 -32.621 1.00 38.94 342 ALA A CA 1
ATOM 2703 C C . ALA A 1 342 ? 0.852 0.580 -31.666 1.00 38.94 342 ALA A C 1
ATOM 2705 O O . ALA A 1 342 ? 0.839 0.420 -30.445 1.00 38.94 342 ALA A O 1
ATOM 2706 N N . ARG A 1 343 ? 1.296 1.709 -32.234 1.00 47.78 343 ARG A N 1
ATOM 2707 C CA . ARG A 1 343 ? 1.556 2.953 -31.494 1.00 47.78 343 ARG A CA 1
ATOM 2708 C C . ARG A 1 343 ? 0.379 3.232 -30.555 1.00 47.78 343 ARG A C 1
ATOM 2710 O O . ARG A 1 343 ? -0.763 3.071 -30.984 1.00 47.78 343 ARG A O 1
ATOM 2717 N N . ARG A 1 344 ? 0.650 3.714 -29.330 1.00 50.38 344 ARG A N 1
ATOM 2718 C CA . ARG A 1 344 ? -0.373 4.302 -28.443 1.00 50.38 344 ARG A CA 1
ATOM 2719 C C . ARG A 1 344 ? -1.084 5.416 -29.214 1.00 50.38 344 ARG A C 1
ATOM 2721 O O . ARG A 1 344 ? -0.586 6.535 -29.307 1.00 50.38 344 ARG A O 1
ATOM 2728 N N . ASN A 1 345 ? -2.198 5.089 -29.855 1.00 48.25 345 ASN A N 1
ATOM 2729 C CA . ASN A 1 345 ? -2.989 6.057 -30.585 1.00 48.25 345 ASN A CA 1
ATOM 2730 C C . ASN A 1 345 ? -3.936 6.687 -29.571 1.00 48.25 345 ASN A C 1
ATOM 2732 O O . ASN A 1 345 ? -4.916 6.065 -29.176 1.00 48.25 345 ASN A O 1
ATOM 2736 N N . LEU A 1 346 ? -3.633 7.914 -29.147 1.00 51.41 346 LEU A N 1
ATOM 2737 C CA . LEU A 1 346 ? -4.449 8.696 -28.208 1.00 51.41 346 LEU A CA 1
ATOM 2738 C C . LEU A 1 346 ? -5.906 8.866 -28.682 1.00 51.41 346 LEU A C 1
ATOM 2740 O O . LEU A 1 346 ? -6.774 9.187 -27.881 1.00 51.41 346 LEU A O 1
ATOM 2744 N N . ASN A 1 347 ? -6.178 8.610 -29.967 1.00 44.56 347 ASN A N 1
ATOM 2745 C CA . ASN A 1 347 ? -7.508 8.667 -30.568 1.00 44.56 347 ASN A CA 1
ATOM 2746 C C . ASN A 1 347 ? -8.231 7.307 -30.588 1.00 44.56 347 ASN A C 1
ATOM 2748 O O . ASN A 1 347 ? -9.274 7.186 -31.229 1.00 44.56 347 ASN A O 1
ATOM 2752 N N . THR A 1 348 ? -7.690 6.265 -29.943 1.00 53.91 348 THR A N 1
ATOM 2753 C CA . THR A 1 348 ? -8.434 5.010 -29.772 1.00 53.91 348 THR A CA 1
ATOM 2754 C C . THR A 1 348 ? -9.442 5.139 -28.627 1.00 53.91 348 THR A C 1
ATOM 2756 O O . THR A 1 348 ? -9.078 5.614 -27.552 1.00 53.91 348 THR A O 1
ATOM 2759 N N . PRO A 1 349 ? -10.692 4.672 -28.808 1.00 49.44 349 PRO A N 1
ATOM 2760 C CA . PRO A 1 349 ? -11.745 4.733 -27.785 1.00 49.44 349 PRO A CA 1
ATOM 2761 C C . PRO A 1 349 ? -11.434 3.925 -26.508 1.00 49.44 349 PRO A C 1
ATOM 2763 O O . PRO A 1 349 ? -12.206 3.963 -25.557 1.00 49.44 349 PRO A O 1
ATOM 2766 N N . SER A 1 350 ? -10.304 3.213 -26.478 1.00 56.03 350 SER A N 1
ATOM 2767 C CA . SER A 1 350 ? -9.828 2.369 -25.378 1.00 56.03 350 SER A CA 1
ATOM 2768 C C . SER A 1 350 ? -8.760 3.040 -24.499 1.00 56.03 350 SER A C 1
ATOM 2770 O O . SER A 1 350 ? -8.232 2.398 -23.592 1.00 56.03 350 SER A O 1
ATOM 2772 N N . TYR A 1 351 ? -8.387 4.297 -24.772 1.00 67.31 351 TYR A N 1
ATOM 2773 C CA . TYR A 1 351 ? -7.372 5.007 -23.991 1.00 67.31 351 TYR A CA 1
ATOM 2774 C C . TYR A 1 351 ? -7.914 5.409 -22.612 1.00 67.31 351 TYR A C 1
ATOM 2776 O O . TYR A 1 351 ? -8.909 6.124 -22.504 1.00 67.31 351 TYR A O 1
ATOM 2784 N N . SER A 1 352 ? -7.235 4.970 -21.551 1.00 80.62 352 SER A N 1
ATOM 2785 C CA . SER A 1 352 ? -7.544 5.337 -20.169 1.00 80.62 352 SER A CA 1
ATOM 2786 C C . SER A 1 352 ? -6.367 6.088 -19.560 1.00 80.62 352 SER A C 1
ATOM 2788 O O . SER A 1 352 ? -5.280 5.528 -19.422 1.00 80.62 352 SER A O 1
ATOM 2790 N N . CYS A 1 353 ? -6.594 7.338 -19.141 1.00 86.62 353 CYS A N 1
ATOM 2791 C CA . CYS A 1 353 ? -5.591 8.124 -18.415 1.00 86.62 353 CYS A CA 1
ATOM 2792 C C . CYS A 1 353 ? -5.144 7.423 -17.123 1.00 86.62 353 CYS A C 1
ATOM 2794 O O . CYS A 1 353 ? -3.976 7.501 -16.752 1.00 86.62 353 CYS A O 1
ATOM 2796 N N . ASN A 1 354 ? -6.060 6.705 -16.463 1.00 89.62 354 ASN A N 1
ATOM 2797 C CA . ASN A 1 354 ? -5.749 5.937 -15.260 1.00 89.62 354 ASN A CA 1
ATOM 2798 C C . ASN A 1 354 ? -4.767 4.808 -15.577 1.00 89.62 354 ASN A C 1
ATOM 2800 O O . ASN A 1 354 ? -3.771 4.641 -14.879 1.00 89.62 354 ASN A O 1
ATOM 2804 N N . PHE A 1 355 ? -4.995 4.083 -16.672 1.00 89.06 355 PHE A N 1
ATOM 2805 C CA . PHE A 1 355 ? -4.079 3.026 -17.079 1.00 89.06 355 PHE A CA 1
ATOM 2806 C C . PHE A 1 355 ? -2.730 3.586 -17.554 1.00 89.06 355 PHE A C 1
ATOM 2808 O O . PHE A 1 355 ? -1.691 3.012 -17.249 1.00 89.06 355 PHE A O 1
ATOM 2815 N N . GLU A 1 356 ? -2.715 4.724 -18.254 1.00 88.81 356 GLU A N 1
ATOM 2816 C CA . GLU A 1 356 ? -1.461 5.381 -18.650 1.00 88.81 356 GLU A CA 1
ATOM 2817 C C . GLU A 1 356 ? -0.599 5.729 -17.426 1.00 88.81 356 GLU A C 1
ATOM 2819 O O . GLU A 1 356 ? 0.612 5.519 -17.458 1.00 88.81 356 GLU A O 1
ATOM 2824 N N . LEU A 1 357 ? -1.216 6.182 -16.327 1.00 91.94 357 LEU A N 1
ATOM 2825 C CA . LEU A 1 357 ? -0.519 6.410 -15.058 1.00 91.94 357 LEU A CA 1
ATOM 2826 C C . LEU A 1 357 ? 0.128 5.116 -14.548 1.00 91.94 357 LEU A C 1
ATOM 2828 O O . LEU A 1 357 ? 1.309 5.121 -14.207 1.00 91.94 357 LEU A O 1
ATOM 2832 N N . VAL A 1 358 ? -0.612 4.002 -14.548 1.00 94.00 358 VAL A N 1
ATOM 2833 C CA . VAL A 1 358 ? -0.088 2.685 -14.140 1.00 94.00 358 VAL A CA 1
ATOM 2834 C C . VAL A 1 358 ? 1.053 2.228 -15.049 1.00 94.00 358 VAL A C 1
ATOM 2836 O O . VAL A 1 358 ? 2.059 1.742 -14.548 1.00 94.00 358 VAL A O 1
ATOM 2839 N N . SER A 1 359 ? 0.941 2.427 -16.363 1.00 92.06 359 SER A N 1
ATOM 2840 C CA . SER A 1 359 ? 1.983 2.078 -17.336 1.00 92.06 359 SER A CA 1
ATOM 2841 C C . SER A 1 359 ? 3.275 2.869 -17.099 1.00 92.06 359 SER A C 1
ATOM 2843 O O . SER A 1 359 ? 4.360 2.288 -17.054 1.00 92.06 359 SER A O 1
ATOM 2845 N N . GLN A 1 360 ? 3.174 4.187 -16.895 1.00 92.69 360 GLN A N 1
ATOM 2846 C CA . GLN A 1 360 ? 4.336 5.042 -16.634 1.00 92.69 360 GLN A CA 1
ATOM 2847 C C . GLN A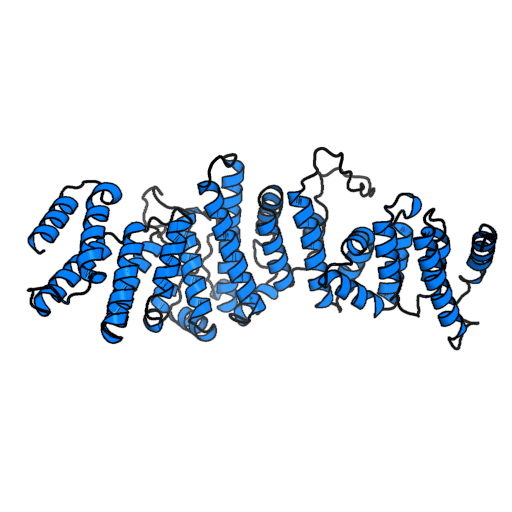 1 360 ? 4.977 4.731 -15.280 1.00 92.69 360 GLN A C 1
ATOM 2849 O O . GLN A 1 360 ? 6.189 4.549 -15.206 1.00 92.69 360 GLN A O 1
ATOM 2854 N N . ALA A 1 361 ? 4.172 4.610 -14.223 1.00 94.69 361 ALA A N 1
ATOM 2855 C CA . ALA A 1 361 ? 4.662 4.248 -12.897 1.00 94.69 361 ALA A CA 1
ATOM 2856 C C . ALA A 1 361 ? 5.263 2.835 -12.874 1.00 94.69 361 ALA A C 1
ATOM 2858 O O . ALA A 1 361 ? 6.318 2.628 -12.284 1.00 94.69 361 ALA A O 1
ATOM 2859 N N . GLY A 1 362 ? 4.645 1.880 -13.571 1.00 94.25 362 GLY A N 1
ATOM 2860 C CA . GLY A 1 362 ? 5.166 0.528 -13.743 1.00 94.25 362 GLY A CA 1
ATOM 2861 C C . GLY A 1 362 ? 6.526 0.515 -14.439 1.00 94.25 362 GLY A C 1
ATOM 2862 O O . GLY A 1 362 ? 7.403 -0.230 -14.020 1.00 94.25 362 GLY A O 1
ATOM 2863 N N . LEU A 1 363 ? 6.744 1.377 -15.442 1.00 94.44 363 LEU A N 1
ATOM 2864 C CA . LEU A 1 363 ? 8.053 1.514 -16.089 1.00 94.44 363 LEU A CA 1
ATOM 2865 C C . LEU A 1 363 ? 9.107 2.064 -15.123 1.00 94.44 363 LEU A C 1
ATOM 2867 O O . LEU A 1 363 ? 10.224 1.560 -15.104 1.00 94.44 363 LEU A O 1
ATOM 2871 N N . ILE A 1 364 ? 8.756 3.076 -14.325 1.00 95.88 364 ILE A N 1
ATOM 2872 C CA . ILE A 1 364 ? 9.662 3.667 -13.329 1.00 95.88 364 ILE A CA 1
ATOM 2873 C C . ILE A 1 364 ? 10.067 2.616 -12.288 1.00 95.88 364 ILE A C 1
ATOM 2875 O O . ILE A 1 364 ? 11.255 2.457 -12.026 1.00 95.88 364 ILE A O 1
ATOM 2879 N N . LEU A 1 365 ? 9.097 1.871 -11.750 1.00 94.94 365 LEU A N 1
ATOM 2880 C CA . LEU A 1 365 ? 9.337 0.809 -10.768 1.00 94.94 365 LEU A CA 1
ATOM 2881 C C . LEU A 1 365 ? 10.162 -0.341 -11.350 1.00 94.94 365 LEU A C 1
ATOM 2883 O O . LEU A 1 365 ? 11.050 -0.861 -10.685 1.00 94.94 365 LEU A O 1
ATOM 2887 N N . LEU A 1 366 ? 9.904 -0.726 -12.602 1.00 93.31 366 LEU A N 1
ATOM 2888 C CA . LEU A 1 366 ? 10.679 -1.772 -13.259 1.00 93.31 366 LEU A CA 1
ATOM 2889 C C . LEU A 1 366 ? 12.124 -1.324 -13.522 1.00 93.31 366 LEU A C 1
ATOM 2891 O O . LEU A 1 366 ? 13.041 -2.121 -13.362 1.00 93.31 366 LEU A O 1
ATOM 2895 N N . CYS A 1 367 ? 12.348 -0.058 -13.890 1.00 94.38 367 CYS A N 1
ATOM 2896 C CA . CYS A 1 367 ? 13.698 0.500 -14.002 1.00 94.38 367 CYS A CA 1
ATOM 2897 C C . CYS A 1 367 ? 14.450 0.428 -12.664 1.00 94.38 367 CYS A C 1
ATOM 2899 O O . CYS A 1 367 ? 15.612 0.028 -12.662 1.00 94.38 367 CYS A O 1
ATOM 2901 N N . ASP A 1 368 ? 13.788 0.766 -11.554 1.00 93.94 368 ASP A N 1
ATOM 2902 C CA . ASP A 1 368 ? 14.348 0.675 -10.198 1.00 93.94 368 ASP A CA 1
ATOM 2903 C C . ASP A 1 368 ? 14.737 -0.772 -9.847 1.00 93.94 368 ASP A C 1
ATOM 2905 O O . ASP A 1 368 ? 15.895 -1.066 -9.555 1.00 93.94 368 ASP A O 1
ATOM 2909 N N . TYR A 1 369 ? 13.804 -1.710 -10.038 1.00 91.75 369 TYR A N 1
ATOM 2910 C CA . TYR A 1 369 ? 14.023 -3.147 -9.843 1.00 91.75 369 TYR A CA 1
ATOM 2911 C C . TYR A 1 369 ? 15.223 -3.691 -10.641 1.00 91.75 369 TYR A C 1
ATOM 2913 O O . TYR A 1 369 ? 16.029 -4.468 -10.123 1.00 91.75 369 TYR A O 1
ATOM 2921 N N . LEU A 1 370 ? 15.379 -3.276 -11.903 1.00 91.69 370 LEU A N 1
ATOM 2922 C CA . LEU A 1 370 ? 16.500 -3.703 -12.749 1.00 91.69 370 LEU A CA 1
ATOM 2923 C C . LEU A 1 370 ? 17.836 -3.060 -12.356 1.00 91.69 370 LEU A C 1
ATOM 2925 O O . LEU A 1 370 ? 18.887 -3.619 -12.674 1.00 91.69 370 LEU A O 1
ATOM 2929 N N . CYS A 1 371 ? 17.819 -1.909 -11.677 1.00 91.25 371 CYS A N 1
ATOM 2930 C CA . CYS A 1 371 ? 19.033 -1.326 -11.104 1.00 91.25 371 CYS A CA 1
ATOM 2931 C C . CYS A 1 371 ? 19.565 -2.161 -9.937 1.00 91.25 371 CYS A C 1
ATOM 2933 O O . CYS A 1 371 ? 20.776 -2.203 -9.733 1.00 91.25 371 CYS A O 1
ATOM 2935 N N . GLU A 1 372 ? 18.690 -2.845 -9.202 1.00 86.56 372 GLU A N 1
ATOM 2936 C CA . GLU A 1 372 ? 19.088 -3.777 -8.143 1.00 86.56 372 GLU A CA 1
ATOM 2937 C C . GLU A 1 372 ? 19.482 -5.153 -8.714 1.00 86.56 372 GLU A C 1
ATOM 2939 O O . GLU A 1 372 ? 20.421 -5.786 -8.230 1.00 86.56 372 GLU A O 1
ATOM 2944 N N . ASN A 1 373 ? 18.845 -5.581 -9.812 1.00 85.38 373 ASN A N 1
ATOM 2945 C CA . ASN A 1 373 ? 19.011 -6.906 -10.425 1.00 85.38 373 ASN A CA 1
ATOM 2946 C C . ASN A 1 373 ? 19.834 -6.891 -11.732 1.00 85.38 373 ASN A C 1
ATOM 2948 O O . ASN A 1 373 ? 19.473 -7.513 -12.729 1.00 85.38 373 ASN A O 1
ATOM 2952 N N . ILE A 1 374 ? 20.983 -6.207 -11.730 1.00 83.00 374 ILE A N 1
ATOM 2953 C CA . ILE A 1 374 ? 21.823 -5.971 -12.930 1.00 83.00 374 ILE A CA 1
ATOM 2954 C C . ILE A 1 374 ? 22.368 -7.272 -13.556 1.00 83.00 374 ILE A C 1
ATOM 2956 O O . ILE A 1 374 ? 22.728 -7.296 -14.735 1.00 83.00 374 ILE A O 1
ATOM 2960 N N . TYR A 1 375 ? 22.468 -8.351 -12.775 1.00 79.56 375 TYR A N 1
ATOM 2961 C CA . TYR A 1 375 ? 23.042 -9.622 -13.225 1.00 79.56 375 TYR A CA 1
ATOM 2962 C C . TYR A 1 375 ? 22.143 -10.383 -14.202 1.00 79.56 375 TYR A C 1
ATOM 2964 O O . TYR A 1 375 ? 22.661 -11.170 -14.997 1.00 79.56 375 TYR A O 1
ATOM 2972 N N . ASP A 1 376 ? 20.832 -10.136 -14.172 1.00 80.88 376 ASP A N 1
ATOM 2973 C CA . ASP A 1 376 ? 19.908 -10.733 -15.124 1.00 80.88 376 ASP A CA 1
ATOM 2974 C C . ASP A 1 376 ? 19.777 -9.852 -16.376 1.00 80.88 376 ASP A C 1
ATOM 2976 O O . ASP A 1 376 ? 19.188 -8.767 -16.383 1.00 80.88 376 ASP A O 1
ATOM 2980 N N . ALA A 1 377 ? 20.382 -10.320 -17.467 1.00 82.81 377 ALA A N 1
ATOM 2981 C CA . ALA A 1 377 ? 20.435 -9.580 -18.719 1.00 82.81 377 ALA A CA 1
ATOM 2982 C C . ALA A 1 377 ? 19.131 -9.669 -19.530 1.00 82.81 377 ALA A C 1
ATOM 2984 O O . ALA A 1 377 ? 18.922 -8.835 -20.419 1.00 82.81 377 ALA A O 1
ATOM 2985 N N . GLU A 1 378 ? 18.268 -10.658 -19.276 1.00 87.81 378 GLU A N 1
ATOM 2986 C CA . GLU A 1 378 ? 17.081 -10.922 -20.096 1.00 87.81 378 GLU A CA 1
ATOM 2987 C C . GLU A 1 378 ? 15.979 -9.861 -19.902 1.00 87.81 378 GLU A C 1
ATOM 2989 O O . GLU A 1 378 ? 15.621 -9.207 -20.894 1.00 87.81 378 GLU A O 1
ATOM 2994 N N . PRO A 1 379 ? 15.510 -9.565 -18.672 1.00 87.31 379 PRO A N 1
ATOM 2995 C CA . PRO A 1 379 ? 14.523 -8.514 -18.425 1.00 87.31 379 PRO A CA 1
ATOM 2996 C C . PRO A 1 379 ? 15.002 -7.130 -18.882 1.00 87.31 379 PRO A C 1
ATOM 2998 O O . PRO A 1 379 ? 14.247 -6.364 -19.488 1.00 87.31 379 PRO A O 1
ATOM 3001 N N . MET A 1 380 ? 16.288 -6.827 -18.668 1.00 90.44 380 MET A N 1
ATOM 3002 C CA . MET A 1 380 ? 16.913 -5.580 -19.112 1.00 90.44 380 MET A CA 1
ATOM 3003 C C . MET A 1 380 ? 16.905 -5.457 -20.637 1.00 90.44 380 MET A C 1
ATOM 3005 O O . MET A 1 380 ? 16.503 -4.428 -21.187 1.00 90.44 380 MET A O 1
ATOM 3009 N N . THR A 1 381 ? 17.315 -6.518 -21.333 1.00 91.62 381 THR A N 1
ATOM 3010 C CA . THR A 1 381 ? 17.299 -6.574 -22.797 1.00 91.62 381 THR A CA 1
ATOM 3011 C C . THR A 1 381 ? 15.882 -6.392 -23.325 1.00 91.62 381 THR A C 1
ATOM 3013 O O . THR A 1 381 ? 15.655 -5.559 -24.207 1.00 91.62 381 THR A O 1
ATOM 3016 N N . TRP A 1 382 ? 14.913 -7.115 -22.761 1.00 91.88 382 TRP A N 1
ATOM 3017 C CA . TRP A 1 382 ? 13.513 -6.992 -23.141 1.00 91.88 382 TRP A CA 1
ATOM 3018 C C . TRP A 1 382 ? 12.997 -5.557 -22.983 1.00 91.88 382 TRP A C 1
ATOM 3020 O O . TRP A 1 382 ? 12.369 -5.031 -23.912 1.00 91.88 382 TRP A O 1
ATOM 3030 N N . LEU A 1 383 ? 13.298 -4.907 -21.855 1.00 91.38 383 LEU A N 1
ATOM 3031 C CA . LEU A 1 383 ? 12.836 -3.555 -21.564 1.00 91.38 383 LEU A CA 1
ATOM 3032 C C . LEU A 1 383 ? 13.417 -2.534 -22.547 1.00 91.38 383 LEU A C 1
ATOM 3034 O O . LEU A 1 383 ? 12.673 -1.744 -23.133 1.00 91.38 383 LEU A O 1
ATOM 3038 N N . ILE A 1 384 ? 14.733 -2.581 -22.783 1.00 91.50 384 ILE A N 1
ATOM 3039 C CA . ILE A 1 384 ? 15.397 -1.653 -23.703 1.00 91.50 384 ILE A CA 1
ATOM 3040 C C . ILE A 1 384 ? 14.875 -1.855 -25.124 1.00 91.50 384 ILE A C 1
ATOM 3042 O O . ILE A 1 384 ? 14.509 -0.884 -25.785 1.00 91.50 384 ILE A O 1
ATOM 3046 N N . VAL A 1 385 ? 14.800 -3.102 -25.601 1.00 89.94 385 VAL A N 1
ATOM 3047 C CA . VAL A 1 385 ? 14.333 -3.382 -26.961 1.00 89.94 385 VAL A CA 1
ATOM 3048 C C . VAL A 1 385 ? 12.911 -2.861 -27.144 1.00 89.94 385 VAL A C 1
ATOM 3050 O O . VAL A 1 385 ? 12.652 -2.182 -28.132 1.00 89.94 385 VAL A O 1
ATOM 3053 N N . ASN A 1 386 ? 11.987 -3.134 -26.224 1.00 87.44 386 ASN A N 1
ATOM 3054 C CA . ASN A 1 386 ? 10.565 -2.878 -26.463 1.00 87.44 386 ASN A CA 1
ATOM 3055 C C . ASN A 1 386 ? 10.086 -1.486 -26.032 1.00 87.44 386 ASN A C 1
ATOM 3057 O O . ASN A 1 386 ? 9.150 -0.960 -26.637 1.00 87.44 386 ASN A O 1
ATOM 3061 N N . HIS A 1 387 ? 10.741 -0.862 -25.050 1.00 88.94 387 HIS A N 1
ATOM 3062 C CA . HIS A 1 387 ? 10.227 0.330 -24.369 1.00 88.94 387 HIS A CA 1
ATOM 3063 C C . HIS A 1 387 ? 11.180 1.537 -24.400 1.00 88.94 387 HIS A C 1
ATOM 3065 O O . HIS A 1 387 ? 10.933 2.528 -23.714 1.00 88.94 387 HIS A O 1
ATOM 3071 N N . VAL A 1 388 ? 12.206 1.527 -25.267 1.00 91.69 388 VAL A N 1
ATOM 3072 C CA . VAL A 1 388 ? 13.189 2.625 -25.426 1.00 91.69 388 VAL A CA 1
ATOM 3073 C C . VAL A 1 388 ? 12.567 4.021 -25.534 1.00 91.69 388 VAL A C 1
ATOM 3075 O O . VAL A 1 388 ? 13.056 4.969 -24.926 1.00 91.69 388 VAL A O 1
ATOM 3078 N N . SER A 1 389 ? 11.453 4.166 -26.260 1.00 89.44 389 SER A N 1
ATOM 3079 C CA . SER A 1 389 ? 10.802 5.473 -26.428 1.00 89.44 389 SER A CA 1
ATOM 3080 C C . SER A 1 389 ? 10.193 5.992 -25.124 1.00 89.44 389 SER A C 1
ATOM 3082 O O . SER A 1 389 ? 10.242 7.191 -24.867 1.00 89.44 389 SER A O 1
ATOM 3084 N N . GLU A 1 390 ? 9.647 5.114 -24.285 1.00 88.94 390 GLU A N 1
ATOM 3085 C CA . GLU A 1 390 ? 9.091 5.522 -22.993 1.00 88.94 390 GLU A CA 1
ATOM 3086 C C . GLU A 1 390 ? 10.191 5.749 -21.952 1.00 88.94 390 GLU A C 1
ATOM 3088 O O . GLU A 1 390 ? 10.104 6.719 -21.204 1.00 88.94 390 GLU A O 1
ATOM 3093 N N . ILE A 1 391 ? 11.275 4.961 -21.985 1.00 93.31 391 ILE A N 1
ATOM 3094 C CA . ILE A 1 391 ? 12.482 5.206 -21.173 1.00 93.31 391 ILE A CA 1
ATOM 3095 C C . ILE A 1 391 ? 13.002 6.629 -21.428 1.00 93.31 391 ILE A C 1
ATOM 3097 O O . ILE A 1 391 ? 13.229 7.394 -20.496 1.00 93.31 391 ILE A O 1
ATOM 3101 N N . ILE A 1 392 ? 13.112 7.032 -22.699 1.00 92.94 392 ILE A N 1
ATOM 3102 C CA . ILE A 1 392 ? 13.547 8.389 -23.065 1.00 92.94 392 ILE A CA 1
ATOM 3103 C C . ILE A 1 392 ? 12.543 9.451 -22.596 1.00 92.94 392 ILE A C 1
ATOM 3105 O O . ILE A 1 392 ? 12.936 10.539 -22.175 1.00 92.94 392 ILE A O 1
ATOM 3109 N N . ARG A 1 393 ? 11.233 9.183 -22.670 1.00 91.62 393 ARG A N 1
ATOM 3110 C CA . ARG A 1 393 ? 10.216 10.141 -22.204 1.00 91.62 393 ARG A CA 1
ATOM 3111 C C . ARG A 1 393 ? 10.294 10.366 -20.700 1.00 91.62 393 ARG A C 1
ATOM 3113 O O . ARG A 1 393 ? 10.181 11.519 -20.279 1.00 91.62 393 ARG A O 1
ATOM 3120 N N . LEU A 1 394 ? 10.512 9.306 -19.927 1.00 94.12 394 LEU A N 1
ATOM 3121 C CA . LEU A 1 394 ? 10.600 9.336 -18.467 1.00 94.12 394 LEU A CA 1
ATOM 3122 C C . LEU A 1 394 ? 12.033 9.528 -17.951 1.00 94.12 394 LEU A C 1
ATOM 3124 O O . LEU A 1 394 ? 12.264 9.418 -16.758 1.00 94.12 394 LEU A O 1
ATOM 3128 N N . SER A 1 395 ? 12.992 9.899 -18.805 1.00 94.69 395 SER A N 1
ATOM 3129 C CA . SER A 1 395 ? 14.408 10.049 -18.430 1.00 94.69 395 SER A CA 1
ATOM 3130 C C . SER A 1 395 ? 14.694 11.119 -17.363 1.00 94.69 395 SER A C 1
ATOM 3132 O O . SER A 1 395 ? 15.840 11.285 -16.958 1.00 94.69 395 SER A O 1
ATOM 3134 N N . SER A 1 396 ? 13.699 11.932 -16.997 1.00 93.56 396 SER A N 1
ATOM 3135 C CA . SER A 1 396 ? 13.785 12.910 -15.908 1.00 93.56 396 SER A CA 1
ATOM 3136 C C . SER A 1 396 ? 13.464 12.316 -14.538 1.00 93.56 396 SER A C 1
ATOM 3138 O O . SER A 1 396 ? 13.763 12.957 -13.536 1.00 93.56 396 SER A O 1
ATOM 3140 N N . GLU A 1 397 ? 12.841 11.139 -14.495 1.00 96.12 397 GLU A N 1
ATOM 3141 C CA . GLU A 1 397 ? 12.524 10.437 -13.255 1.00 96.12 397 GLU A CA 1
ATOM 3142 C C . GLU A 1 397 ? 13.794 9.776 -12.696 1.00 96.12 397 GLU A C 1
ATOM 3144 O O . GLU A 1 397 ? 14.502 9.118 -13.468 1.00 96.12 397 GLU A O 1
ATOM 3149 N N . PRO A 1 398 ? 14.094 9.905 -11.387 1.00 95.50 398 PRO A N 1
ATOM 3150 C CA . PRO A 1 398 ? 15.354 9.419 -10.824 1.00 95.50 398 PRO A CA 1
ATOM 3151 C C . PRO A 1 398 ? 15.643 7.930 -11.095 1.00 95.50 398 PRO A C 1
ATOM 3153 O O . PRO A 1 398 ? 16.709 7.656 -11.643 1.00 95.50 398 PRO A O 1
ATOM 3156 N N . PRO A 1 399 ? 14.705 6.978 -10.882 1.00 95.75 399 PRO A N 1
ATOM 3157 C CA . PRO A 1 399 ? 14.994 5.560 -11.132 1.00 95.75 399 PRO A CA 1
ATOM 3158 C C . PRO A 1 399 ? 15.270 5.244 -12.608 1.00 95.75 399 PRO A C 1
ATOM 3160 O O . PRO A 1 399 ? 16.085 4.389 -12.946 1.00 95.75 399 PRO A O 1
ATOM 3163 N N . VAL A 1 400 ? 14.621 5.967 -13.527 1.00 96.50 400 VAL A N 1
ATOM 3164 C CA . VAL A 1 400 ? 14.845 5.799 -14.972 1.00 96.50 400 VAL A CA 1
ATOM 3165 C C . VAL A 1 400 ? 16.201 6.377 -15.374 1.00 96.50 400 VAL A C 1
ATOM 3167 O O . VAL A 1 400 ? 16.897 5.805 -16.212 1.00 96.50 400 VAL A O 1
ATOM 3170 N N . PHE A 1 401 ? 16.598 7.502 -14.779 1.00 95.31 401 PHE A N 1
ATOM 3171 C CA . PHE A 1 401 ? 17.917 8.090 -14.988 1.00 95.31 401 PHE A CA 1
ATOM 3172 C C . PHE A 1 401 ? 19.043 7.183 -14.466 1.00 95.31 401 PHE A C 1
ATOM 3174 O O . PHE A 1 401 ? 20.055 6.994 -15.152 1.00 95.31 401 PHE A O 1
ATOM 3181 N N 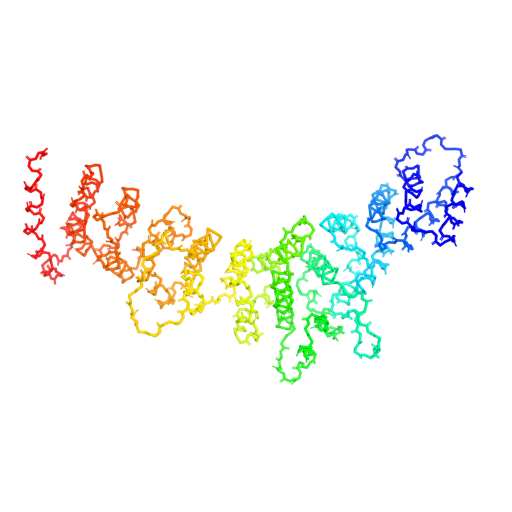. ASP A 1 402 ? 18.853 6.576 -13.295 1.00 95.88 402 ASP A N 1
ATOM 3182 C CA . ASP A 1 402 ? 19.795 5.614 -12.723 1.00 95.88 402 ASP A CA 1
ATOM 3183 C C . ASP A 1 402 ? 19.897 4.360 -13.600 1.00 95.88 402 ASP A C 1
ATOM 3185 O O . ASP A 1 402 ? 21.004 3.931 -13.935 1.00 95.88 402 ASP A O 1
ATOM 3189 N N . PHE A 1 403 ? 18.771 3.863 -14.116 1.00 95.81 403 PHE A N 1
ATOM 3190 C CA . PHE A 1 403 ? 18.748 2.764 -15.082 1.00 95.81 403 PHE A CA 1
ATOM 3191 C C . PHE A 1 403 ? 19.508 3.092 -16.375 1.00 95.81 403 PHE A C 1
ATOM 3193 O O . PHE A 1 403 ? 20.332 2.301 -16.839 1.00 95.81 403 PHE A O 1
ATOM 3200 N N . ILE A 1 404 ? 19.312 4.287 -16.941 1.00 95.56 404 ILE A N 1
ATOM 3201 C CA . ILE A 1 404 ? 20.088 4.758 -18.101 1.00 95.56 404 ILE A CA 1
ATOM 3202 C C . ILE A 1 404 ? 21.588 4.803 -17.765 1.00 95.56 404 ILE A C 1
ATOM 3204 O O . ILE A 1 404 ? 22.427 4.401 -18.572 1.00 95.56 404 ILE A O 1
ATOM 3208 N N . SER A 1 405 ? 21.943 5.220 -16.551 1.00 94.69 405 SER A N 1
ATOM 3209 C CA . SER A 1 405 ? 23.333 5.229 -16.088 1.00 94.69 405 SER A CA 1
ATOM 3210 C C . SER A 1 405 ? 23.921 3.816 -15.955 1.00 94.69 405 SER A C 1
ATOM 3212 O O . SER A 1 405 ? 25.096 3.615 -16.270 1.00 94.69 405 SER A O 1
ATOM 3214 N N . VAL A 1 406 ? 23.126 2.818 -15.554 1.00 94.56 406 VAL A N 1
ATOM 3215 C CA . VAL A 1 406 ? 23.519 1.396 -15.570 1.00 94.56 406 VAL A CA 1
ATOM 3216 C C . VAL A 1 406 ? 23.763 0.916 -17.006 1.00 94.56 406 VAL A C 1
ATOM 3218 O O . VAL A 1 406 ? 24.799 0.302 -17.274 1.00 94.56 406 VAL A O 1
ATOM 3221 N N . ILE A 1 407 ? 22.888 1.272 -17.954 1.00 94.19 407 ILE A N 1
ATOM 3222 C CA . ILE A 1 407 ? 23.069 0.971 -19.387 1.00 94.19 407 ILE A CA 1
ATOM 3223 C C . ILE A 1 407 ? 24.389 1.555 -19.907 1.00 94.19 407 ILE A C 1
ATOM 3225 O O . ILE A 1 407 ? 25.133 0.876 -20.619 1.00 94.19 407 ILE A O 1
ATOM 3229 N N . HIS A 1 408 ? 24.707 2.796 -19.537 1.00 94.38 408 HIS A N 1
ATOM 3230 C CA . HIS A 1 408 ? 25.928 3.496 -19.949 1.00 94.38 408 HIS A CA 1
ATOM 3231 C C . HIS A 1 408 ? 27.217 2.824 -19.467 1.00 94.38 408 HIS A C 1
ATOM 3233 O O . HIS A 1 408 ? 28.241 2.880 -20.146 1.00 94.38 408 HIS A O 1
ATOM 3239 N N . ARG A 1 409 ? 27.176 2.151 -18.314 1.00 92.69 409 ARG A N 1
ATOM 3240 C CA . ARG A 1 409 ? 28.327 1.422 -17.761 1.00 92.69 409 ARG A CA 1
ATOM 3241 C C . ARG A 1 409 ? 28.580 0.086 -18.461 1.00 92.69 409 ARG A C 1
ATOM 3243 O O . ARG A 1 409 ? 29.680 -0.445 -18.351 1.00 92.69 409 ARG A O 1
ATOM 3250 N N . ASN A 1 410 ? 27.598 -0.450 -19.189 1.00 92.31 410 ASN A N 1
ATOM 3251 C CA . ASN A 1 410 ? 27.698 -1.745 -19.855 1.00 92.31 410 ASN A CA 1
ATOM 3252 C C . ASN A 1 410 ? 27.807 -1.579 -21.391 1.00 92.31 410 ASN A C 1
ATOM 3254 O O . ASN A 1 410 ? 26.863 -1.103 -22.028 1.00 92.31 410 ASN A O 1
ATOM 3258 N N . PRO A 1 411 ? 28.914 -2.011 -22.031 1.00 91.38 411 PRO A N 1
ATOM 3259 C CA . PRO A 1 411 ? 29.124 -1.827 -23.469 1.00 91.38 411 PRO A CA 1
ATOM 3260 C C . PRO A 1 411 ? 28.098 -2.560 -24.346 1.00 91.38 411 PRO A C 1
ATOM 3262 O O . PRO A 1 411 ? 27.770 -2.067 -25.429 1.00 91.38 411 PRO A O 1
ATOM 3265 N N . ALA A 1 412 ? 27.594 -3.719 -23.911 1.00 92.19 412 ALA A N 1
ATOM 3266 C CA . ALA A 1 412 ? 26.594 -4.485 -24.652 1.00 92.19 412 ALA A CA 1
ATOM 3267 C C . ALA A 1 412 ? 25.209 -3.833 -24.541 1.00 92.19 412 ALA A C 1
ATOM 3269 O O . ALA A 1 412 ? 24.556 -3.608 -25.561 1.00 92.19 412 ALA A O 1
ATOM 3270 N N . ALA A 1 413 ? 24.804 -3.444 -23.326 1.00 92.62 413 ALA A N 1
ATOM 3271 C CA . ALA A 1 413 ? 23.535 -2.752 -23.088 1.00 92.62 413 ALA A CA 1
ATOM 3272 C C . ALA A 1 413 ? 23.492 -1.387 -23.794 1.00 92.62 413 ALA A C 1
ATOM 3274 O O . ALA A 1 413 ? 22.505 -1.064 -24.449 1.00 92.62 413 ALA A O 1
ATOM 3275 N N . SER A 1 414 ? 24.589 -0.622 -23.748 1.00 93.38 414 SER A N 1
ATOM 3276 C CA . SER A 1 414 ? 24.746 0.629 -24.502 1.00 93.38 414 SER A CA 1
ATOM 3277 C C . SER A 1 414 ? 24.589 0.424 -26.011 1.00 93.38 414 SER A C 1
ATOM 3279 O O . SER A 1 414 ? 23.908 1.204 -26.677 1.00 93.38 414 SER A O 1
ATOM 3281 N N . GLY A 1 415 ? 25.179 -0.640 -26.566 1.00 92.88 415 GLY A N 1
ATOM 3282 C CA . GLY A 1 415 ? 25.042 -0.963 -27.988 1.00 92.88 415 GLY A CA 1
ATOM 3283 C C . GLY A 1 415 ? 23.598 -1.304 -28.353 1.00 92.88 415 GLY A C 1
ATOM 3284 O O . GLY A 1 415 ? 23.063 -0.799 -29.341 1.00 92.88 415 GLY A O 1
ATOM 3285 N N . LEU A 1 416 ? 22.941 -2.102 -27.513 1.00 93.75 416 LEU A N 1
ATOM 3286 C CA . LEU A 1 416 ? 21.542 -2.476 -27.673 1.00 93.75 416 LEU A CA 1
ATOM 3287 C C . LEU A 1 416 ? 20.610 -1.259 -27.568 1.00 93.75 416 LEU A C 1
ATOM 3289 O O . LEU A 1 416 ? 19.710 -1.117 -28.394 1.00 93.75 416 LEU A O 1
ATOM 3293 N N . PHE A 1 417 ? 20.869 -0.337 -26.640 1.00 94.31 417 PHE A N 1
ATOM 3294 C CA . PHE A 1 417 ? 20.131 0.920 -26.511 1.00 94.31 417 PHE A CA 1
ATOM 3295 C C . PHE A 1 417 ? 20.225 1.767 -27.787 1.00 94.31 417 PHE A C 1
ATOM 3297 O O . PHE A 1 417 ? 19.198 2.182 -28.323 1.00 94.31 417 PHE A O 1
ATOM 3304 N N . VAL A 1 418 ? 21.426 1.942 -28.351 1.00 92.31 418 VAL A N 1
ATOM 3305 C CA . VAL A 1 418 ? 21.625 2.660 -29.626 1.00 92.31 418 VAL A CA 1
ATOM 3306 C C . VAL A 1 418 ? 20.851 1.996 -30.773 1.00 92.31 418 VAL A C 1
ATOM 3308 O O . VAL A 1 418 ? 20.187 2.687 -31.550 1.00 92.31 418 VAL A O 1
ATOM 3311 N N . GLN A 1 419 ? 20.875 0.663 -30.866 1.00 91.25 419 GLN A N 1
ATOM 3312 C CA . GLN A 1 419 ? 20.119 -0.081 -31.883 1.00 91.25 419 GLN A CA 1
ATOM 3313 C C . GLN A 1 419 ? 18.599 0.037 -31.693 1.00 91.25 419 GLN A C 1
ATOM 3315 O O . GLN A 1 419 ? 17.853 0.207 -32.663 1.00 91.25 419 GLN A O 1
ATOM 3320 N N . ALA A 1 420 ? 18.119 -0.006 -30.451 1.00 90.00 420 ALA A N 1
ATOM 3321 C CA . ALA A 1 420 ? 16.709 0.179 -30.134 1.00 90.00 420 ALA A CA 1
ATOM 3322 C C . ALA A 1 420 ? 16.234 1.588 -30.529 1.00 90.00 420 ALA A C 1
ATOM 3324 O O . ALA A 1 420 ? 15.181 1.727 -31.153 1.00 90.00 420 ALA A O 1
ATOM 3325 N N . VAL A 1 421 ? 17.036 2.626 -30.262 1.00 89.56 421 VAL A N 1
ATOM 3326 C CA . VAL A 1 421 ? 16.741 3.996 -30.714 1.00 89.56 421 VAL A CA 1
ATOM 3327 C C . VAL A 1 421 ? 16.694 4.072 -32.242 1.00 89.56 421 VAL A C 1
ATOM 3329 O O . VAL A 1 421 ? 15.744 4.630 -32.793 1.00 89.56 421 VAL A O 1
ATOM 3332 N N . LEU A 1 422 ? 17.673 3.486 -32.941 1.00 86.88 422 LEU A N 1
ATOM 3333 C CA . LEU A 1 422 ? 17.739 3.506 -34.408 1.00 86.88 422 LEU A CA 1
ATOM 3334 C C . LEU A 1 422 ? 16.477 2.913 -35.055 1.00 86.88 422 LEU A C 1
ATOM 3336 O O . LEU A 1 422 ? 15.948 3.462 -36.031 1.00 86.88 422 LEU A O 1
ATOM 3340 N N . THR A 1 423 ? 16.007 1.796 -34.499 1.00 86.12 423 THR A N 1
ATOM 3341 C CA . THR A 1 423 ? 14.896 1.001 -35.035 1.00 86.12 423 THR A CA 1
ATOM 3342 C C . THR A 1 423 ? 13.524 1.552 -34.656 1.00 86.12 423 THR A C 1
ATOM 3344 O O . THR A 1 423 ? 12.638 1.577 -35.507 1.00 86.12 423 THR A O 1
ATOM 3347 N N . ARG A 1 424 ? 13.331 2.013 -33.412 1.00 81.88 424 ARG A N 1
ATOM 3348 C CA . ARG A 1 424 ? 11.998 2.345 -32.875 1.00 81.88 424 ARG A CA 1
ATOM 3349 C C . ARG A 1 424 ? 11.705 3.836 -32.718 1.00 81.88 424 ARG A C 1
ATOM 3351 O O . ARG A 1 424 ? 10.532 4.205 -32.667 1.00 81.88 424 ARG A O 1
ATOM 3358 N N . CYS A 1 425 ? 12.710 4.710 -32.642 1.00 80.75 425 CYS A N 1
ATOM 3359 C CA . CYS A 1 425 ? 12.466 6.142 -32.453 1.00 80.75 425 CYS A CA 1
ATOM 3360 C C . CYS A 1 425 ? 12.328 6.877 -33.799 1.00 80.75 425 CYS A C 1
ATOM 3362 O O . CYS A 1 425 ? 13.289 7.049 -34.550 1.00 80.75 425 CYS A O 1
ATOM 3364 N N . GLU A 1 426 ? 11.125 7.383 -34.093 1.00 76.00 426 GLU A N 1
ATOM 3365 C CA . GLU A 1 426 ? 10.865 8.235 -35.262 1.00 76.00 426 GLU A CA 1
ATOM 3366 C C . GLU A 1 426 ? 11.163 9.711 -34.964 1.00 76.00 426 GLU A C 1
ATOM 3368 O O . GLU A 1 426 ? 10.275 10.511 -34.671 1.00 76.00 426 GLU A O 1
ATOM 3373 N N . THR A 1 427 ? 12.425 10.105 -35.070 1.00 64.19 427 THR A N 1
ATOM 3374 C CA . THR A 1 427 ? 12.904 11.468 -34.772 1.00 64.19 427 THR A CA 1
ATOM 3375 C C . THR A 1 427 ? 12.325 12.554 -35.689 1.00 64.19 427 THR A C 1
ATOM 3377 O O . THR A 1 427 ? 12.155 13.687 -35.249 1.00 64.19 427 THR A O 1
ATOM 3380 N N . LYS A 1 428 ? 11.962 12.221 -36.937 1.00 60.72 428 LYS A N 1
ATOM 3381 C CA . LYS A 1 428 ? 11.450 13.179 -37.942 1.00 60.72 428 LYS A CA 1
ATOM 3382 C C . LYS A 1 428 ? 10.048 13.724 -37.640 1.00 60.72 428 LYS A C 1
ATOM 3384 O O . LYS A 1 428 ? 9.748 14.846 -38.025 1.00 60.72 428 LYS A O 1
ATOM 3389 N N . SER A 1 429 ? 9.207 12.939 -36.965 1.00 60.16 429 SER A N 1
ATOM 3390 C CA . SER A 1 429 ? 7.835 13.317 -36.581 1.00 60.16 429 SER A CA 1
ATOM 3391 C C . SER A 1 429 ? 7.693 13.558 -35.071 1.00 60.16 429 SER A C 1
ATOM 3393 O O . SER A 1 429 ? 6.585 13.747 -34.568 1.00 60.16 429 SER A O 1
ATOM 3395 N N . SER A 1 430 ? 8.800 13.498 -34.330 1.00 74.25 430 SER A N 1
ATOM 3396 C CA . SER A 1 430 ? 8.790 13.596 -32.873 1.00 74.25 430 SER A CA 1
ATOM 3397 C C . SER A 1 430 ? 8.748 15.042 -32.395 1.00 74.25 430 SER A C 1
ATOM 3399 O O . SER A 1 430 ? 9.281 15.948 -33.032 1.00 74.25 430 SER A O 1
ATOM 3401 N N . GLN A 1 431 ? 8.155 15.250 -31.220 1.00 82.44 431 GLN A N 1
ATOM 3402 C CA . GLN A 1 431 ? 8.163 16.553 -30.565 1.00 82.44 431 GLN A CA 1
ATOM 3403 C C . GLN A 1 431 ? 9.603 16.993 -30.217 1.00 82.44 431 GLN A C 1
ATOM 3405 O O . GLN A 1 431 ? 10.418 16.151 -29.824 1.00 82.44 431 GLN A O 1
ATOM 3410 N N . PRO A 1 432 ? 9.921 18.301 -30.266 1.00 84.44 432 PRO A N 1
ATOM 3411 C CA . PRO A 1 432 ? 11.252 18.817 -29.922 1.00 84.44 432 PRO A CA 1
ATOM 3412 C C . PRO A 1 432 ? 11.712 18.434 -28.507 1.00 84.44 432 PRO A C 1
ATOM 3414 O O . PRO A 1 432 ? 12.893 18.180 -28.276 1.00 84.44 432 PRO A O 1
ATOM 3417 N N . SER A 1 433 ? 10.769 18.352 -27.565 1.00 87.88 433 SER A N 1
ATOM 3418 C CA . SER A 1 433 ? 10.999 17.922 -26.181 1.00 87.88 433 SER A CA 1
ATOM 3419 C C . SER A 1 433 ? 11.526 16.486 -26.100 1.00 87.88 433 SER A C 1
ATOM 3421 O O . SER A 1 433 ? 12.462 16.218 -25.349 1.00 87.88 433 SER A O 1
ATOM 3423 N N . PHE A 1 434 ? 10.973 15.575 -26.905 1.00 89.00 434 PHE A N 1
ATOM 3424 C CA . PHE A 1 434 ? 11.416 14.185 -26.977 1.00 89.00 434 PHE A CA 1
ATOM 3425 C C . PHE A 1 434 ? 12.836 14.082 -27.534 1.00 89.00 434 PHE A C 1
ATOM 3427 O O . PHE A 1 434 ? 13.675 13.404 -26.952 1.00 89.00 434 PHE A O 1
ATOM 3434 N N . VAL A 1 435 ? 13.134 14.805 -28.619 1.00 88.62 435 VAL A N 1
ATOM 3435 C CA . VAL A 1 435 ? 14.477 14.811 -29.222 1.00 88.62 435 VAL A CA 1
ATOM 3436 C C . VAL A 1 435 ? 15.515 15.410 -28.265 1.00 88.62 435 VAL A C 1
ATOM 3438 O O . VAL A 1 435 ? 16.630 14.904 -28.177 1.00 88.62 435 VAL A O 1
ATOM 3441 N N . SER A 1 436 ? 15.148 16.437 -27.491 1.00 90.50 436 SER A N 1
ATOM 3442 C CA . SER A 1 436 ? 16.018 16.985 -26.444 1.00 90.50 436 SER A CA 1
ATOM 3443 C C . SER A 1 436 ? 16.342 15.953 -25.357 1.00 90.50 436 SER A C 1
ATOM 3445 O O . SER A 1 436 ? 17.510 15.795 -25.001 1.00 90.50 436 SER A O 1
ATOM 3447 N N . LYS A 1 437 ? 15.336 15.219 -24.860 1.00 91.88 437 LYS A N 1
ATOM 3448 C CA . LYS A 1 437 ? 15.540 14.135 -23.883 1.00 91.88 437 LYS A CA 1
ATOM 3449 C C . LYS A 1 437 ? 16.381 12.999 -24.464 1.00 91.88 437 LYS A C 1
ATOM 3451 O O . LYS A 1 437 ? 17.302 12.536 -23.800 1.00 91.88 437 LYS A O 1
ATOM 3456 N N . LEU A 1 438 ? 16.129 12.617 -25.718 1.00 92.00 438 LEU A N 1
ATOM 3457 C CA . LEU A 1 438 ? 16.914 11.610 -26.431 1.00 92.00 438 LEU A CA 1
ATOM 3458 C C . LEU A 1 438 ? 18.397 11.992 -26.482 1.00 92.00 438 LEU A C 1
ATOM 3460 O O . LEU A 1 438 ? 19.241 11.182 -26.119 1.00 92.00 438 LEU A O 1
ATOM 3464 N N . LEU A 1 439 ? 18.719 13.226 -26.881 1.00 90.44 439 LEU A N 1
ATOM 3465 C CA . LEU A 1 439 ? 20.107 13.694 -26.944 1.00 90.44 439 LEU A CA 1
ATOM 3466 C C . LEU A 1 439 ? 20.803 13.654 -25.578 1.00 90.44 439 LEU A C 1
ATOM 3468 O O . LEU A 1 439 ? 21.960 13.252 -25.513 1.00 90.44 439 LEU A O 1
ATOM 3472 N N . ARG A 1 440 ? 20.096 13.997 -24.491 1.00 92.25 440 ARG A N 1
ATOM 3473 C CA . ARG A 1 440 ? 20.629 13.865 -23.123 1.00 92.25 440 ARG A CA 1
ATOM 3474 C C . ARG A 1 440 ? 20.889 12.410 -22.742 1.00 92.25 440 ARG A C 1
ATOM 3476 O O . ARG A 1 440 ? 21.922 12.118 -22.155 1.00 92.25 440 ARG A O 1
ATOM 3483 N N . CYS A 1 441 ? 19.986 11.496 -23.103 1.00 93.00 441 CYS A N 1
ATOM 3484 C CA . CYS A 1 441 ? 20.185 10.066 -22.860 1.00 93.00 441 CYS A CA 1
ATOM 3485 C C . CYS A 1 441 ? 21.391 9.530 -23.643 1.00 93.00 441 CYS A C 1
ATOM 3487 O O . CYS A 1 441 ? 22.120 8.695 -23.138 1.00 93.00 441 CYS A O 1
ATOM 3489 N N . LEU A 1 442 ? 21.639 10.022 -24.859 1.00 92.31 442 LEU A N 1
ATOM 3490 C CA . LEU A 1 442 ? 22.752 9.561 -25.694 1.00 92.31 442 LEU A CA 1
ATOM 3491 C C . LEU A 1 442 ? 24.126 10.129 -25.290 1.00 92.31 442 LEU A C 1
ATOM 3493 O O . LEU A 1 442 ? 25.143 9.650 -25.788 1.00 92.31 442 LEU A O 1
ATOM 3497 N N . GLU A 1 443 ? 24.185 11.136 -24.414 1.00 91.12 443 GLU A N 1
ATOM 3498 C CA . GLU A 1 443 ? 25.446 11.785 -24.034 1.00 91.12 443 GLU A CA 1
ATOM 3499 C C . GLU A 1 443 ? 26.406 10.844 -23.290 1.00 91.12 443 GLU A C 1
ATOM 3501 O O . GLU A 1 443 ? 27.621 10.928 -23.471 1.00 91.12 443 GLU A O 1
ATOM 3506 N N . GLY A 1 444 ? 25.862 9.938 -22.473 1.00 89.50 444 GLY A N 1
ATOM 3507 C CA . GLY A 1 444 ? 26.635 9.062 -21.590 1.00 89.50 444 GLY A CA 1
ATOM 3508 C C . GLY A 1 444 ? 26.956 7.675 -22.149 1.00 89.50 444 GLY A C 1
ATOM 3509 O O . GLY A 1 444 ? 27.461 6.845 -21.401 1.00 89.50 444 GLY A O 1
ATOM 3510 N N . ILE A 1 445 ? 26.665 7.397 -23.423 1.00 93.12 445 ILE A N 1
ATOM 3511 C CA . ILE A 1 445 ? 26.867 6.069 -24.026 1.00 93.12 445 ILE A CA 1
ATOM 3512 C C . ILE A 1 445 ? 28.317 5.591 -23.879 1.00 93.12 445 ILE A C 1
ATOM 3514 O O . ILE A 1 445 ? 29.265 6.361 -24.050 1.00 93.12 445 ILE A O 1
ATOM 3518 N N . HIS A 1 446 ? 28.478 4.293 -23.605 1.00 92.12 446 HIS A N 1
ATOM 3519 C CA . HIS A 1 446 ? 29.783 3.671 -23.407 1.00 92.12 446 HIS A CA 1
ATOM 3520 C C . HIS A 1 446 ? 30.742 3.931 -24.596 1.00 92.12 446 HIS A C 1
ATOM 3522 O O . HIS A 1 446 ? 30.350 3.682 -25.742 1.00 92.12 446 HIS A O 1
ATOM 3528 N N . PRO A 1 447 ? 32.017 4.314 -24.362 1.00 87.75 447 PRO A N 1
ATOM 3529 C CA . PRO A 1 447 ? 32.987 4.639 -25.421 1.00 87.75 447 PRO A CA 1
ATOM 3530 C C . PRO A 1 447 ? 33.165 3.556 -26.498 1.00 87.75 447 PRO A C 1
ATOM 3532 O O . PRO A 1 447 ? 33.287 3.845 -27.683 1.00 87.75 447 PRO A O 1
ATOM 3535 N N . ALA A 1 448 ? 33.072 2.278 -26.115 1.00 87.56 448 ALA A N 1
ATOM 3536 C CA . ALA A 1 448 ? 33.108 1.157 -27.065 1.00 87.56 448 ALA A CA 1
ATOM 3537 C C . ALA A 1 448 ? 32.024 1.214 -28.169 1.00 87.56 448 ALA A C 1
ATOM 3539 O O . ALA A 1 448 ? 32.154 0.532 -29.182 1.00 87.56 448 ALA A O 1
ATOM 3540 N N . GLN A 1 449 ? 30.958 2.002 -27.981 1.00 89.81 449 GLN A N 1
ATOM 3541 C CA . GLN A 1 449 ? 29.845 2.170 -28.920 1.00 89.81 449 GLN A CA 1
ATOM 3542 C C . GLN A 1 449 ? 29.827 3.553 -29.595 1.00 89.81 449 GLN A C 1
ATOM 3544 O O . GLN A 1 449 ? 28.873 3.872 -30.310 1.00 89.81 449 GLN A O 1
ATOM 3549 N N . SER A 1 450 ? 30.877 4.369 -29.435 1.00 86.75 450 SER A N 1
ATOM 3550 C CA . SER A 1 450 ? 30.963 5.722 -30.006 1.00 86.75 450 SER A CA 1
ATOM 3551 C C . SER A 1 450 ? 30.750 5.757 -31.525 1.00 86.75 450 SER A C 1
ATOM 3553 O O . SER A 1 450 ? 30.092 6.662 -32.037 1.00 86.75 450 SER A O 1
ATOM 3555 N N . ALA A 1 451 ? 31.229 4.749 -32.265 1.00 85.12 451 ALA A N 1
ATOM 3556 C CA . ALA A 1 451 ? 31.033 4.666 -33.716 1.00 85.12 451 ALA A CA 1
ATOM 3557 C C . ALA A 1 451 ? 29.565 4.405 -34.110 1.00 85.12 451 ALA A C 1
ATOM 3559 O O . ALA A 1 451 ? 29.058 5.016 -35.054 1.00 85.12 451 ALA A O 1
ATOM 3560 N N . ALA A 1 452 ? 28.873 3.527 -33.377 1.00 86.75 452 ALA A N 1
ATOM 3561 C CA . ALA A 1 452 ? 27.457 3.237 -33.597 1.00 86.75 452 ALA A CA 1
ATOM 3562 C C . ALA A 1 452 ? 26.580 4.445 -33.231 1.00 86.75 452 ALA A C 1
ATOM 3564 O O . ALA A 1 452 ? 25.641 4.776 -33.957 1.00 86.75 452 ALA A O 1
ATOM 3565 N N . LEU A 1 453 ? 26.931 5.148 -32.149 1.00 88.56 453 LEU A N 1
ATOM 3566 C CA . LEU A 1 453 ? 26.284 6.398 -31.765 1.00 88.56 453 LEU A CA 1
ATOM 3567 C C . LEU A 1 453 ? 26.462 7.474 -32.844 1.00 88.56 453 LEU A C 1
ATOM 3569 O O . LEU A 1 453 ? 25.486 8.109 -33.234 1.00 88.56 453 LEU A O 1
ATOM 3573 N N . LEU A 1 454 ? 27.675 7.657 -33.375 1.00 87.31 454 LEU A N 1
ATOM 3574 C CA . LEU A 1 454 ? 27.916 8.635 -34.436 1.00 87.31 454 LEU A CA 1
ATOM 3575 C C . LEU A 1 454 ? 27.059 8.336 -35.676 1.00 87.31 454 LEU A C 1
ATOM 3577 O O . LEU A 1 454 ? 26.433 9.246 -36.214 1.00 87.31 454 LEU A O 1
ATOM 3581 N N . ALA A 1 455 ? 26.966 7.069 -36.091 1.00 86.12 455 ALA A N 1
ATOM 3582 C CA . ALA A 1 455 ? 26.098 6.667 -37.198 1.00 86.12 455 ALA A CA 1
ATOM 3583 C C . ALA A 1 455 ? 24.626 7.053 -36.947 1.00 86.12 455 ALA A C 1
ATOM 3585 O O . ALA A 1 455 ? 23.994 7.666 -37.809 1.00 86.12 455 ALA A O 1
ATOM 3586 N N . LEU A 1 456 ? 24.113 6.778 -35.742 1.00 86.75 456 LEU A N 1
ATOM 3587 C CA . LEU A 1 456 ? 22.753 7.135 -35.332 1.00 86.75 456 LEU A CA 1
ATOM 3588 C C . LEU A 1 456 ? 22.500 8.651 -35.381 1.00 86.75 456 LEU A C 1
ATOM 3590 O O . LEU A 1 456 ? 21.473 9.087 -35.911 1.00 86.75 456 LEU A O 1
ATOM 3594 N N . LEU A 1 457 ? 23.413 9.458 -34.827 1.00 85.88 457 LEU A N 1
ATOM 3595 C CA . LEU A 1 457 ? 23.269 10.918 -34.775 1.00 85.88 457 LEU A CA 1
ATOM 3596 C C . LEU A 1 457 ? 23.135 11.510 -36.182 1.00 85.88 457 LEU A C 1
ATOM 3598 O O . LEU A 1 457 ? 22.240 12.323 -36.424 1.00 85.88 457 LEU A O 1
ATOM 3602 N N . VAL A 1 458 ? 23.973 11.057 -37.117 1.00 83.38 458 VAL A N 1
ATOM 3603 C CA . VAL A 1 458 ? 23.983 11.537 -38.507 1.00 83.38 458 VAL A CA 1
ATOM 3604 C C . VAL A 1 458 ? 22.745 11.078 -39.272 1.00 83.38 458 VAL A C 1
ATOM 3606 O O . VAL A 1 458 ? 22.119 11.880 -39.962 1.00 83.38 458 VAL A O 1
ATOM 3609 N N . GLU A 1 459 ? 22.366 9.808 -39.138 1.00 82.44 459 GLU A N 1
ATOM 3610 C CA . GLU A 1 459 ? 21.267 9.228 -39.911 1.00 82.44 459 GLU A CA 1
ATOM 3611 C C . GLU A 1 459 ? 19.886 9.715 -39.439 1.00 82.44 459 GLU A C 1
ATOM 3613 O O . GLU A 1 459 ? 18.997 9.972 -40.256 1.00 82.44 459 GLU A O 1
ATOM 3618 N N . LYS A 1 460 ? 19.685 9.845 -38.119 1.00 78.69 460 LYS A N 1
ATOM 3619 C CA . LYS A 1 460 ? 18.352 10.066 -37.532 1.00 78.69 460 LYS A CA 1
ATOM 3620 C C . LYS A 1 460 ? 18.147 11.455 -36.942 1.00 78.69 460 LYS A C 1
ATOM 3622 O O . LYS A 1 460 ? 17.029 11.961 -37.041 1.00 78.69 460 LYS A O 1
ATOM 3627 N N . ILE A 1 461 ? 19.147 12.070 -36.309 1.00 77.75 461 ILE A N 1
ATOM 3628 C CA . ILE A 1 461 ? 18.925 13.271 -35.477 1.00 77.75 461 ILE A CA 1
ATOM 3629 C C . ILE A 1 461 ? 19.384 14.557 -36.170 1.00 77.75 461 ILE A C 1
ATOM 3631 O O . ILE A 1 461 ? 18.695 15.569 -36.091 1.00 77.75 461 ILE A O 1
ATOM 3635 N N . LEU A 1 462 ? 20.484 14.533 -36.921 1.00 78.06 462 LEU A N 1
ATOM 3636 C CA . LEU A 1 462 ? 21.064 15.734 -37.536 1.00 78.06 462 LEU A CA 1
ATOM 3637 C C . LEU A 1 462 ? 20.116 16.438 -38.534 1.00 78.06 462 LEU A C 1
ATOM 3639 O O . LEU A 1 462 ? 20.192 17.651 -38.738 1.00 78.06 462 LEU A O 1
ATOM 3643 N N . VAL A 1 463 ? 19.170 15.693 -39.114 1.00 75.19 463 VAL A N 1
ATOM 3644 C CA . VAL A 1 463 ? 18.176 16.180 -40.091 1.00 75.19 463 VAL A CA 1
ATOM 3645 C C . VAL A 1 463 ? 16.990 16.913 -39.422 1.00 75.19 463 VAL A C 1
ATOM 3647 O O . VAL A 1 463 ? 15.980 17.190 -40.063 1.00 75.19 463 VAL A O 1
ATOM 3650 N N . THR A 1 464 ? 17.062 17.248 -38.130 1.00 76.56 464 THR A N 1
ATOM 3651 C CA . THR A 1 464 ? 15.984 17.987 -37.450 1.00 76.56 464 THR A CA 1
ATOM 3652 C C . THR A 1 464 ? 15.859 19.435 -37.948 1.00 76.56 464 THR A C 1
ATOM 3654 O O . THR A 1 464 ? 16.884 20.108 -38.089 1.00 76.56 464 THR A O 1
ATOM 3657 N N . PRO A 1 465 ? 14.629 19.972 -38.100 1.00 77.81 465 PRO A N 1
ATOM 3658 C CA . PRO A 1 465 ? 14.397 21.363 -38.509 1.00 77.81 465 PRO A CA 1
ATOM 3659 C C . PRO A 1 465 ? 14.727 22.390 -37.409 1.00 77.81 465 PRO A C 1
ATOM 3661 O O . PRO A 1 465 ? 14.782 23.589 -37.667 1.00 77.81 465 PRO A O 1
ATOM 3664 N N . HIS A 1 466 ? 14.940 21.944 -36.168 1.00 83.81 466 HIS A N 1
ATOM 3665 C CA . HIS A 1 466 ? 15.213 22.813 -35.025 1.00 83.81 466 HIS A CA 1
ATOM 3666 C C . HIS A 1 466 ? 16.717 23.036 -34.841 1.00 83.81 466 HIS A C 1
ATOM 3668 O O . HIS A 1 466 ? 17.456 22.117 -34.483 1.00 83.81 466 HIS A O 1
ATOM 3674 N N . LEU A 1 467 ? 17.165 24.280 -35.030 1.00 83.31 467 LEU A N 1
ATOM 3675 C CA . LEU A 1 467 ? 18.585 24.641 -34.991 1.00 83.31 467 LEU A CA 1
ATOM 3676 C C . LEU A 1 467 ? 19.249 24.363 -33.634 1.00 83.31 467 LEU A C 1
ATOM 3678 O O . LEU A 1 467 ? 20.387 23.907 -33.598 1.00 83.31 467 LEU A O 1
ATOM 3682 N N . SER A 1 468 ? 18.552 24.608 -32.520 1.00 85.44 468 SER A N 1
ATOM 3683 C CA . SER A 1 468 ? 19.089 24.369 -31.172 1.00 85.44 468 SER A CA 1
ATOM 3684 C C . SER A 1 468 ? 19.414 22.893 -30.933 1.00 85.44 468 SER A C 1
ATOM 3686 O O . SER A 1 468 ? 20.512 22.576 -30.486 1.00 85.44 468 SER A O 1
ATOM 3688 N N . LEU A 1 469 ? 18.491 21.998 -31.300 1.00 85.62 469 LEU A N 1
ATOM 3689 C CA . LEU A 1 469 ? 18.674 20.549 -31.197 1.00 85.62 469 LEU A CA 1
ATOM 3690 C C . LEU A 1 469 ? 19.795 20.060 -32.108 1.00 85.62 469 LEU A C 1
ATOM 3692 O O . LEU A 1 469 ? 20.591 19.200 -31.727 1.00 85.62 469 LEU A O 1
ATOM 3696 N N . ALA A 1 470 ? 19.895 20.645 -33.295 1.00 84.69 470 ALA A N 1
ATOM 3697 C CA . ALA A 1 470 ? 20.939 20.270 -34.217 1.00 84.69 470 ALA A CA 1
ATOM 3698 C C . ALA A 1 470 ? 22.331 20.730 -33.756 1.00 84.69 470 ALA A C 1
ATOM 3700 O O . ALA A 1 470 ? 23.265 19.949 -33.862 1.00 84.69 470 ALA A O 1
ATOM 3701 N N . ARG A 1 471 ? 22.460 21.917 -33.145 1.00 86.69 471 ARG A N 1
ATOM 3702 C CA . ARG A 1 471 ? 23.714 22.352 -32.499 1.00 86.69 471 ARG A CA 1
ATOM 3703 C C . ARG A 1 471 ? 24.125 21.427 -31.354 1.00 86.69 471 ARG A C 1
ATOM 3705 O O . ARG A 1 471 ? 25.292 21.074 -31.241 1.00 86.69 471 ARG A O 1
ATOM 3712 N N . THR A 1 472 ? 23.177 20.996 -30.517 1.00 86.88 472 THR A N 1
ATOM 3713 C CA . THR A 1 472 ? 23.477 20.018 -29.456 1.00 86.88 472 THR A CA 1
ATOM 3714 C C . THR A 1 472 ? 23.878 18.655 -30.024 1.00 86.88 472 THR A C 1
ATOM 3716 O O . THR A 1 472 ? 24.774 18.009 -29.491 1.00 86.88 472 THR A O 1
ATOM 3719 N N . CYS A 1 473 ? 23.264 18.235 -31.136 1.00 88.12 473 CYS A N 1
ATOM 3720 C CA . CYS A 1 473 ? 23.636 17.014 -31.847 1.00 88.12 473 CYS A CA 1
ATOM 3721 C C . CYS A 1 473 ? 25.040 17.115 -32.467 1.00 88.12 473 CYS A C 1
ATOM 3723 O O . CYS A 1 473 ? 25.803 16.158 -32.386 1.00 88.12 473 CYS A O 1
ATOM 3725 N N . GLU A 1 474 ? 25.390 18.258 -33.064 1.00 86.62 474 GLU A N 1
ATOM 3726 C CA . GLU A 1 474 ? 26.718 18.533 -33.628 1.00 86.62 474 GLU A CA 1
ATOM 3727 C C . GLU A 1 474 ? 27.798 18.506 -32.540 1.00 86.62 474 GLU A C 1
ATOM 3729 O O . GLU A 1 474 ? 28.797 17.809 -32.700 1.00 86.62 474 GLU A O 1
ATOM 3734 N N . ALA A 1 475 ? 27.567 19.172 -31.403 1.00 88.75 475 ALA A N 1
ATOM 3735 C CA . ALA A 1 475 ? 28.492 19.157 -30.268 1.00 88.75 475 ALA A CA 1
ATOM 3736 C C . ALA A 1 475 ? 28.720 17.734 -29.725 1.00 88.75 475 ALA A C 1
ATOM 3738 O O . ALA A 1 475 ? 29.855 17.341 -29.452 1.00 88.75 475 ALA A O 1
ATOM 3739 N N . LEU A 1 476 ? 27.651 16.935 -29.617 1.00 88.56 476 LEU A N 1
ATOM 3740 C CA . LEU A 1 476 ? 27.760 15.539 -29.199 1.00 88.56 476 LEU A CA 1
ATOM 3741 C C . LEU A 1 476 ? 28.521 14.697 -30.235 1.00 88.56 476 LEU A C 1
ATOM 3743 O O . LEU A 1 476 ? 29.412 13.938 -29.863 1.00 88.56 476 LEU A O 1
ATOM 3747 N N . ALA A 1 477 ? 28.218 14.847 -31.527 1.00 87.44 477 ALA A N 1
ATOM 3748 C CA . ALA A 1 477 ? 28.909 14.136 -32.603 1.00 87.44 477 ALA A CA 1
ATOM 3749 C C . ALA A 1 477 ? 30.407 14.475 -32.649 1.00 87.44 477 ALA A C 1
ATOM 3751 O O . ALA A 1 477 ? 31.232 13.576 -32.812 1.00 87.44 477 ALA A O 1
ATOM 3752 N N . GLN A 1 478 ? 30.764 15.747 -32.446 1.00 87.62 478 GLN A N 1
ATOM 3753 C CA . GLN A 1 478 ? 32.152 16.192 -32.370 1.00 87.62 478 GLN A CA 1
ATOM 3754 C C . GLN A 1 478 ? 32.884 15.538 -31.193 1.00 87.62 478 GLN A C 1
ATOM 3756 O O . GLN A 1 478 ? 33.941 14.946 -31.394 1.00 87.62 478 GLN A O 1
ATOM 3761 N N . ARG A 1 479 ? 32.297 15.559 -29.990 1.00 86.94 479 ARG A N 1
ATOM 3762 C CA . ARG A 1 479 ? 32.877 14.904 -28.806 1.00 86.94 479 ARG A CA 1
ATOM 3763 C C . ARG A 1 479 ? 33.103 13.406 -29.030 1.00 86.94 479 ARG A C 1
ATOM 3765 O O . ARG A 1 479 ? 34.131 12.870 -28.629 1.00 86.94 479 ARG A O 1
ATOM 3772 N N . GLN A 1 480 ? 32.163 12.721 -29.682 1.00 85.56 480 GLN A N 1
ATOM 3773 C CA . GLN A 1 480 ? 32.312 11.296 -30.002 1.00 85.56 480 GLN A CA 1
ATOM 3774 C C . GLN A 1 480 ? 33.419 11.047 -31.035 1.00 85.56 480 GLN A C 1
ATOM 3776 O O . GLN A 1 480 ? 34.162 10.076 -30.912 1.00 85.56 480 GLN A O 1
ATOM 3781 N N . LEU A 1 481 ? 33.570 11.929 -32.028 1.00 84.44 481 LEU A N 1
ATOM 3782 C CA . LEU A 1 481 ? 34.663 11.852 -32.996 1.00 84.44 481 LEU A CA 1
ATOM 3783 C C . LEU A 1 481 ? 36.026 12.051 -32.319 1.00 84.44 481 LEU A C 1
ATOM 3785 O O . LEU A 1 481 ? 36.951 11.293 -32.593 1.00 84.44 481 LEU A O 1
ATOM 3789 N N . GLU A 1 482 ? 36.136 13.026 -31.414 1.00 86.38 482 GLU A N 1
ATOM 3790 C CA . GLU A 1 482 ? 37.346 13.263 -30.620 1.00 86.38 482 GLU A CA 1
ATOM 3791 C C . GLU A 1 482 ? 37.728 12.018 -29.808 1.00 86.38 482 GLU A C 1
ATOM 3793 O O . GLU A 1 482 ? 38.871 11.573 -29.890 1.00 86.38 482 GLU A O 1
ATOM 3798 N N . LEU A 1 483 ? 36.767 11.383 -29.124 1.00 83.38 483 LEU A N 1
ATOM 3799 C CA . LEU A 1 483 ? 37.000 10.138 -28.379 1.00 83.38 483 LEU A CA 1
ATOM 3800 C C . LEU A 1 483 ? 37.550 9.017 -29.274 1.00 83.38 483 LEU A C 1
ATOM 3802 O O . LEU A 1 483 ? 38.565 8.406 -28.937 1.00 83.38 483 LEU A O 1
ATOM 3806 N N . ILE A 1 484 ? 36.938 8.795 -30.443 1.00 82.31 484 ILE A N 1
ATOM 3807 C CA . ILE A 1 484 ? 37.376 7.775 -31.412 1.00 82.31 484 ILE A CA 1
ATOM 3808 C C . ILE A 1 484 ? 38.796 8.057 -31.924 1.00 82.31 484 ILE A C 1
ATOM 3810 O O . ILE A 1 484 ? 39.581 7.129 -32.113 1.00 82.31 484 ILE A O 1
ATOM 3814 N N . LEU A 1 485 ? 39.136 9.327 -32.163 1.00 80.75 485 LEU A N 1
ATOM 3815 C CA . LEU A 1 485 ? 40.458 9.731 -32.651 1.00 80.75 485 LEU A CA 1
ATOM 3816 C C . LEU A 1 485 ? 41.547 9.613 -31.576 1.00 80.75 485 LEU A C 1
ATOM 3818 O O . LEU A 1 485 ? 42.716 9.434 -31.915 1.00 80.75 485 LEU A O 1
ATOM 3822 N N . THR A 1 486 ? 41.178 9.699 -30.296 1.00 80.38 486 THR A N 1
ATOM 3823 C CA . THR A 1 486 ? 42.108 9.551 -29.165 1.00 80.38 486 THR A CA 1
ATOM 3824 C C . THR A 1 486 ? 42.354 8.101 -28.730 1.00 80.38 486 THR A C 1
ATOM 3826 O O . THR A 1 486 ? 43.299 7.857 -27.980 1.00 80.38 486 THR A O 1
ATOM 3829 N N . GLU A 1 487 ? 41.562 7.123 -29.191 1.00 72.69 487 GLU A N 1
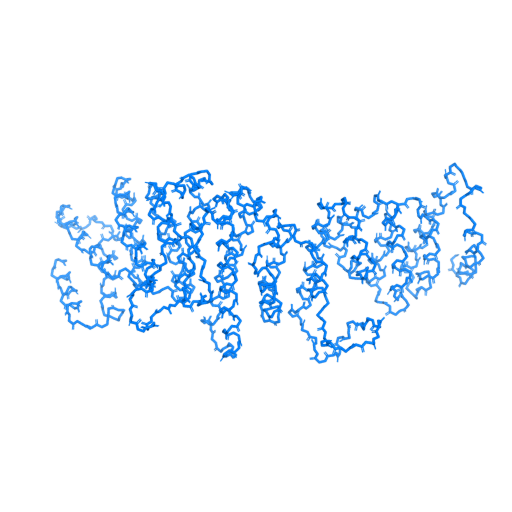ATOM 3830 C CA . GLU A 1 487 ? 41.749 5.714 -28.814 1.00 72.69 487 GLU A CA 1
ATOM 3831 C C . GLU A 1 487 ? 42.959 5.056 -29.526 1.00 72.69 487 GLU A C 1
ATOM 3833 O O . GLU A 1 487 ? 43.056 5.064 -30.762 1.00 72.69 487 GLU A O 1
ATOM 3838 N N . PRO A 1 488 ? 43.870 4.393 -28.783 1.00 53.91 488 PRO A N 1
ATOM 3839 C CA . PRO A 1 488 ? 44.996 3.667 -29.364 1.00 53.91 488 PRO A CA 1
ATOM 3840 C C . PRO A 1 488 ? 44.506 2.361 -30.016 1.00 53.91 488 PRO A C 1
ATOM 3842 O O . PRO A 1 488 ? 44.351 1.334 -29.361 1.00 53.91 488 PRO A O 1
ATOM 3845 N N . GLY A 1 489 ? 44.236 2.399 -31.324 1.00 57.72 489 GLY A N 1
ATOM 3846 C CA . GLY A 1 489 ? 43.759 1.228 -32.083 1.00 57.72 489 GLY A CA 1
ATOM 3847 C C . GLY A 1 489 ? 42.874 1.519 -33.302 1.00 57.72 489 GLY A C 1
ATOM 3848 O O . GLY A 1 489 ? 42.316 0.581 -33.877 1.00 57.72 489 GLY A O 1
ATOM 3849 N N . PHE A 1 490 ? 42.762 2.788 -33.713 1.00 52.84 490 PHE A N 1
ATOM 3850 C CA . PHE A 1 490 ? 41.905 3.303 -34.794 1.00 52.84 490 PHE A CA 1
ATOM 3851 C C . PHE A 1 490 ? 41.854 2.448 -36.078 1.00 52.84 490 PHE A C 1
ATOM 3853 O O . PHE A 1 490 ? 40.805 2.335 -36.707 1.00 52.84 490 PHE A O 1
ATOM 3860 N N . ALA A 1 491 ? 42.955 1.795 -36.461 1.00 49.41 491 ALA A N 1
ATOM 3861 C CA . ALA A 1 491 ? 43.034 1.037 -37.709 1.00 49.41 491 ALA A CA 1
ATOM 3862 C C . ALA A 1 491 ? 42.327 -0.338 -37.691 1.00 49.41 491 ALA A C 1
ATOM 3864 O O . ALA A 1 491 ? 42.049 -0.875 -38.760 1.00 49.41 491 ALA A O 1
ATOM 3865 N N . ALA A 1 492 ? 42.028 -0.923 -36.522 1.00 48.91 492 ALA A N 1
ATOM 3866 C CA . ALA A 1 492 ? 41.608 -2.331 -36.434 1.00 48.91 492 ALA A CA 1
ATOM 3867 C C . ALA A 1 492 ? 40.103 -2.565 -36.181 1.00 48.91 492 ALA A C 1
ATOM 3869 O O . ALA A 1 492 ? 39.633 -3.683 -36.382 1.00 48.91 492 ALA A O 1
ATOM 3870 N N . ARG A 1 493 ? 39.332 -1.560 -35.731 1.00 48.72 493 ARG A N 1
ATOM 3871 C CA . ARG A 1 493 ? 37.975 -1.784 -35.173 1.00 48.72 493 ARG A CA 1
ATOM 3872 C C . ARG A 1 493 ? 36.789 -1.201 -35.952 1.00 48.72 493 ARG A C 1
ATOM 3874 O O . ARG A 1 493 ? 35.656 -1.486 -35.577 1.00 48.72 493 ARG A O 1
ATOM 3881 N N . SER A 1 494 ? 36.977 -0.423 -37.021 1.00 51.44 494 SER A N 1
ATOM 3882 C CA . SER A 1 494 ? 35.874 0.404 -37.554 1.00 51.44 494 SER A CA 1
ATOM 3883 C C . SER A 1 494 ? 35.683 0.418 -39.086 1.00 51.44 494 SER A C 1
ATOM 3885 O O . SER A 1 494 ? 35.669 1.482 -39.708 1.00 51.44 494 SER A O 1
ATOM 3887 N N . PRO A 1 495 ? 35.372 -0.726 -39.732 1.00 50.91 495 PRO A N 1
ATOM 3888 C CA . PRO A 1 495 ? 34.894 -0.738 -41.123 1.00 50.91 495 PRO A CA 1
ATOM 3889 C C . PRO A 1 495 ? 33.552 0.003 -41.324 1.00 50.91 495 PRO A C 1
ATOM 3891 O O . PRO A 1 495 ? 33.207 0.361 -42.449 1.00 50.91 495 PRO A O 1
ATOM 3894 N N . GLN A 1 496 ? 32.793 0.273 -40.252 1.00 48.53 496 GLN A N 1
ATOM 3895 C CA . GLN A 1 496 ? 31.519 1.006 -40.305 1.00 48.53 496 GLN A CA 1
ATOM 3896 C C . GLN A 1 496 ? 31.685 2.531 -40.483 1.00 48.53 496 GLN A C 1
ATOM 3898 O O . GLN A 1 496 ? 30.852 3.148 -41.145 1.00 48.53 496 GLN A O 1
ATOM 3903 N N . LEU A 1 497 ? 32.776 3.136 -39.984 1.00 50.59 497 LEU A N 1
ATOM 3904 C CA . LEU A 1 497 ? 33.042 4.584 -40.109 1.00 50.59 497 LEU A CA 1
ATOM 3905 C C . LEU A 1 497 ? 33.302 5.015 -41.562 1.00 50.59 497 LEU A C 1
ATOM 3907 O O . LEU A 1 497 ? 32.889 6.096 -41.982 1.00 50.59 497 LEU A O 1
ATOM 3911 N N . TYR A 1 498 ? 33.912 4.140 -42.367 1.00 50.22 498 TYR A N 1
ATOM 3912 C CA . TYR A 1 498 ? 34.173 4.407 -43.785 1.00 50.22 498 TYR A CA 1
ATOM 3913 C C . TYR A 1 498 ? 32.892 4.541 -44.627 1.00 50.22 498 TYR A C 1
ATOM 3915 O O . TYR A 1 498 ? 32.922 5.180 -45.678 1.00 50.22 498 TYR A O 1
ATOM 3923 N N . ARG A 1 499 ? 31.755 3.990 -44.173 1.00 50.62 499 ARG A N 1
ATOM 3924 C CA . ARG A 1 499 ? 30.458 4.124 -44.863 1.00 50.62 499 ARG A CA 1
ATOM 3925 C C . ARG A 1 499 ? 29.680 5.382 -44.467 1.00 50.62 499 ARG A C 1
ATOM 3927 O O . ARG A 1 499 ? 28.914 5.884 -45.282 1.00 50.62 499 ARG A O 1
ATOM 3934 N N . THR A 1 500 ? 29.863 5.902 -43.254 1.00 51.09 500 THR A N 1
ATOM 3935 C CA . THR A 1 500 ? 29.085 7.037 -42.719 1.00 51.09 500 THR A CA 1
ATOM 3936 C C . THR A 1 500 ? 29.728 8.402 -42.984 1.00 51.09 500 THR A C 1
ATOM 3938 O O . THR A 1 500 ? 29.026 9.414 -43.046 1.00 51.09 500 THR A O 1
ATOM 3941 N N . TRP A 1 501 ? 31.042 8.445 -43.225 1.00 54.56 501 TRP A N 1
ATOM 3942 C CA . TRP A 1 501 ? 31.802 9.679 -43.468 1.00 54.56 501 TRP A CA 1
ATOM 3943 C C . TRP A 1 501 ? 31.314 10.537 -44.659 1.00 54.56 501 TRP A C 1
ATOM 3945 O O . TRP A 1 501 ? 31.204 11.758 -44.506 1.00 54.56 501 TRP A O 1
ATOM 3955 N N . PRO A 1 502 ? 30.948 9.971 -45.832 1.00 54.22 502 PRO A N 1
ATOM 3956 C CA . PRO A 1 502 ? 30.435 10.771 -46.949 1.00 54.22 502 PRO A CA 1
ATOM 3957 C C . PRO A 1 502 ? 29.071 11.412 -46.650 1.00 54.22 502 PRO A C 1
ATOM 3959 O O . PRO A 1 502 ? 28.807 12.532 -47.085 1.00 54.22 502 PRO A O 1
ATOM 3962 N N . ALA A 1 503 ? 28.217 10.730 -45.878 1.00 51.12 503 ALA A N 1
ATOM 3963 C CA . ALA A 1 503 ? 26.907 11.240 -45.475 1.00 51.12 503 ALA A CA 1
ATOM 3964 C C . ALA A 1 503 ? 27.037 12.399 -44.477 1.00 51.12 503 ALA A C 1
ATOM 3966 O O . ALA A 1 503 ? 26.366 13.415 -44.637 1.00 51.12 503 ALA A O 1
ATOM 3967 N N . PHE A 1 504 ? 27.965 12.300 -43.518 1.00 50.97 504 PHE A N 1
ATOM 3968 C CA . PHE A 1 504 ? 28.267 13.389 -42.587 1.00 50.97 504 PHE A CA 1
ATOM 3969 C C . PHE A 1 504 ? 28.778 14.637 -43.313 1.00 50.97 504 PHE A C 1
ATOM 3971 O O . PHE A 1 504 ? 28.271 15.736 -43.100 1.00 50.97 504 PHE A O 1
ATOM 3978 N N . ARG A 1 505 ? 29.717 14.460 -44.254 1.00 52.94 505 ARG A N 1
ATOM 3979 C CA . ARG A 1 505 ? 30.259 15.559 -45.063 1.00 52.94 505 ARG A CA 1
ATOM 3980 C C . ARG A 1 505 ? 29.179 16.245 -45.904 1.00 52.94 505 ARG A C 1
ATOM 3982 O O . ARG A 1 505 ? 29.177 17.468 -45.986 1.00 52.94 505 ARG A O 1
ATOM 3989 N N . ASN A 1 506 ? 28.242 15.487 -46.475 1.00 51.28 506 ASN A N 1
ATOM 3990 C CA . ASN A 1 506 ? 27.137 16.040 -47.263 1.00 51.28 506 ASN A CA 1
ATOM 3991 C C . ASN A 1 506 ? 26.045 16.695 -46.394 1.00 51.28 506 ASN A C 1
ATOM 3993 O O . ASN A 1 506 ? 25.488 17.710 -46.802 1.00 51.28 506 ASN A O 1
ATOM 3997 N N . SER A 1 507 ? 25.764 16.182 -45.190 1.00 49.25 507 SER A N 1
ATOM 3998 C CA . SER A 1 507 ? 24.837 16.816 -44.237 1.00 49.25 507 SER A CA 1
ATOM 3999 C C . SER A 1 507 ? 25.401 18.096 -43.613 1.00 49.25 507 SER A C 1
ATOM 4001 O O . SER A 1 507 ? 24.652 19.054 -43.438 1.00 49.25 507 SER A O 1
ATOM 4003 N N . CYS A 1 508 ? 26.709 18.155 -43.343 1.00 45.66 508 CYS A N 1
ATOM 4004 C CA . CYS A 1 508 ? 27.392 19.401 -42.984 1.00 45.66 508 CYS A CA 1
ATOM 4005 C C . CYS A 1 508 ? 27.477 20.367 -44.178 1.00 45.66 508 CYS A C 1
ATOM 4007 O O . CYS A 1 508 ? 27.287 21.564 -44.000 1.00 45.66 508 CYS A O 1
ATOM 4009 N N . ALA A 1 509 ? 27.679 19.874 -45.407 1.00 42.56 509 ALA A N 1
ATOM 4010 C CA . ALA A 1 509 ? 27.662 20.711 -46.612 1.00 42.56 509 ALA A CA 1
ATOM 4011 C C . ALA A 1 509 ? 26.264 21.280 -46.935 1.00 42.56 509 ALA A C 1
ATOM 4013 O O . ALA A 1 509 ? 26.166 22.400 -47.422 1.00 42.56 509 ALA A O 1
ATOM 4014 N N . LEU A 1 510 ? 25.178 20.574 -46.590 1.00 44.09 510 LEU A N 1
ATOM 4015 C CA . LEU A 1 510 ? 23.803 21.106 -46.603 1.00 44.09 510 LEU A CA 1
ATOM 4016 C C . LEU A 1 510 ? 23.596 22.269 -45.610 1.00 44.09 510 LEU A C 1
ATOM 4018 O O . LEU A 1 510 ? 22.587 22.966 -45.688 1.00 44.09 510 LEU A O 1
ATOM 4022 N N . ARG A 1 511 ? 24.549 22.494 -44.696 1.00 45.28 511 ARG A N 1
ATOM 4023 C CA . ARG A 1 511 ? 24.585 23.594 -43.726 1.00 45.28 511 ARG A CA 1
ATOM 4024 C C . ARG A 1 511 ? 25.821 24.474 -43.897 1.00 45.28 511 ARG A C 1
ATOM 4026 O O . ARG A 1 511 ? 26.350 24.983 -42.915 1.00 45.28 511 ARG A O 1
ATOM 4033 N N . SER A 1 512 ? 26.242 24.749 -45.130 1.00 39.69 512 SER A N 1
ATOM 4034 C CA . SER A 1 512 ? 27.140 25.875 -45.430 1.00 39.69 512 SER A CA 1
ATOM 4035 C C . SER A 1 512 ? 26.461 27.248 -45.195 1.00 39.69 512 SER A C 1
ATOM 4037 O O . SER A 1 512 ? 26.496 28.128 -46.051 1.00 39.69 512 SER A O 1
ATOM 4039 N N . CYS A 1 513 ? 25.803 27.405 -44.043 1.00 36.41 513 CYS A N 1
ATOM 4040 C CA . CYS A 1 513 ? 25.346 28.648 -43.424 1.00 36.41 513 CYS A CA 1
ATOM 4041 C C . CYS A 1 513 ? 25.803 28.744 -41.950 1.00 36.41 513 CYS A C 1
ATOM 4043 O O . CYS A 1 513 ? 25.222 29.512 -41.181 1.00 36.41 513 CYS A O 1
ATOM 4045 N N . THR A 1 514 ? 26.841 28.001 -41.556 1.00 33.28 514 THR A N 1
ATOM 4046 C CA . THR A 1 514 ? 27.677 28.308 -40.383 1.00 33.28 514 THR A CA 1
ATOM 4047 C C . THR A 1 514 ? 29.136 28.222 -40.762 1.00 33.28 514 THR A C 1
ATOM 4049 O O . THR A 1 514 ? 29.517 27.143 -41.274 1.00 33.28 514 THR A O 1
#

Secondary structure (DSSP, 8-state):
-HHHHHHHHHHHHTT--IIIIIHHHHHHHHIIIIIS-GGG--S-HHHHHHHHHHHHHHHHHTTTSHHHHHHHHHHHHHHHHH-HHHHHHHHHHHHHHHHHHHHTT-S---SHHHHHHHHHHHHHS-GGGGSSTHHHHHHHHS-S--TT--S---S--HHHHHHHHHHHHHHHHHH--HHHHHHHHHHHT------TTT-TT----TTTHHHHT--HHHHHHHHHHHHHHHHHHHHHHHHHH----SGGGGHHHHHHHHHHHHHHHHHHS-TTHHHHHHHHH-TT-TTHHHHHHHHHHHTTT-HHHHHHHHHHHHHTT---HHHHHHHHS---S---S--------TTSTT--HHHHHHHHHHHHHHHHHHHH-TT-HHHHHHHHHHHHHHHHHTTTSHHHHHHHHHHHH-HHHHHHHHHHHHHH--GGGS-HHHHHHHHHHHTT--GGGHHHHHHHIIIIITT-S-HHHHHHHHHHHHHHHHHHHHSTTTTTS-TTHHHHHHHHHHHHHTTTT-

InterPro domains:
  IPR024613 Huntingtin, N-terminal, HEAT repeats 2 [PF12372] (1-115)
  IPR028426 Huntingtin family [PTHR10170] (1-489)
  IPR048412 Huntingtin, bridge [PF20925] (269-488)

pLDDT: mean 81.29, std 16.5, range [29.22, 97.06]

Foldseek 3Di:
DVVLLVVLVVVVVVPPDCVPPNLVSLVVVLCVLQVDDCPPDPDDPVVSVVSVVSSLVVLLVVVLELSSLLSVLSVLVSLVVVHDVSNQVSLLVSCVRVLLCLLLLSRPQLDPSSLVSVLSSLVSGDLCSCVVVVSLCCSLQVHNDDPPPPDPPPPDDLLSNLSSVLSSLVSCLPRHAQVSVQVVCVVPLGFRDDHCVLVVPPPDRVSVCVVPVDGSLLVVLLSLVVSLLSLLVVLVVLVVPDDDPDPSSCSSVVSLVSSLVSLLCCLVVVSPVSNLVSLLVPPVSPCPVSSLVSLLSCLQPPVSSNLSVLLSCLSSVPLDPVSLCCLQPVPDDDDPDDPPPDDPDVPDPPDGPSSNVSNLSSLLSLLQSCLVVVVDVVSLLVCLQPPLLSLLVCCVPVSSVSSLVSCLVDLVSLQSNLVSCQPPPQQAPDDPVSLVSVLVSLLSHHLNCLLSSLLSLLPHQCPDPDPVSNVSSVVSSVVSVVSLVPDDPNVPRPPPNVVCVVSNVVSVVVCPVD

Organism: Amblyomma triste (NCBI:txid251400)

Radius of gyration: 31.54 Å; chains: 1; bounding box: 81×60×95 Å